Protein AF-A0A2N3QU32-F1 (afdb_monomer)

Nearest PDB structures (foldseek):
  6xn2-assembly2_B  TM=4.242E-01  e=1.405E-05  Xanthomonas citri pv. citri str. 306
  4n2z-assembly1_A  TM=4.407E-01  e=5.365E-04  Podospora anserina
  7o6z-assembly1_A  TM=3.658E-01  e=1.471E-02  Methylacidimicrobium sp. AP8
  8y45-assembly1_A  TM=2.357E-01  e=8.395E+00  Homo sapiens

Secondary structure (DSSP, 8-state):
-----PPB-TT--B-GGGTT---TT--EEEEEEEETTEEEEEEETTTT-HHHHHHHHHHHHS---HHHHHHHHHHHTTT-S----TTS------EEEEETTT--EEEEEBSS-BGGG-BTEEEEEEEEEEETTEEEEEEEEEETT-TTS-HHHHHHHHHHT--EEEEEEEEGGGTTEEEEEEES--HHHHHHHHHTTB------EEEETTEEEEEEEEE-TTS-EEEEEEEESSTTSTT--EEEE-GGGGTT----BTTSHHHH--EEEEEEETTEEEEEE----GGG--TTT-PPPPPEEEEEEESS-TT-GGGEEEEEEES-GGGT-SB-GGGSTT----SEEEEEEETTEEEEEEE--HHHHHHHHHHH---HHHHHHHHT---EEEE-TT--EEEEES---SS-TT--TTS--GGGG-TTEEEEEEEEEETTEEEEEEEETHHHHHHHHHHHSSGGGT--HHHHHHHHHHHHHHHHHHHHHT-SS------PPPPPTT-HHHHHHHHHHHHHHHHHHSSPP-----------------

Mean predicted aligned error: 10.41 Å

pLDDT: mean 83.18, std 17.92, range [26.95, 98.88]

Sequence (542 aa):
MLNAYNALNGNGMITEADKGQGDRGQSYSYAAASHGDWVYIGTMYGGLGVQAILNHGMASNMGMSAEAAKNLMQTMYAGHMYLGEPDGKSAGGMLFKFNVKTGETKILMSKSAGIEGGKGIIPTFRSAFEMNGKLYFEGMVMDTANPDLDQREIQTAIAMQNGFPCIYEIDPANGDKLTIVHNSVDTEGFRTLVNQKVFTSTRAIGSFNDTLIAGDLKIDANGNGAAYLVASNTPSVPGSYKVIADMASFDNLPAIHRSDVNGGGGIYQVLEFNGKLYVVVCTGSADTRNEQTGTLRSFAIYVGENNGDATNKADWSWRPLVGDPTKGAKYFYGLDSSRVSAGACTLQVFGDHLYIGDYNDVSSALQGFAMNMDFVTQATNLEQSINLYRMDANENVEMLVGDANETFPDGGSTSLGSGYGNNMNQYTWQTAVHEGKMYLSTMNTTTLLEPIAQFTNGDILHMSAQEWKTTVQHLRAFLEIVLKGDDAATFSRTRSVRPSADDPDALVDWACRQAAARAAADAPAQADGDNEADEEFALTDA

Solvent-accessible surface area (backbone atoms only — not comparable to full-atom values): 28310 Å² total; per-residue (Å²): 131,85,72,77,31,51,17,53,46,29,57,31,42,79,35,78,86,47,77,45,72,36,32,71,49,64,64,31,79,48,12,55,46,73,60,91,64,33,40,38,39,21,21,27,43,46,59,81,43,57,53,59,46,37,40,47,15,30,22,71,63,68,70,34,52,66,67,37,27,50,23,45,49,31,27,53,42,43,60,72,58,65,82,75,36,96,80,73,32,78,30,56,13,30,31,33,34,37,27,80,84,78,66,52,71,48,61,48,30,10,34,55,40,30,53,98,73,36,44,31,29,26,36,36,27,39,20,39,36,79,55,97,82,27,38,39,38,26,6,16,40,33,58,73,74,46,87,91,53,55,72,67,56,47,53,49,26,59,75,70,71,44,34,50,31,33,34,35,38,33,30,64,90,60,80,53,44,75,42,78,24,41,70,43,53,57,73,67,45,44,52,49,27,54,75,68,40,38,38,40,52,38,27,15,43,36,44,55,87,86,27,42,34,31,44,38,49,37,67,45,100,86,73,40,73,39,50,32,32,29,15,18,82,48,63,87,42,66,78,52,64,27,64,43,42,42,38,73,66,52,79,61,34,56,16,36,31,49,83,14,32,68,45,10,34,16,48,43,37,43,43,57,56,90,84,29,38,38,35,31,27,11,42,5,34,76,93,46,47,38,85,88,41,58,31,36,35,17,16,28,32,35,40,37,44,63,90,64,55,84,47,41,36,87,40,50,45,69,46,41,44,21,23,59,53,94,74,61,15,80,26,29,31,48,60,25,86,86,41,49,41,19,21,34,59,39,79,46,77,57,91,81,30,40,32,42,22,22,20,43,45,61,62,61,22,48,43,31,39,34,40,67,74,34,55,48,28,44,50,42,38,39,75,51,16,26,38,34,32,36,24,44,85,85,73,51,75,45,50,37,26,18,62,57,43,92,78,42,71,84,24,14,78,70,78,29,34,28,17,75,67,36,37,50,25,34,30,38,43,83,65,48,75,55,96,95,38,80,47,78,37,69,43,58,47,53,81,77,41,38,65,62,44,31,74,77,74,47,50,66,79,68,56,48,75,64,41,51,51,47,20,53,51,26,43,48,52,21,51,55,46,58,65,46,68,80,40,92,67,85,82,83,84,80,83,75,87,78,67,60,87,91,40,61,65,62,38,49,54,48,49,53,51,52,50,52,54,46,58,63,68,70,53,77,80,81,75,88,72,93,77,92,75,93,78,90,79,81,89,75,93,130

Radius of gyration: 26.88 Å; Cα contacts (8 Å, |Δi|>4): 1213; chains: 1; bounding box: 83×69×64 Å

Foldseek 3Di:
DDLPAQAAALLQDRDCVCVSPHHVQQPDFQEWDDFDQKIKTKTFGNPLVLLVLQLVQCCPAVVDDSLLSVLVVCLLCLNPDDNHGPVNHHFAIFIKMAGNPPRDIGTQATCQDHPPRRHQKHDDFRYWDDAPSKIKTWWFIQRCPPPVDDNVRSRVCRSVVHGFTFIWIFHVVVVRDIDTQDTQDDPVFSVLCVVQQFRRTFHEWDDQVLKTKGKHWGQDPVRHIWIFIWIANCSNHRPRIATQGTCVLVVVQAQGHCQFFLRRCGFHYWDDALNKIKIKGQGFDPVQQDPQQRFTFAIWIKIWHAPDDPRDNVRIHIATCEDDVVRPHVAYHVRHPVQRFFSTWDWDDADQKIKIKGAGRVSSCSSCCSNPVHNRNVVSLLVQAMWMWIAGSVRDIATQEADADDSRNVHHPVPHHHLSVGSQFHTQGDWDDDPNDIDTDTDGCCVVVVSVVCVVVVVVVVDDPSSVVSSVVSVVSSCVSVVCVVPPDDDDDDDDDADDPVDVVSNVVVVVVVVVVVVVVPDDPPDDDDDDDDDDDDDDDD

Structure (mmCIF, N/CA/C/O backbone):
data_AF-A0A2N3QU32-F1
#
_entry.id   AF-A0A2N3QU32-F1
#
loop_
_atom_site.group_PDB
_atom_site.id
_atom_site.type_symbol
_atom_site.label_atom_id
_atom_site.label_alt_id
_atom_site.label_comp_id
_atom_site.label_asym_id
_atom_site.label_entity_id
_atom_site.label_seq_id
_atom_site.pdbx_PDB_ins_code
_atom_site.Cartn_x
_atom_site.Cartn_y
_atom_site.Cartn_z
_atom_site.occupancy
_atom_site.B_iso_or_equiv
_atom_site.auth_seq_id
_atom_site.auth_comp_id
_atom_site.auth_asym_id
_atom_site.auth_atom_id
_atom_site.pdbx_PDB_model_num
ATOM 1 N N . MET A 1 1 ? -15.075 11.087 -15.555 1.00 28.86 1 MET A N 1
ATOM 2 C CA . MET A 1 1 ? -13.855 11.523 -14.844 1.00 28.86 1 MET A CA 1
ATOM 3 C C . MET A 1 1 ? -14.150 12.843 -14.155 1.00 28.86 1 MET A C 1
ATOM 5 O O . MET A 1 1 ? -14.843 13.667 -14.738 1.00 28.86 1 MET A O 1
ATOM 9 N N . LEU A 1 2 ? -13.742 12.966 -12.892 1.00 31.78 2 LEU A N 1
ATOM 10 C CA . LEU A 1 2 ? -14.126 14.023 -11.957 1.00 31.78 2 LEU A CA 1
ATOM 11 C C . LEU A 1 2 ? -13.617 15.415 -12.385 1.00 31.78 2 LEU A C 1
ATOM 13 O O . LEU A 1 2 ? -12.448 15.720 -12.195 1.00 31.78 2 LEU A O 1
ATOM 17 N N . ASN A 1 3 ? -14.513 16.295 -12.839 1.00 26.95 3 ASN A N 1
ATOM 18 C CA . ASN A 1 3 ? -14.274 17.748 -12.939 1.00 26.95 3 ASN A CA 1
ATOM 19 C C . ASN A 1 3 ? -14.559 18.475 -11.602 1.00 26.95 3 ASN A C 1
ATOM 21 O O . ASN A 1 3 ? -15.056 19.597 -11.592 1.00 26.95 3 ASN A O 1
ATOM 25 N N . ALA A 1 4 ? -14.313 17.823 -10.462 1.00 34.31 4 ALA A N 1
ATOM 26 C CA . ALA A 1 4 ? -14.692 18.331 -9.138 1.00 34.31 4 ALA A CA 1
ATOM 27 C C . ALA A 1 4 ? -13.523 18.365 -8.145 1.00 34.31 4 ALA A C 1
ATOM 29 O O . ALA A 1 4 ? -13.715 18.171 -6.947 1.00 34.31 4 ALA A O 1
ATOM 30 N N . TYR A 1 5 ? -12.311 18.627 -8.632 1.00 44.09 5 TYR A N 1
ATOM 31 C CA . TYR A 1 5 ? -11.197 18.979 -7.765 1.00 44.09 5 TYR A CA 1
ATOM 32 C C . TYR A 1 5 ? -10.980 20.491 -7.874 1.00 44.09 5 TYR A C 1
ATOM 34 O O . TYR A 1 5 ? -10.521 21.017 -8.887 1.00 44.09 5 TYR A O 1
ATOM 42 N N . ASN A 1 6 ? -11.375 21.212 -6.833 1.00 43.84 6 ASN A N 1
ATOM 43 C CA . ASN A 1 6 ? -10.892 22.567 -6.622 1.00 43.84 6 ASN A CA 1
ATOM 44 C C . ASN A 1 6 ? -9.493 22.456 -6.008 1.00 43.84 6 ASN A C 1
ATOM 46 O O . ASN A 1 6 ? -9.300 21.649 -5.098 1.00 43.84 6 ASN A O 1
ATOM 50 N N . ALA A 1 7 ? -8.527 23.230 -6.497 1.00 48.59 7 ALA A N 1
ATOM 51 C CA . ALA A 1 7 ? -7.167 23.162 -5.984 1.00 48.59 7 ALA A CA 1
ATOM 52 C C . ALA A 1 7 ? -7.075 23.651 -4.543 1.00 48.59 7 ALA A C 1
ATOM 54 O O . ALA A 1 7 ? -7.725 24.645 -4.186 1.00 48.59 7 ALA A O 1
ATOM 55 N N . LEU A 1 8 ? -6.271 22.977 -3.720 1.00 53.25 8 LEU A N 1
ATOM 56 C CA . LEU A 1 8 ? -5.935 23.496 -2.407 1.00 53.25 8 LEU A CA 1
ATOM 57 C C . LEU A 1 8 ? -4.758 24.452 -2.522 1.00 53.25 8 LEU A C 1
ATOM 59 O O . LEU A 1 8 ? -3.914 24.310 -3.389 1.00 53.25 8 LEU A O 1
ATOM 63 N N . ASN A 1 9 ? -4.693 25.421 -1.617 1.00 56.06 9 ASN A N 1
ATOM 64 C CA . ASN A 1 9 ? -3.436 26.114 -1.336 1.00 56.06 9 ASN A CA 1
ATOM 65 C C . ASN A 1 9 ? -2.627 25.342 -0.276 1.00 56.06 9 ASN A C 1
ATOM 67 O O . ASN A 1 9 ? -3.142 24.414 0.346 1.00 56.06 9 ASN A O 1
ATOM 71 N N . GLY A 1 10 ? -1.402 25.771 0.046 1.00 50.94 10 GLY A N 1
ATOM 72 C CA . GLY A 1 10 ? -0.555 25.137 1.075 1.00 50.94 10 GLY A CA 1
ATOM 73 C C . GLY A 1 10 ? -1.060 25.225 2.519 1.00 50.94 10 GLY A C 1
ATOM 74 O O . GLY A 1 10 ? -0.447 24.680 3.450 1.00 50.94 10 GLY A O 1
ATOM 75 N N . ASN A 1 11 ? -2.217 25.856 2.733 1.00 56.97 11 ASN A N 1
ATOM 76 C CA . ASN A 1 11 ? -2.961 25.755 3.984 1.00 56.97 11 ASN A CA 1
ATOM 77 C C . ASN A 1 11 ? -3.990 24.607 3.958 1.00 56.97 11 ASN A C 1
ATOM 79 O O . ASN A 1 11 ? -4.510 24.259 5.009 1.00 56.97 11 ASN A O 1
ATOM 83 N N . GLY A 1 12 ? -4.269 23.983 2.811 1.00 53.25 12 GLY A N 1
ATOM 84 C CA . GLY A 1 12 ? -5.229 22.887 2.639 1.00 53.25 12 GLY A CA 1
ATOM 85 C C . GLY A 1 12 ? -6.668 23.342 2.372 1.00 53.25 12 GLY A C 1
ATOM 86 O O . GLY A 1 12 ? -7.592 22.580 2.645 1.00 53.25 12 GLY A O 1
ATOM 87 N N . MET A 1 13 ? -6.882 24.591 1.931 1.00 59.75 13 MET A N 1
ATOM 88 C CA . MET A 1 13 ? -8.228 25.121 1.659 1.00 59.75 13 MET A CA 1
ATOM 89 C C . MET A 1 13 ? -8.586 24.975 0.191 1.00 59.75 13 MET A C 1
ATOM 91 O O . MET A 1 13 ? -7.795 25.399 -0.641 1.00 59.75 13 MET A O 1
ATOM 95 N N . ILE A 1 14 ? -9.808 24.525 -0.106 1.00 59.56 14 ILE A N 1
ATOM 96 C CA . ILE A 1 14 ? -10.400 24.602 -1.449 1.00 59.56 14 ILE A CA 1
ATOM 97 C C . ILE A 1 14 ? -10.372 26.054 -1.938 1.00 59.56 14 ILE A C 1
ATOM 99 O O . ILE A 1 14 ? -10.928 26.946 -1.293 1.00 59.56 14 ILE A O 1
ATOM 103 N N . THR A 1 15 ? -9.745 26.286 -3.087 1.00 54.59 15 THR A N 1
ATOM 104 C CA . THR A 1 15 ? -9.733 27.583 -3.765 1.00 54.59 15 THR A CA 1
ATOM 105 C C . THR A 1 15 ? -10.399 27.478 -5.135 1.00 54.59 15 THR A C 1
ATOM 107 O O . THR A 1 15 ? -10.241 26.489 -5.846 1.00 54.59 15 THR A O 1
ATOM 110 N N . GLU A 1 16 ? -11.133 28.519 -5.540 1.00 53.94 16 GLU A N 1
ATOM 111 C CA . GLU A 1 16 ? -11.671 28.626 -6.909 1.00 53.94 16 GLU A CA 1
ATOM 112 C C . GLU A 1 16 ? -10.599 29.014 -7.947 1.00 53.94 16 GLU A C 1
ATOM 114 O O . GLU A 1 16 ? -10.889 29.111 -9.140 1.00 53.94 16 GLU A O 1
ATOM 119 N N . ALA A 1 17 ? -9.357 29.246 -7.501 1.00 47.94 17 ALA A N 1
ATOM 120 C CA . ALA A 1 17 ? -8.274 29.799 -8.312 1.00 47.94 17 ALA A CA 1
ATOM 121 C C . ALA A 1 17 ? -7.939 28.933 -9.537 1.00 47.94 17 ALA A C 1
ATOM 123 O O . ALA A 1 17 ? -7.604 29.472 -10.593 1.00 47.94 17 ALA A O 1
ATOM 124 N N . ASP A 1 18 ? -8.141 27.620 -9.431 1.00 48.47 18 ASP A N 1
ATOM 125 C CA . ASP A 1 18 ? -7.741 26.671 -10.468 1.00 48.47 18 ASP A CA 1
ATOM 126 C C . ASP A 1 18 ? -8.864 26.330 -11.454 1.00 48.47 18 ASP A C 1
ATOM 128 O O . ASP A 1 18 ? -8.679 25.475 -12.313 1.00 48.47 18 ASP A O 1
ATOM 132 N N . LYS A 1 19 ? -10.030 26.996 -11.384 1.00 51.12 19 LYS A N 1
ATOM 133 C CA . LYS A 1 19 ? -11.138 26.837 -12.356 1.00 51.12 19 LYS A CA 1
ATOM 134 C C . LYS A 1 19 ? -11.502 25.367 -12.663 1.00 51.12 19 LYS A C 1
ATOM 136 O O . LYS A 1 19 ? -11.832 25.038 -13.801 1.00 51.12 19 LYS A O 1
ATOM 141 N N . GLY A 1 20 ? -11.419 24.482 -11.668 1.00 45.97 20 GLY A N 1
ATOM 142 C CA . GLY A 1 20 ? -11.714 23.052 -11.829 1.00 45.97 20 GLY A CA 1
ATOM 143 C C . GLY A 1 20 ? -10.604 22.208 -12.476 1.00 45.97 20 GLY A C 1
ATOM 144 O O . GLY A 1 20 ? -10.894 21.104 -12.926 1.00 45.97 20 GLY A O 1
ATOM 145 N N . GLN A 1 21 ? -9.355 22.690 -12.529 1.00 48.34 21 GLN A N 1
ATOM 146 C CA . GLN A 1 21 ? -8.188 21.932 -13.024 1.00 48.34 21 GLN A CA 1
ATOM 147 C C . GLN A 1 21 ? -7.648 20.886 -12.028 1.00 48.34 21 GLN A C 1
ATOM 149 O O . GLN A 1 21 ? -6.800 20.078 -12.395 1.00 48.34 21 GLN A O 1
ATOM 154 N N . GLY A 1 22 ? -8.152 20.866 -10.792 1.00 54.78 22 GLY A N 1
ATOM 155 C CA . GLY A 1 22 ? -7.725 19.934 -9.753 1.00 54.78 22 GLY A CA 1
ATOM 156 C C . GLY A 1 22 ? -6.487 20.341 -8.970 1.00 54.78 22 GLY A C 1
ATOM 157 O O . GLY A 1 22 ? -5.599 21.015 -9.478 1.00 54.78 22 GLY A O 1
ATOM 158 N N . ASP A 1 23 ? -6.434 19.915 -7.704 1.00 63.59 23 ASP A N 1
ATOM 159 C CA . ASP A 1 23 ? -5.224 20.027 -6.891 1.00 63.59 23 ASP A CA 1
ATOM 160 C C . ASP A 1 23 ? -4.185 19.014 -7.387 1.00 63.59 23 ASP A C 1
ATOM 162 O O . ASP A 1 23 ? -4.311 17.808 -7.162 1.00 63.59 23 ASP A O 1
ATOM 166 N N . ARG A 1 24 ? -3.139 19.512 -8.049 1.00 65.88 24 ARG A N 1
ATOM 167 C CA . ARG A 1 24 ? -2.040 18.693 -8.587 1.00 65.88 24 ARG A CA 1
ATOM 168 C C . ARG A 1 24 ? -1.196 18.020 -7.496 1.00 65.88 24 ARG A C 1
ATOM 170 O O . ARG A 1 24 ? -0.479 17.065 -7.792 1.00 65.88 24 ARG A O 1
ATOM 177 N N . GLY A 1 25 ? -1.271 18.504 -6.259 1.00 66.75 25 GLY A N 1
ATOM 178 C CA . GLY A 1 25 ? -0.640 17.920 -5.084 1.00 66.75 25 GLY A CA 1
ATOM 179 C C . GLY A 1 25 ? -1.448 16.792 -4.447 1.00 66.75 25 GLY A C 1
ATOM 180 O O . GLY A 1 25 ? -0.846 15.880 -3.885 1.00 66.75 25 GLY A O 1
ATOM 181 N N . GLN A 1 26 ? -2.780 16.774 -4.561 1.00 70.69 26 GLN A N 1
ATOM 182 C CA . GLN A 1 26 ? -3.628 15.658 -4.095 1.00 70.69 26 GLN A CA 1
ATOM 183 C C . GLN A 1 26 ? -3.650 14.524 -5.126 1.00 70.69 26 GLN A C 1
ATOM 185 O O . GLN A 1 26 ? -4.674 14.199 -5.723 1.00 70.69 26 GLN A O 1
ATOM 190 N N . SER A 1 27 ? -2.480 13.938 -5.363 1.00 61.38 27 SER A N 1
ATOM 191 C CA . SER A 1 27 ? -2.203 13.128 -6.548 1.00 61.38 27 SER A CA 1
ATOM 192 C C . SER A 1 27 ? -2.689 11.676 -6.484 1.00 61.38 27 SER A C 1
ATOM 194 O O . SER A 1 27 ? -2.655 10.995 -7.507 1.00 61.38 27 SER A O 1
ATOM 196 N N . TYR A 1 28 ? -3.112 11.169 -5.318 1.00 69.31 28 TYR A N 1
ATOM 197 C CA . TYR A 1 28 ? -3.385 9.736 -5.155 1.00 69.31 28 TYR A CA 1
ATOM 198 C C . TYR A 1 28 ? -4.482 9.438 -4.119 1.00 69.31 28 TYR A C 1
ATOM 200 O O . TYR A 1 28 ? -4.331 9.775 -2.945 1.00 69.31 28 TYR A O 1
ATOM 208 N N . SER A 1 29 ? -5.566 8.759 -4.514 1.00 75.38 29 SER A N 1
ATOM 209 C CA . SER A 1 29 ? -6.532 8.159 -3.578 1.00 75.38 29 SER A CA 1
ATOM 210 C C . SER A 1 29 ? -6.010 6.798 -3.114 1.00 75.38 29 SER A C 1
ATOM 212 O O . SER A 1 29 ? -6.034 5.830 -3.878 1.00 75.38 29 SER A O 1
ATOM 214 N N . TYR A 1 30 ? -5.497 6.729 -1.885 1.00 79.25 30 TYR A N 1
ATOM 215 C CA . TYR A 1 30 ? -4.872 5.508 -1.357 1.00 79.25 30 TYR A CA 1
ATOM 216 C C . TYR A 1 30 ? -5.854 4.675 -0.519 1.00 79.25 30 TYR A C 1
ATOM 218 O O . TYR A 1 30 ? -5.707 3.463 -0.458 1.00 79.25 30 TYR A O 1
ATOM 226 N N . ALA A 1 31 ? -6.878 5.304 0.068 1.00 90.00 31 ALA A N 1
ATOM 227 C CA . ALA A 1 31 ? -7.941 4.640 0.820 1.00 90.00 31 ALA A CA 1
ATOM 228 C C . ALA A 1 31 ? -9.310 5.140 0.354 1.00 90.00 31 ALA A C 1
ATOM 230 O O . ALA A 1 31 ? -9.513 6.353 0.245 1.00 90.00 31 ALA A O 1
ATOM 231 N N . ALA A 1 32 ? -10.256 4.234 0.118 1.00 91.69 32 ALA A N 1
ATOM 232 C CA . ALA A 1 32 ? -11.628 4.604 -0.192 1.00 91.69 32 ALA A CA 1
ATOM 233 C C . ALA A 1 32 ? -12.626 3.576 0.342 1.00 91.69 32 ALA A C 1
ATOM 235 O O . ALA A 1 32 ? -12.356 2.379 0.333 1.00 91.69 32 ALA A O 1
ATOM 236 N N . ALA A 1 33 ? -13.788 4.055 0.774 1.00 92.62 33 ALA A N 1
ATOM 237 C CA . ALA A 1 33 ? -14.929 3.220 1.126 1.00 92.62 33 ALA A CA 1
ATOM 238 C C . ALA A 1 33 ? -16.230 3.939 0.753 1.00 92.62 33 ALA A C 1
ATOM 240 O O . ALA A 1 33 ? -16.291 5.171 0.732 1.00 92.62 33 ALA A O 1
ATOM 241 N N . SER A 1 34 ? -17.275 3.182 0.441 1.00 92.19 34 SER A N 1
ATOM 242 C CA . SER A 1 34 ? -18.594 3.722 0.106 1.00 92.19 34 SER A CA 1
ATOM 243 C C . SER A 1 34 ? -19.595 3.443 1.216 1.00 92.19 34 SER A C 1
ATOM 245 O O . SER A 1 34 ? -19.554 2.374 1.806 1.00 92.19 34 SER A O 1
ATOM 247 N N . HIS A 1 35 ? -20.530 4.362 1.444 1.00 93.75 35 HIS A N 1
ATOM 248 C CA . HIS A 1 35 ? -21.701 4.116 2.280 1.00 93.75 35 HIS A CA 1
ATOM 249 C C . HIS A 1 35 ? -22.915 4.850 1.703 1.00 93.75 35 HIS A C 1
ATOM 251 O O . HIS A 1 35 ? -22.932 6.081 1.590 1.00 93.75 35 HIS A O 1
ATOM 257 N N . GLY A 1 36 ? -23.941 4.092 1.311 1.00 92.94 36 GLY A N 1
ATOM 258 C CA . GLY A 1 36 ? -25.078 4.627 0.561 1.00 92.94 36 GLY A CA 1
ATOM 259 C C . GLY A 1 36 ? -24.631 5.297 -0.745 1.00 92.94 36 GLY A C 1
ATOM 260 O O . GLY A 1 36 ? -23.887 4.715 -1.526 1.00 92.94 36 GLY A O 1
ATOM 261 N N . ASP A 1 37 ? -25.067 6.538 -0.969 1.00 94.62 37 ASP A N 1
ATOM 262 C CA . ASP A 1 37 ? -24.709 7.322 -2.163 1.00 94.62 37 ASP A CA 1
ATOM 263 C C . ASP A 1 37 ? -23.385 8.102 -2.016 1.00 94.62 37 ASP A C 1
ATOM 265 O O . ASP A 1 37 ? -23.040 8.906 -2.885 1.00 94.62 37 ASP A O 1
ATOM 269 N N . TRP A 1 38 ? -22.658 7.919 -0.911 1.00 95.12 38 TRP A N 1
ATOM 270 C CA . TRP A 1 38 ? -21.418 8.636 -0.619 1.00 95.12 38 TRP A CA 1
ATOM 271 C C . TRP A 1 38 ? -20.197 7.742 -0.794 1.00 95.12 38 TRP A C 1
ATOM 273 O O . TRP A 1 38 ? -20.185 6.592 -0.360 1.00 95.12 38 TRP A O 1
ATOM 283 N N . VAL A 1 39 ? -19.138 8.312 -1.364 1.00 94.06 39 VAL A N 1
ATOM 284 C CA . VAL A 1 39 ? -17.804 7.709 -1.404 1.00 94.06 39 VAL A CA 1
ATOM 285 C C . VAL A 1 39 ? -16.870 8.576 -0.575 1.00 94.06 39 VAL A C 1
ATOM 287 O O . VAL A 1 39 ? -16.786 9.785 -0.793 1.00 94.06 39 VAL A O 1
ATOM 290 N N . TYR A 1 40 ? -16.189 7.951 0.376 1.00 94.75 40 TYR A N 1
ATOM 291 C CA . TYR A 1 40 ? -15.235 8.541 1.305 1.00 94.75 40 TYR A CA 1
ATOM 292 C C . TYR A 1 40 ? -13.834 8.216 0.802 1.00 94.75 40 TYR A C 1
ATOM 294 O O . TYR A 1 40 ? -13.540 7.054 0.535 1.00 94.75 40 TYR A O 1
ATOM 302 N N . ILE A 1 41 ? -12.985 9.228 0.646 1.00 91.94 41 ILE A N 1
ATOM 303 C CA . ILE A 1 41 ? -11.673 9.106 0.010 1.00 91.94 41 ILE A CA 1
ATOM 304 C C . ILE A 1 41 ? -10.617 9.777 0.881 1.00 91.94 41 ILE A C 1
ATOM 306 O O . ILE A 1 41 ? -10.685 10.979 1.148 1.00 91.94 41 ILE A O 1
ATOM 310 N N . GLY A 1 42 ? -9.622 8.987 1.279 1.00 90.69 42 GLY A N 1
ATOM 311 C CA . GLY A 1 42 ? -8.362 9.452 1.839 1.00 90.69 42 GLY A CA 1
ATOM 312 C C . GLY A 1 42 ? -7.330 9.660 0.731 1.00 90.69 42 GLY A C 1
ATOM 313 O O . GLY A 1 42 ? -7.033 8.742 -0.043 1.00 90.69 42 GLY A O 1
ATOM 314 N N . THR A 1 43 ? -6.773 10.863 0.656 1.00 86.06 43 THR A N 1
ATOM 315 C CA . THR A 1 43 ? -5.726 11.213 -0.303 1.00 86.06 43 THR A CA 1
ATOM 316 C C . THR A 1 43 ? -4.339 11.125 0.321 1.00 86.06 43 THR A C 1
ATOM 318 O O . THR A 1 43 ? -4.135 11.355 1.515 1.00 86.06 43 THR A O 1
ATOM 321 N N . MET A 1 44 ? -3.358 10.826 -0.522 1.00 78.19 44 MET A N 1
ATOM 322 C CA . MET A 1 44 ? -1.944 10.999 -0.232 1.00 78.19 44 MET A CA 1
ATOM 323 C C . MET A 1 44 ? -1.442 12.206 -1.024 1.00 78.19 44 MET A C 1
ATOM 325 O O . MET A 1 44 ? -1.507 12.231 -2.253 1.00 78.19 44 MET A O 1
ATOM 329 N N . TYR A 1 45 ? -0.936 13.205 -0.308 1.00 76.81 45 TYR A N 1
ATOM 330 C CA . TYR A 1 45 ? -0.401 14.416 -0.914 1.00 76.81 45 TYR A CA 1
ATOM 331 C C . TYR A 1 45 ? 1.031 14.205 -1.410 1.00 76.81 45 TYR A C 1
ATOM 333 O O . TYR A 1 45 ? 1.881 13.684 -0.685 1.00 76.81 45 TYR A O 1
ATOM 341 N N . GLY A 1 46 ? 1.296 14.600 -2.656 1.00 67.00 46 GLY A N 1
ATOM 342 C CA . GLY A 1 46 ? 2.570 14.377 -3.329 1.00 67.00 46 GLY A CA 1
ATOM 343 C C . GLY A 1 46 ? 2.926 12.893 -3.390 1.00 67.00 46 GLY A C 1
ATOM 344 O O . GLY A 1 46 ? 4.083 12.544 -3.164 1.00 67.00 46 GLY A O 1
ATOM 345 N N . GLY A 1 47 ? 1.933 12.021 -3.611 1.00 56.94 47 GLY A N 1
ATOM 346 C CA . GLY A 1 47 ? 2.084 10.568 -3.627 1.00 56.94 47 GLY A CA 1
ATOM 347 C C . GLY A 1 47 ? 3.278 10.142 -4.479 1.00 56.94 47 GLY A C 1
ATOM 348 O O . GLY A 1 47 ? 3.366 10.538 -5.636 1.00 56.94 47 GLY A O 1
ATOM 349 N N . LEU A 1 48 ? 4.193 9.373 -3.875 1.00 56.75 48 LEU A N 1
ATOM 350 C CA . LEU A 1 48 ? 5.538 8.974 -4.340 1.00 56.75 48 LEU A CA 1
ATOM 351 C C . LEU A 1 48 ? 6.696 9.935 -4.024 1.00 56.75 48 LEU A C 1
ATOM 353 O O . LEU A 1 48 ? 7.843 9.548 -4.205 1.00 56.75 48 LEU A O 1
ATOM 357 N N . GLY A 1 49 ? 6.454 11.157 -3.541 1.00 63.88 49 GLY A N 1
ATOM 358 C CA . GLY A 1 49 ? 7.528 12.099 -3.197 1.00 63.88 49 GLY A CA 1
ATOM 359 C C . GLY A 1 49 ? 8.439 12.439 -4.382 1.00 63.88 49 GLY A C 1
ATOM 360 O O . GLY A 1 49 ? 9.573 12.860 -4.178 1.00 63.88 49 GLY A O 1
ATOM 361 N N . VAL A 1 50 ? 7.942 12.250 -5.611 1.00 64.00 50 VAL A N 1
ATOM 362 C CA . VAL A 1 50 ? 8.679 12.338 -6.884 1.00 64.00 50 VAL A CA 1
ATOM 363 C C . VAL A 1 50 ? 9.508 13.614 -6.969 1.00 64.00 50 VAL A C 1
ATOM 365 O O . VAL A 1 50 ? 10.686 13.573 -7.299 1.00 64.00 50 VAL A O 1
ATOM 368 N N . GLN A 1 51 ? 8.914 14.745 -6.586 1.00 65.81 51 GLN A N 1
ATOM 369 C CA . GLN A 1 51 ? 9.584 16.041 -6.550 1.00 65.81 51 GLN A CA 1
ATOM 370 C C . GLN A 1 51 ? 10.759 16.071 -5.568 1.00 65.81 51 GLN A C 1
ATOM 372 O O . GLN A 1 51 ? 11.816 16.590 -5.914 1.00 65.81 51 GLN A O 1
ATOM 377 N N . ALA A 1 52 ? 10.593 15.526 -4.363 1.00 66.88 52 ALA A N 1
ATOM 378 C CA . ALA A 1 52 ? 11.641 15.521 -3.350 1.00 66.88 52 ALA A CA 1
ATOM 379 C C . ALA A 1 52 ? 12.775 14.576 -3.759 1.00 66.88 52 ALA A C 1
ATOM 381 O O . ALA A 1 52 ? 13.940 14.942 -3.647 1.00 66.88 52 ALA A O 1
ATOM 382 N N . ILE A 1 53 ? 12.429 13.404 -4.299 1.00 67.69 53 ILE A N 1
ATOM 383 C CA . ILE A 1 53 ? 13.374 12.413 -4.826 1.00 67.69 53 ILE A CA 1
ATOM 384 C C . ILE A 1 53 ? 14.198 13.010 -5.969 1.00 67.69 53 ILE A C 1
ATOM 386 O O . ILE A 1 53 ? 15.423 12.955 -5.925 1.00 67.69 53 ILE A O 1
ATOM 390 N N . LEU A 1 54 ? 13.539 13.624 -6.954 1.00 67.25 54 LEU A N 1
ATOM 391 C CA . LEU A 1 54 ? 14.203 14.196 -8.125 1.00 67.25 54 LEU A CA 1
ATOM 392 C C . LEU A 1 54 ? 15.011 15.437 -7.763 1.00 67.25 54 LEU A C 1
ATOM 394 O O . LEU A 1 54 ? 16.181 15.516 -8.110 1.00 67.25 54 LEU A O 1
ATOM 398 N N . ASN A 1 55 ? 14.454 16.379 -6.999 1.00 66.25 55 ASN A N 1
ATOM 399 C CA . ASN A 1 55 ? 15.214 17.564 -6.601 1.00 66.25 55 ASN A CA 1
ATOM 400 C C . ASN A 1 55 ? 16.416 17.209 -5.721 1.00 66.25 55 ASN A C 1
ATOM 402 O O . ASN A 1 55 ? 17.477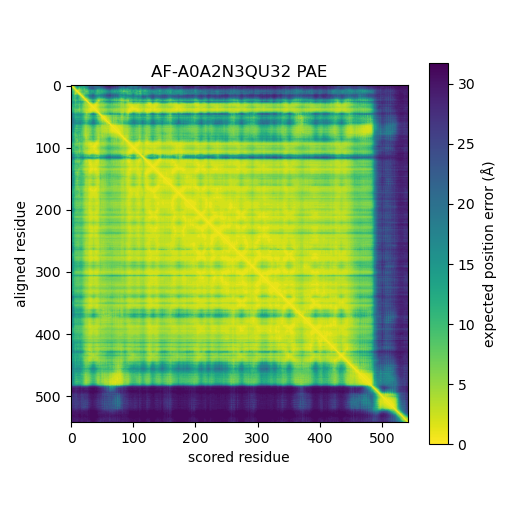 17.805 -5.894 1.00 66.25 55 ASN A O 1
ATOM 406 N N . HIS A 1 56 ? 16.269 16.260 -4.790 1.00 67.62 56 HIS A N 1
ATOM 407 C CA . HIS A 1 56 ? 17.381 15.837 -3.945 1.00 67.62 56 HIS A CA 1
ATOM 408 C C . HIS A 1 56 ? 18.434 15.079 -4.749 1.00 67.62 56 HIS A C 1
ATOM 410 O O . HIS A 1 56 ? 19.596 15.456 -4.681 1.00 67.62 56 HIS A O 1
ATOM 416 N N . GLY A 1 57 ? 18.029 14.086 -5.547 1.00 65.38 57 GLY A N 1
ATOM 417 C CA . GLY A 1 57 ? 18.943 13.282 -6.358 1.00 65.38 57 GLY A CA 1
ATOM 418 C C . GLY A 1 57 ? 19.746 14.119 -7.349 1.00 65.38 57 GLY A C 1
ATOM 419 O O . GLY A 1 57 ? 20.972 14.032 -7.388 1.00 65.38 57 GLY A O 1
ATOM 420 N N . MET A 1 58 ? 19.081 15.027 -8.066 1.00 68.31 58 MET A N 1
ATOM 421 C CA . MET A 1 58 ? 19.745 15.920 -9.018 1.00 68.31 58 MET A CA 1
ATOM 422 C C . MET A 1 58 ? 20.706 16.888 -8.310 1.00 68.31 58 MET A C 1
ATOM 424 O O . MET A 1 58 ? 21.809 17.132 -8.796 1.00 68.31 58 MET A O 1
ATOM 428 N N . ALA A 1 59 ? 20.335 17.418 -7.138 1.00 65.94 59 ALA A N 1
ATOM 429 C CA . ALA A 1 59 ? 21.208 18.318 -6.387 1.00 65.94 59 ALA A CA 1
ATOM 430 C C . ALA A 1 59 ? 22.416 17.599 -5.762 1.00 65.94 59 ALA A C 1
ATOM 432 O O . ALA A 1 59 ? 23.533 18.112 -5.817 1.00 65.94 59 ALA A O 1
ATOM 433 N N . SER A 1 60 ? 22.213 16.419 -5.170 1.00 66.00 60 SER A N 1
ATOM 434 C CA . SER A 1 60 ? 23.268 15.692 -4.460 1.00 66.00 60 SER A CA 1
ATOM 435 C C . SER A 1 60 ? 24.234 14.981 -5.404 1.00 66.00 60 SER A C 1
ATOM 437 O O . SER A 1 60 ? 25.434 14.980 -5.141 1.00 66.00 60 SER A O 1
ATOM 439 N N . ASN A 1 61 ? 23.733 14.399 -6.499 1.00 64.00 61 ASN A N 1
ATOM 440 C CA . ASN A 1 61 ? 24.510 13.451 -7.301 1.00 64.00 61 ASN A CA 1
ATOM 441 C C . ASN A 1 61 ? 24.985 14.041 -8.634 1.00 64.00 61 ASN A C 1
ATOM 443 O O . ASN A 1 61 ? 26.038 13.642 -9.122 1.00 64.00 61 ASN A O 1
ATOM 447 N N . MET A 1 62 ? 24.289 15.046 -9.181 1.00 66.12 62 MET A N 1
ATOM 448 C CA . MET A 1 62 ? 24.784 15.821 -10.331 1.00 66.12 62 MET A CA 1
ATOM 449 C C . MET A 1 62 ? 25.475 17.131 -9.924 1.00 66.12 62 MET A C 1
ATOM 451 O O . MET A 1 62 ? 25.819 17.936 -10.787 1.00 66.12 62 MET A O 1
ATOM 455 N N . GLY A 1 63 ? 25.643 17.386 -8.618 1.00 69.62 63 GLY A N 1
ATOM 456 C CA . GLY A 1 63 ? 26.247 18.620 -8.101 1.00 69.62 63 GLY A CA 1
ATOM 457 C C . GLY A 1 63 ? 25.474 19.892 -8.468 1.00 69.62 63 GLY A C 1
ATOM 458 O O . GLY A 1 63 ? 26.024 20.992 -8.414 1.00 69.62 63 GLY A O 1
ATOM 459 N N . MET A 1 64 ? 24.208 19.760 -8.876 1.00 73.88 64 MET A N 1
ATOM 460 C CA . MET A 1 64 ? 23.389 20.884 -9.309 1.00 73.88 64 MET A CA 1
ATOM 461 C C . MET A 1 64 ? 22.941 21.733 -8.121 1.00 73.88 64 MET A C 1
ATOM 463 O O . MET A 1 64 ? 22.618 21.233 -7.044 1.00 73.88 64 MET A O 1
ATOM 467 N N . SER A 1 65 ? 22.804 23.043 -8.336 1.00 77.62 65 SER A N 1
ATOM 468 C CA . SER A 1 65 ? 22.027 23.857 -7.403 1.00 77.62 65 SER A CA 1
ATOM 469 C C . SER A 1 65 ? 20.560 23.404 -7.413 1.00 77.62 65 SER A C 1
ATOM 471 O O . SER A 1 65 ? 20.042 22.948 -8.436 1.00 77.62 65 SER A O 1
ATOM 473 N N . ALA A 1 66 ? 19.847 23.580 -6.296 1.00 75.25 66 ALA A N 1
ATOM 474 C CA . ALA A 1 66 ? 18.414 23.271 -6.228 1.00 75.25 66 ALA A CA 1
ATOM 475 C C . ALA A 1 66 ? 17.597 24.025 -7.301 1.00 75.25 66 ALA A C 1
ATOM 477 O O . ALA A 1 66 ? 16.581 23.530 -7.786 1.00 75.25 66 ALA A O 1
ATOM 478 N N . GLU A 1 67 ? 18.055 25.215 -7.703 1.00 77.75 67 GLU A N 1
ATOM 479 C CA . GLU A 1 67 ? 17.439 26.003 -8.771 1.00 77.75 67 GLU A CA 1
ATOM 480 C C . GLU A 1 67 ? 17.693 25.406 -10.164 1.00 77.75 67 GLU A C 1
ATOM 482 O O . GLU A 1 67 ? 16.773 25.367 -10.987 1.00 77.75 67 GLU A O 1
ATOM 487 N N . ALA A 1 68 ? 18.904 24.900 -10.427 1.00 78.25 68 ALA A N 1
ATOM 488 C CA . ALA A 1 68 ? 19.219 24.189 -11.665 1.00 78.25 68 ALA A CA 1
ATOM 489 C C . ALA A 1 68 ? 18.399 22.896 -11.775 1.00 78.25 68 ALA A C 1
ATOM 491 O O . ALA A 1 68 ? 17.715 22.700 -12.779 1.00 78.25 68 ALA A O 1
ATOM 492 N N . ALA A 1 69 ? 18.376 22.081 -10.714 1.00 77.94 69 ALA A N 1
ATOM 493 C CA . ALA A 1 69 ? 17.575 20.860 -10.647 1.00 77.94 69 ALA A CA 1
ATOM 494 C C . ALA A 1 69 ? 16.090 21.146 -10.927 1.00 77.94 69 ALA A C 1
ATOM 496 O O . ALA A 1 69 ? 15.484 20.529 -11.802 1.00 77.94 69 ALA A O 1
ATOM 497 N N . LYS A 1 70 ? 15.520 22.167 -10.272 1.00 78.38 70 LYS A N 1
ATOM 498 C CA . LYS A 1 70 ? 14.131 22.591 -10.495 1.00 78.38 70 LYS A CA 1
ATOM 499 C C . LYS A 1 70 ? 13.853 22.957 -11.958 1.00 78.38 70 LYS A C 1
ATOM 501 O O . LYS A 1 70 ? 12.830 22.544 -12.499 1.00 78.38 70 LYS A O 1
ATOM 506 N N . ASN A 1 71 ? 14.718 23.749 -12.596 1.00 79.19 71 ASN A N 1
ATOM 507 C CA . ASN A 1 71 ? 14.506 24.170 -13.987 1.00 79.19 71 ASN A CA 1
ATOM 508 C C . ASN A 1 71 ? 14.680 23.017 -14.982 1.00 79.19 71 ASN A C 1
ATOM 510 O O . ASN A 1 71 ? 13.942 22.955 -15.966 1.00 79.19 71 ASN A O 1
ATOM 514 N N . LEU A 1 72 ? 15.585 22.077 -14.709 1.00 80.44 72 LEU A N 1
ATOM 515 C CA . LEU A 1 72 ? 15.703 20.857 -15.502 1.00 80.44 72 LEU A CA 1
ATOM 516 C C . LEU A 1 72 ? 14.427 20.013 -15.409 1.00 80.44 72 LEU A C 1
ATOM 518 O O . LEU A 1 72 ? 13.855 19.664 -16.438 1.00 80.44 72 LEU A O 1
ATOM 522 N N . MET A 1 73 ? 13.896 19.803 -14.201 1.00 77.75 73 MET A N 1
ATOM 523 C CA . MET A 1 73 ? 12.624 19.098 -14.004 1.00 77.75 73 MET A CA 1
ATOM 524 C C . MET A 1 73 ? 11.457 19.774 -14.732 1.00 77.75 73 MET A C 1
ATOM 526 O O . MET A 1 73 ? 10.655 19.111 -15.385 1.00 77.75 73 MET A O 1
ATOM 530 N N . GLN A 1 74 ? 11.365 21.102 -14.673 1.00 80.19 74 GLN A N 1
ATOM 531 C CA . GLN A 1 74 ? 10.332 21.839 -15.407 1.00 80.19 74 GLN A CA 1
ATOM 532 C C . GLN A 1 74 ? 10.498 21.733 -16.925 1.00 80.19 74 GLN A C 1
ATOM 534 O O . GLN A 1 74 ? 9.500 21.714 -17.637 1.00 80.19 74 GLN A O 1
ATOM 539 N N . THR A 1 75 ? 11.730 21.622 -17.418 1.00 81.50 75 THR A N 1
ATOM 540 C CA . THR A 1 75 ? 12.002 21.382 -18.840 1.00 81.50 75 THR A CA 1
ATOM 541 C C . THR A 1 75 ? 11.541 19.988 -19.252 1.00 81.50 75 THR A C 1
ATOM 543 O O . THR A 1 75 ? 10.790 19.854 -20.210 1.00 81.50 75 THR A O 1
ATOM 546 N N . MET A 1 76 ? 11.944 18.964 -18.496 1.00 78.38 76 MET A N 1
ATOM 547 C CA . MET A 1 76 ? 11.650 17.555 -18.778 1.00 78.38 76 MET A CA 1
ATOM 548 C C . MET A 1 76 ? 10.152 17.253 -18.853 1.00 78.38 76 MET A C 1
ATOM 550 O O . MET A 1 76 ? 9.746 16.405 -19.638 1.00 78.38 76 MET A O 1
ATOM 554 N N . TYR A 1 77 ? 9.350 17.954 -18.050 1.00 79.19 77 TYR A N 1
ATOM 555 C CA . TYR A 1 77 ? 7.900 17.771 -17.968 1.00 79.19 77 TYR A CA 1
ATOM 556 C C . TYR A 1 77 ? 7.113 18.936 -18.586 1.00 79.19 77 TYR A C 1
ATOM 558 O O . TYR A 1 77 ? 5.942 19.101 -18.259 1.00 79.19 77 TYR A O 1
ATOM 566 N N . ALA A 1 78 ? 7.740 19.806 -19.386 1.00 78.50 78 ALA A N 1
ATOM 567 C CA . ALA A 1 78 ? 7.098 20.978 -20.002 1.00 78.50 78 ALA A CA 1
ATOM 568 C C . ALA A 1 78 ? 6.284 21.872 -19.025 1.00 78.50 78 ALA A C 1
ATOM 570 O O . ALA A 1 78 ? 5.294 22.503 -19.390 1.00 78.50 78 ALA A O 1
ATOM 571 N N . GLY A 1 79 ? 6.694 21.940 -17.754 1.00 77.62 79 GLY A N 1
ATOM 572 C CA . GLY A 1 79 ? 5.997 22.661 -16.677 1.00 77.62 79 GLY A CA 1
ATOM 573 C C . GLY A 1 79 ? 4.837 21.895 -16.010 1.00 77.62 79 GLY A C 1
ATOM 574 O O . GLY A 1 79 ? 4.221 22.373 -15.049 1.00 77.62 79 GLY A O 1
ATOM 575 N N . HIS A 1 80 ? 4.545 20.677 -16.466 1.00 75.56 80 HIS A N 1
ATOM 576 C CA . HIS A 1 80 ? 3.476 19.819 -15.947 1.00 75.56 80 HIS A CA 1
ATOM 577 C C . HIS A 1 80 ? 3.872 18.999 -14.715 1.00 75.56 80 HIS A C 1
ATOM 579 O O . HIS A 1 80 ? 2.997 18.439 -14.049 1.00 75.56 80 HIS A O 1
ATOM 585 N N . MET A 1 81 ? 5.139 19.015 -14.295 1.00 75.50 81 MET A N 1
ATOM 586 C CA . MET A 1 81 ? 5.497 18.467 -12.987 1.00 75.50 81 MET A CA 1
ATOM 587 C C . MET A 1 81 ? 5.016 19.387 -11.860 1.00 75.50 81 MET A C 1
ATOM 589 O O . MET A 1 81 ? 5.332 20.578 -11.825 1.00 75.50 81 MET A O 1
ATOM 593 N N . TYR A 1 82 ? 4.269 18.815 -10.917 1.00 74.69 82 TYR A N 1
ATOM 594 C CA . TYR A 1 82 ? 3.906 19.479 -9.671 1.00 74.69 82 TYR A CA 1
ATOM 595 C C . TYR A 1 82 ? 5.145 19.696 -8.790 1.00 74.69 82 TYR A C 1
ATOM 597 O O . TYR A 1 82 ? 5.899 18.757 -8.535 1.00 74.69 82 TYR A O 1
ATOM 605 N N . LEU A 1 83 ? 5.355 20.930 -8.317 1.00 70.50 83 LEU A N 1
ATOM 606 C CA . LEU A 1 83 ? 6.537 21.302 -7.528 1.00 70.50 83 LEU A CA 1
ATOM 607 C C . LEU A 1 83 ? 6.254 21.664 -6.065 1.00 70.50 83 LEU A C 1
ATOM 609 O O . LEU A 1 83 ? 7.169 22.104 -5.366 1.00 70.50 83 LEU A O 1
ATOM 613 N N . GLY A 1 84 ? 5.020 21.467 -5.609 1.00 70.62 84 GLY A N 1
ATOM 614 C CA . GLY A 1 84 ? 4.526 22.009 -4.347 1.00 70.62 84 GLY A CA 1
ATOM 615 C C . GLY A 1 84 ? 3.691 23.270 -4.557 1.00 70.62 84 GLY A C 1
ATOM 616 O O . GLY A 1 84 ? 3.608 23.814 -5.660 1.00 70.62 84 GLY A O 1
ATOM 617 N N . GLU A 1 85 ? 3.071 23.724 -3.475 1.00 71.62 85 GLU A N 1
ATOM 618 C CA . GLU A 1 85 ? 2.172 24.874 -3.499 1.00 71.62 85 GLU A CA 1
ATOM 619 C C . GLU A 1 85 ? 2.912 26.198 -3.736 1.00 71.62 85 GLU A C 1
ATOM 621 O O . GLU A 1 85 ? 4.057 26.353 -3.294 1.00 71.62 85 GLU A O 1
ATOM 626 N N . PRO A 1 86 ? 2.271 27.199 -4.375 1.00 65.44 86 PRO A N 1
ATOM 627 C CA . PRO A 1 86 ? 2.889 28.501 -4.639 1.00 65.44 86 PRO A CA 1
ATOM 628 C C . PRO A 1 86 ? 3.375 29.245 -3.387 1.00 65.44 86 PRO A C 1
ATOM 630 O O . PRO A 1 86 ? 4.288 30.064 -3.476 1.00 65.44 86 PRO A O 1
ATOM 633 N N . ASP A 1 87 ? 2.777 28.975 -2.223 1.00 65.50 87 ASP A N 1
ATOM 634 C CA . ASP A 1 87 ? 3.169 29.555 -0.932 1.00 65.50 87 ASP A CA 1
ATOM 635 C C . ASP A 1 87 ? 4.305 28.783 -0.231 1.00 65.50 87 ASP A C 1
ATOM 637 O O . ASP A 1 87 ? 4.714 29.152 0.874 1.00 65.50 87 ASP A O 1
ATOM 641 N N . GLY A 1 88 ? 4.819 27.723 -0.864 1.00 67.81 88 GLY A N 1
ATOM 642 C CA . GLY A 1 88 ? 5.902 26.882 -0.362 1.00 67.81 88 GLY A CA 1
ATOM 643 C C . GLY A 1 88 ? 5.507 25.957 0.789 1.00 67.81 88 GLY A C 1
ATOM 644 O O . GLY A 1 88 ? 6.385 25.331 1.384 1.00 67.81 88 GLY A O 1
ATOM 645 N N . LYS A 1 89 ? 4.217 25.862 1.137 1.00 71.19 89 LYS A N 1
ATOM 646 C CA . LYS A 1 89 ? 3.743 25.020 2.239 1.00 71.19 89 LYS A CA 1
ATOM 647 C C . LYS A 1 89 ? 3.144 23.720 1.713 1.00 71.19 89 LYS A C 1
ATOM 649 O O . LYS A 1 89 ? 2.395 23.707 0.749 1.00 71.19 89 LYS A O 1
ATOM 654 N N . SER A 1 90 ? 3.405 22.620 2.414 1.00 75.06 90 SER A N 1
ATOM 655 C CA . SER A 1 90 ? 2.720 21.352 2.147 1.00 75.06 90 SER A CA 1
ATOM 656 C C . SER A 1 90 ? 1.265 21.427 2.618 1.00 75.06 90 SER A C 1
ATOM 658 O O . SER A 1 90 ? 1.016 21.714 3.799 1.00 75.06 90 SER A O 1
ATOM 660 N N . ALA A 1 91 ? 0.316 21.166 1.713 1.00 74.31 91 ALA A N 1
ATOM 661 C CA . ALA A 1 91 ? -1.106 21.072 2.048 1.00 74.31 91 ALA A CA 1
ATOM 662 C C . ALA A 1 91 ? -1.414 19.824 2.898 1.00 74.31 91 ALA A C 1
ATOM 664 O O . ALA A 1 91 ? -2.310 19.868 3.743 1.00 74.31 91 ALA A O 1
ATOM 665 N N . GLY A 1 92 ? -0.621 18.756 2.735 1.00 82.06 92 GLY A N 1
ATOM 666 C CA . GLY A 1 92 ? -0.846 17.465 3.385 1.00 82.06 92 GLY A CA 1
ATOM 667 C C . GLY A 1 92 ? -2.024 16.697 2.776 1.00 82.06 92 GLY A C 1
ATOM 668 O O . GLY A 1 92 ? -2.776 17.242 1.972 1.00 82.06 92 GLY A O 1
ATOM 669 N N . GLY A 1 93 ? -2.167 15.413 3.116 1.00 85.69 93 GLY A N 1
ATOM 670 C CA . GLY A 1 93 ? -3.318 14.618 2.679 1.00 85.69 93 GLY A CA 1
ATOM 671 C C . GLY A 1 93 ? -4.626 15.101 3.308 1.00 85.69 93 GLY A C 1
ATOM 672 O O . GLY A 1 93 ? -4.634 15.920 4.232 1.00 85.69 93 GLY A O 1
ATOM 673 N N . MET A 1 94 ? -5.745 14.602 2.795 1.00 88.06 94 MET A N 1
ATOM 674 C CA . MET A 1 94 ? -7.078 14.911 3.300 1.00 88.06 94 MET A CA 1
ATOM 675 C C . MET A 1 94 ? -8.005 13.707 3.237 1.00 88.06 94 MET A C 1
ATOM 677 O O . MET A 1 94 ? -7.806 12.777 2.463 1.00 88.06 94 MET A O 1
ATOM 681 N N . LEU A 1 95 ? -9.052 13.763 4.047 1.00 91.69 95 LEU A N 1
ATOM 682 C CA . LEU A 1 95 ? -10.199 12.879 3.954 1.00 91.69 95 LEU A CA 1
ATOM 683 C C . LEU A 1 95 ? -11.400 13.724 3.548 1.00 91.69 95 LEU A C 1
ATOM 685 O O . LEU A 1 95 ? -11.766 14.682 4.237 1.00 91.69 95 LEU A O 1
ATOM 689 N N . PHE A 1 96 ? -12.028 13.360 2.443 1.00 90.00 96 PHE A N 1
ATOM 690 C CA . PHE A 1 96 ? -13.250 13.994 1.971 1.00 90.00 96 PHE A CA 1
ATOM 691 C C . PHE A 1 96 ? -14.255 12.930 1.551 1.00 90.00 96 PHE A C 1
ATOM 693 O O . PHE A 1 96 ? -13.919 11.757 1.400 1.00 90.00 96 PHE A O 1
ATOM 700 N N . LYS A 1 97 ? -15.500 13.342 1.348 1.00 92.06 97 LYS A N 1
ATOM 701 C CA . LYS A 1 97 ? -16.508 12.509 0.708 1.00 92.06 97 LYS A CA 1
ATOM 702 C C . LYS A 1 97 ? -17.195 13.252 -0.417 1.00 92.06 97 LYS A C 1
ATOM 704 O O . LYS A 1 97 ? -17.331 14.475 -0.348 1.00 92.06 97 LYS A O 1
ATOM 709 N N . PHE A 1 98 ? -17.665 12.517 -1.414 1.00 91.12 98 PHE A N 1
ATOM 710 C CA . PHE A 1 98 ? -18.528 13.062 -2.453 1.00 91.12 98 PHE A CA 1
ATOM 711 C C . PHE A 1 98 ? -19.735 12.158 -2.700 1.00 91.12 98 PHE A C 1
ATOM 713 O O . PHE A 1 98 ? -19.664 10.940 -2.529 1.00 91.12 98 PHE A O 1
ATOM 720 N N . ASN A 1 99 ? -20.860 12.760 -3.066 1.00 92.56 99 ASN A N 1
ATOM 721 C CA . ASN A 1 99 ? -22.078 12.038 -3.384 1.00 92.56 99 ASN A CA 1
ATOM 722 C C . ASN A 1 99 ? -22.098 11.695 -4.875 1.00 92.56 99 ASN A C 1
ATOM 724 O O . ASN A 1 99 ? -22.027 12.588 -5.722 1.00 92.56 99 ASN A O 1
ATOM 728 N N . VAL A 1 100 ? -22.238 10.415 -5.209 1.00 90.94 100 VAL A N 1
ATOM 729 C CA . VAL A 1 100 ? -22.150 9.944 -6.602 1.00 90.94 100 VAL A CA 1
ATOM 730 C C . VAL A 1 100 ? -23.343 10.369 -7.462 1.00 90.94 100 VAL A C 1
ATOM 732 O O . VAL A 1 100 ? -23.232 10.381 -8.686 1.00 90.94 100 VAL A O 1
ATOM 735 N N . LYS A 1 101 ? -24.478 10.734 -6.849 1.00 91.38 101 LYS A N 1
ATOM 736 C CA . LYS A 1 101 ? -25.691 11.171 -7.557 1.00 91.38 101 LYS A CA 1
ATOM 737 C C . LYS A 1 101 ? -25.779 12.687 -7.701 1.00 91.38 101 LYS A C 1
ATOM 739 O O . LYS A 1 101 ? -26.209 13.168 -8.744 1.00 91.38 101 LYS A O 1
ATOM 744 N N . THR A 1 102 ? -25.416 13.437 -6.661 1.00 92.69 102 THR A N 1
ATOM 745 C CA . THR A 1 102 ? -25.564 14.905 -6.638 1.00 92.69 102 THR A CA 1
ATOM 746 C C . THR A 1 102 ? -24.275 15.651 -6.966 1.00 92.69 102 THR A C 1
ATOM 748 O O . THR A 1 102 ? -24.337 16.826 -7.318 1.00 92.69 102 THR A O 1
ATOM 751 N N . GLY A 1 103 ? -23.114 15.001 -6.841 1.00 85.00 103 GLY A N 1
ATOM 752 C CA . GLY A 1 103 ? -21.804 15.647 -6.946 1.00 85.00 103 GLY A CA 1
ATOM 753 C C . GLY A 1 103 ? -21.442 16.524 -5.742 1.00 85.00 103 GLY A C 1
ATOM 754 O O . GLY A 1 103 ? -20.437 17.227 -5.789 1.00 85.00 103 GLY A O 1
ATOM 755 N N . GLU A 1 104 ? -22.243 16.515 -4.670 1.00 86.94 104 GLU A N 1
ATOM 756 C CA . GLU A 1 104 ? -21.941 17.253 -3.439 1.00 86.94 104 GLU A CA 1
ATOM 757 C C . GLU A 1 104 ? -20.650 16.720 -2.804 1.00 86.94 104 GLU A C 1
ATOM 759 O O . GLU A 1 104 ? -20.531 15.515 -2.606 1.00 86.94 104 GLU A O 1
ATOM 764 N N . THR A 1 105 ? -19.721 17.606 -2.430 1.00 85.19 105 THR A N 1
ATOM 765 C CA . THR A 1 105 ? -18.422 17.252 -1.830 1.00 85.19 105 THR A CA 1
ATOM 766 C C . THR A 1 105 ? -18.248 17.910 -0.463 1.00 85.19 105 THR A C 1
ATOM 768 O O . THR A 1 105 ? -18.558 19.090 -0.291 1.00 85.19 105 THR A O 1
ATOM 771 N N . LYS A 1 106 ? -17.719 17.164 0.515 1.00 87.38 106 LYS A N 1
ATOM 772 C CA . LYS A 1 106 ? -17.440 17.635 1.883 1.00 87.38 106 LYS A CA 1
ATOM 773 C C . LYS A 1 106 ? -16.060 17.187 2.348 1.00 87.38 106 LYS A C 1
ATOM 775 O O . LYS A 1 106 ? -15.760 15.999 2.304 1.00 87.38 106 LYS A O 1
ATOM 780 N N . ILE A 1 107 ? -15.251 18.121 2.848 1.00 87.12 107 ILE A N 1
ATOM 781 C CA . ILE A 1 107 ? -13.996 17.798 3.542 1.00 87.12 107 ILE A CA 1
ATOM 782 C C . ILE A 1 107 ? -14.329 17.373 4.972 1.00 87.12 107 ILE A C 1
ATOM 784 O O . ILE A 1 107 ? -14.963 18.127 5.710 1.00 87.12 107 ILE A O 1
ATOM 788 N N . LEU A 1 108 ? -13.877 16.181 5.354 1.00 90.69 108 LEU A N 1
ATOM 789 C CA . LEU A 1 108 ? -14.044 15.631 6.697 1.00 90.69 108 LEU A CA 1
ATOM 790 C C . LEU A 1 108 ? -12.837 15.975 7.576 1.00 90.69 108 LEU A C 1
ATOM 792 O O . LEU A 1 108 ? -13.020 16.417 8.707 1.00 90.69 108 LEU A O 1
ATOM 796 N N . MET A 1 109 ? -11.624 15.846 7.031 1.00 90.62 109 MET A N 1
ATOM 797 C CA . MET A 1 109 ? -10.360 16.096 7.730 1.00 90.62 109 MET A CA 1
ATOM 798 C C . MET A 1 109 ? -9.323 16.688 6.772 1.00 90.62 109 MET A C 1
ATOM 800 O O . MET A 1 109 ? -9.085 16.139 5.695 1.00 90.62 109 MET A O 1
ATOM 804 N N . SER A 1 110 ? -8.696 17.796 7.161 1.00 87.12 110 SER A N 1
ATOM 805 C CA . SER A 1 110 ? -7.551 18.383 6.458 1.00 87.12 110 SER A CA 1
ATOM 806 C C . SER A 1 110 ? -6.823 19.402 7.341 1.00 87.12 110 SER A C 1
ATOM 808 O O . SER A 1 110 ? -7.290 19.803 8.413 1.00 87.12 110 SER A O 1
ATOM 810 N N . LYS A 1 111 ? -5.698 19.916 6.837 1.00 84.75 111 LYS A N 1
ATOM 811 C CA . LYS A 1 111 ? -4.905 20.945 7.514 1.00 84.75 111 LYS A CA 1
ATOM 812 C C . LYS A 1 111 ? -5.684 22.228 7.847 1.00 84.75 111 LYS A C 1
ATOM 814 O O . LYS A 1 111 ? -5.395 22.839 8.871 1.00 84.75 111 LYS A O 1
ATOM 819 N N . SER A 1 112 ? -6.677 22.650 7.059 1.00 75.44 112 SER A N 1
ATOM 820 C CA . SER A 1 112 ? -7.398 23.927 7.299 1.00 75.44 112 SER A CA 1
ATOM 821 C C . SER A 1 112 ? -8.917 23.841 7.362 1.00 75.44 112 SER A C 1
ATOM 823 O O . SER A 1 112 ? -9.557 24.816 7.774 1.00 75.44 112 SER A O 1
ATOM 825 N N . ALA A 1 113 ? -9.507 22.706 7.004 1.00 76.25 113 ALA A N 1
ATOM 826 C CA . ALA A 1 113 ? -10.949 22.492 7.019 1.00 76.25 113 ALA A CA 1
ATOM 827 C C . ALA A 1 113 ? -11.300 21.080 7.505 1.00 76.25 113 ALA A C 1
ATOM 829 O O . ALA A 1 113 ? -10.540 20.138 7.304 1.00 76.25 113 ALA A O 1
ATOM 830 N N . GLY A 1 114 ? -12.471 20.927 8.114 1.00 77.56 114 GLY A N 1
ATOM 831 C CA . GLY A 1 114 ? -12.968 19.634 8.573 1.00 77.56 114 GLY A CA 1
ATOM 832 C C . GLY A 1 114 ? -14.319 19.766 9.265 1.00 77.56 114 GLY A C 1
ATOM 833 O O . GLY A 1 114 ? -14.728 20.874 9.638 1.00 77.56 114 GLY A O 1
ATOM 834 N N . ILE A 1 115 ? -15.008 18.638 9.430 1.00 72.94 115 ILE A N 1
ATOM 835 C CA . ILE A 1 115 ? -16.245 18.556 10.217 1.00 72.94 115 ILE A CA 1
ATOM 836 C C . ILE A 1 115 ? -15.900 18.697 11.711 1.00 72.94 115 ILE A C 1
ATOM 838 O O . ILE A 1 115 ? -14.783 18.400 12.128 1.00 72.94 115 ILE A O 1
ATOM 842 N N . GLU A 1 116 ? -16.824 19.257 12.501 1.00 71.38 116 GLU A N 1
ATOM 843 C CA . GLU A 1 116 ? -16.663 19.492 13.953 1.00 71.38 116 GLU A CA 1
ATOM 844 C C . GLU A 1 116 ? -15.425 20.326 14.353 1.00 71.38 116 GLU A C 1
ATOM 846 O O . GLU A 1 116 ? -14.975 20.299 15.493 1.00 71.38 116 GLU A O 1
ATOM 851 N N . GLY A 1 117 ? -14.885 21.131 13.432 1.00 62.81 117 GLY A N 1
ATOM 852 C CA . GLY A 1 117 ? -13.712 21.963 13.705 1.00 62.81 117 GLY A CA 1
ATOM 853 C C . GLY A 1 117 ? -12.374 21.227 13.590 1.00 62.81 117 GLY A C 1
ATOM 854 O O . GLY A 1 117 ? -11.373 21.802 14.012 1.00 62.81 117 GLY A O 1
ATOM 855 N N . GLY A 1 118 ? -12.349 20.031 12.977 1.00 61.94 118 GLY A N 1
ATOM 856 C CA . GLY A 1 118 ? -11.175 19.178 12.710 1.00 61.94 118 GLY A CA 1
ATOM 857 C C . GLY A 1 118 ? -10.130 19.767 11.750 1.00 61.94 118 GLY A C 1
ATOM 858 O O . GLY A 1 118 ? -9.737 19.137 10.770 1.00 61.94 118 GLY A O 1
ATOM 859 N N . LYS A 1 119 ? -9.712 21.005 12.012 1.00 78.12 119 LYS A N 1
ATOM 860 C CA . LYS A 1 119 ? -8.618 21.709 11.342 1.00 78.12 119 LYS A CA 1
ATOM 861 C C . LYS A 1 119 ? -7.292 21.297 11.969 1.00 78.12 119 LYS A C 1
ATOM 863 O O . LYS A 1 119 ? -7.237 20.962 13.145 1.00 78.12 119 LYS A O 1
ATOM 868 N N . GLY A 1 120 ? -6.219 21.396 11.196 1.00 83.31 120 GLY A N 1
ATOM 869 C CA . GLY A 1 120 ? -4.874 21.069 11.657 1.00 83.31 120 GLY A CA 1
ATOM 870 C C . GLY A 1 120 ? -4.562 19.576 11.663 1.00 83.31 120 GLY A C 1
ATOM 871 O O . GLY A 1 120 ? -3.499 19.206 12.147 1.00 83.31 120 GLY A O 1
ATOM 872 N N . ILE A 1 121 ? -5.432 18.736 11.100 1.00 89.31 121 ILE A N 1
ATOM 873 C CA . ILE A 1 121 ? -5.254 17.286 11.064 1.00 89.31 121 ILE A CA 1
ATOM 874 C C . ILE A 1 121 ? -4.926 16.855 9.635 1.00 89.31 121 ILE A C 1
ATOM 876 O O . ILE A 1 121 ? -5.702 17.092 8.710 1.00 89.31 121 ILE A O 1
ATOM 880 N N . ILE A 1 122 ? -3.765 16.235 9.443 1.00 90.31 122 ILE A N 1
ATOM 881 C CA . ILE A 1 122 ? -3.268 15.802 8.135 1.00 90.31 122 ILE A CA 1
ATOM 882 C C . ILE A 1 122 ? -3.297 14.272 8.078 1.00 90.31 122 ILE A C 1
ATOM 884 O O . ILE A 1 122 ? -2.397 13.633 8.634 1.00 90.31 122 ILE A O 1
ATOM 888 N N . PRO A 1 123 ? -4.305 13.665 7.430 1.00 90.75 123 PRO A N 1
ATOM 889 C CA . PRO A 1 123 ? -4.352 12.224 7.245 1.00 90.75 123 PRO A CA 1
ATOM 890 C C . PRO A 1 123 ? -3.464 11.740 6.106 1.00 90.75 123 PRO A C 1
ATOM 892 O O . PRO A 1 123 ? -3.217 12.425 5.115 1.00 90.75 123 PRO A O 1
ATOM 895 N N . THR A 1 124 ? -3.016 10.500 6.233 1.00 91.06 124 THR A N 1
ATOM 896 C CA . THR A 1 124 ? -2.477 9.675 5.152 1.00 91.06 124 THR A CA 1
ATOM 897 C C . THR A 1 124 ? -2.960 8.248 5.389 1.00 91.06 124 THR A C 1
ATOM 899 O O . THR A 1 124 ? -2.241 7.397 5.919 1.00 91.06 124 THR A O 1
ATOM 902 N N . PHE A 1 125 ? -4.226 8.021 5.046 1.00 92.94 125 PHE A N 1
ATOM 903 C CA . PHE A 1 125 ? -4.848 6.702 5.098 1.00 92.94 125 PHE A CA 1
ATOM 904 C C . PHE A 1 125 ? -4.446 5.876 3.879 1.00 92.94 125 PHE A C 1
ATOM 906 O O . PHE A 1 125 ? -4.284 6.415 2.784 1.00 92.94 125 PHE A O 1
ATOM 913 N N . ARG A 1 126 ? -4.273 4.572 4.078 1.00 90.62 126 ARG A N 1
ATOM 914 C CA . ARG A 1 126 ? -3.762 3.622 3.083 1.00 90.62 126 ARG A CA 1
ATOM 915 C C . ARG A 1 126 ? -4.741 2.517 2.728 1.00 90.62 126 ARG A C 1
ATOM 917 O O . ARG A 1 126 ? -4.562 1.866 1.707 1.00 90.62 126 ARG A O 1
ATOM 924 N N . SER A 1 127 ? -5.741 2.301 3.567 1.00 93.31 127 SER A N 1
ATOM 925 C CA . SER A 1 127 ? -6.839 1.397 3.276 1.00 93.31 127 SER A CA 1
ATOM 926 C C . SER A 1 127 ? -8.057 1.782 4.106 1.00 93.31 127 SER A C 1
ATOM 928 O O . SER A 1 127 ? -7.959 2.565 5.056 1.00 93.31 127 SER A O 1
ATOM 930 N N . ALA A 1 128 ? -9.214 1.274 3.706 1.00 95.25 128 ALA A N 1
ATOM 931 C CA . ALA A 1 128 ? -10.456 1.461 4.425 1.00 95.25 128 ALA A CA 1
ATOM 932 C C . ALA A 1 128 ? -11.305 0.190 4.361 1.00 95.25 128 ALA A C 1
ATOM 934 O O . ALA A 1 128 ? -11.236 -0.563 3.391 1.00 95.25 128 ALA A O 1
ATOM 935 N N . PHE A 1 129 ? -12.118 -0.029 5.389 1.00 95.69 129 PHE A N 1
ATOM 936 C CA . PHE A 1 129 ? -13.016 -1.173 5.482 1.00 95.69 129 PHE A CA 1
ATOM 937 C C . PHE A 1 129 ? -14.369 -0.746 6.049 1.00 95.69 129 PHE A C 1
ATOM 939 O O . PHE A 1 129 ? -14.428 0.021 7.011 1.00 95.69 129 PHE A O 1
ATOM 946 N N . GLU A 1 130 ? -15.460 -1.228 5.454 1.00 95.44 130 GLU A N 1
ATOM 947 C CA . GLU A 1 130 ? -16.803 -1.048 6.007 1.00 95.44 130 GLU A CA 1
ATOM 948 C C . GLU A 1 130 ? -17.158 -2.245 6.889 1.00 95.44 130 GLU A C 1
ATOM 950 O O . GLU A 1 130 ? -17.091 -3.392 6.455 1.00 95.44 130 GLU A O 1
ATOM 955 N N . MET A 1 131 ? -17.585 -1.973 8.120 1.00 95.50 131 MET A N 1
ATOM 956 C CA . MET A 1 131 ? -18.092 -2.992 9.032 1.00 95.50 131 MET A CA 1
ATOM 957 C C . MET A 1 131 ? -19.231 -2.416 9.865 1.00 95.50 131 MET A C 1
ATOM 959 O O . MET A 1 131 ? -19.117 -1.324 10.418 1.00 95.50 131 MET A O 1
ATOM 963 N N . ASN A 1 132 ? -20.339 -3.153 9.973 1.00 94.44 132 ASN A N 1
ATOM 964 C CA . ASN A 1 132 ? -21.492 -2.775 10.801 1.00 94.44 132 ASN A CA 1
ATOM 965 C C . ASN A 1 132 ? -22.038 -1.357 10.513 1.00 94.44 132 ASN A C 1
ATOM 967 O O . ASN A 1 132 ? -22.455 -0.646 11.427 1.00 94.44 132 ASN A O 1
ATOM 971 N N . GLY A 1 133 ? -22.028 -0.941 9.240 1.00 95.19 133 GLY A N 1
ATOM 972 C CA . GLY A 1 133 ? -22.515 0.373 8.796 1.00 95.19 133 GLY A CA 1
ATOM 973 C C . GLY A 1 133 ? -21.592 1.548 9.132 1.00 95.19 133 GLY A C 1
ATOM 974 O O . GLY A 1 133 ? -22.000 2.700 8.988 1.00 95.19 133 GLY A O 1
ATOM 975 N N . LYS A 1 134 ? -20.365 1.271 9.579 1.00 97.69 134 LYS A N 1
ATOM 976 C CA . LYS A 1 134 ? -19.323 2.260 9.855 1.00 97.69 134 LYS A CA 1
ATOM 977 C C . LYS A 1 134 ? -18.106 2.014 8.982 1.00 97.69 134 LYS A C 1
ATOM 979 O O . LYS A 1 134 ? -17.881 0.898 8.515 1.00 97.69 134 LYS A O 1
ATOM 984 N N . LEU A 1 135 ? -17.317 3.062 8.780 1.00 98.19 135 LEU A N 1
ATOM 985 C CA . LEU A 1 135 ? -16.117 3.009 7.952 1.00 98.19 135 LEU A CA 1
ATOM 986 C C . LEU A 1 135 ? -14.882 3.146 8.834 1.00 98.19 135 LEU A C 1
ATOM 988 O O . LEU A 1 135 ? -14.806 4.064 9.646 1.00 98.19 135 LEU A O 1
ATOM 992 N N . TYR A 1 136 ? -13.908 2.269 8.642 1.00 98.12 136 TYR A N 1
ATOM 993 C CA . TYR A 1 136 ? -12.642 2.269 9.364 1.00 98.12 136 TYR A CA 1
ATOM 994 C C . TYR A 1 136 ? -11.520 2.581 8.386 1.00 98.12 136 TYR A C 1
ATOM 996 O O . TYR A 1 136 ? -11.328 1.844 7.425 1.00 98.12 136 TYR A O 1
ATOM 1004 N N . PHE A 1 137 ? -10.807 3.679 8.610 1.00 97.50 137 PHE A N 1
ATOM 1005 C CA . PHE A 1 137 ? -9.687 4.130 7.792 1.00 97.50 137 PHE A CA 1
ATOM 1006 C C . PHE A 1 137 ? -8.379 3.872 8.530 1.00 97.50 137 PHE A C 1
ATOM 1008 O O . PHE A 1 137 ? -8.173 4.377 9.634 1.00 97.50 137 PHE A O 1
ATOM 1015 N N . GLU A 1 138 ? -7.504 3.102 7.893 1.00 96.94 138 GLU A N 1
ATOM 1016 C CA . GLU A 1 138 ? -6.210 2.680 8.422 1.00 96.94 138 GLU A CA 1
ATOM 1017 C C . GLU A 1 138 ? -5.084 3.511 7.810 1.00 96.94 138 GLU A C 1
ATOM 1019 O O . GLU A 1 138 ? -5.078 3.777 6.602 1.00 96.94 138 GLU A O 1
ATOM 1024 N N . GLY A 1 139 ? -4.117 3.923 8.626 1.00 95.50 139 GLY A N 1
ATOM 1025 C CA . GLY A 1 139 ? -2.913 4.599 8.156 1.00 95.50 139 GLY A CA 1
ATOM 1026 C C . GLY A 1 139 ? -2.284 5.457 9.234 1.00 95.50 139 GLY A C 1
ATOM 1027 O O . GLY A 1 139 ? -1.988 4.977 10.319 1.00 95.50 139 GLY A O 1
ATOM 1028 N N . MET A 1 140 ? -2.029 6.730 8.930 1.00 94.56 140 MET A N 1
ATOM 1029 C CA . MET A 1 140 ? -1.432 7.651 9.896 1.00 94.56 140 MET A CA 1
ATOM 1030 C C . MET A 1 140 ? -2.034 9.049 9.840 1.00 94.56 140 MET A C 1
ATOM 1032 O O . MET A 1 140 ? -2.521 9.488 8.795 1.00 94.56 140 MET A O 1
ATOM 1036 N N . VAL A 1 141 ? -1.934 9.771 10.954 1.00 94.38 141 VAL A N 1
ATOM 1037 C CA . VAL A 1 141 ? -2.393 11.156 11.079 1.00 94.38 141 VAL A CA 1
ATOM 1038 C C . VAL A 1 141 ? -1.342 12.014 11.778 1.00 94.38 141 VAL A C 1
ATOM 1040 O O . VAL A 1 141 ? -0.750 11.610 12.776 1.00 94.38 141 VAL A O 1
ATOM 1043 N N . MET A 1 142 ? -1.117 13.221 11.265 1.00 93.44 142 MET A N 1
ATOM 1044 C CA . MET A 1 142 ? -0.343 14.259 11.945 1.00 93.44 142 MET A CA 1
ATOM 1045 C C . MET A 1 142 ? -1.276 15.375 12.419 1.00 93.44 142 MET A C 1
ATOM 1047 O O . MET A 1 142 ? -1.937 16.015 11.600 1.00 93.44 142 MET A O 1
ATOM 1051 N N . ASP A 1 143 ? -1.306 15.618 13.728 1.00 92.25 143 ASP A N 1
ATOM 1052 C CA . ASP A 1 143 ? -1.969 16.779 14.323 1.00 92.25 143 ASP A CA 1
ATOM 1053 C C . ASP A 1 143 ? -0.962 17.928 14.472 1.00 92.25 143 ASP A C 1
ATOM 1055 O O . ASP A 1 143 ? -0.000 17.860 15.236 1.00 92.25 143 ASP A O 1
ATOM 1059 N N . THR A 1 144 ? -1.192 19.003 13.726 1.00 90.06 144 THR A N 1
ATOM 1060 C CA . THR A 1 144 ? -0.355 20.212 13.733 1.00 90.06 144 THR A CA 1
ATOM 1061 C C . THR A 1 144 ? -0.473 21.043 15.013 1.00 90.06 144 THR A C 1
ATOM 1063 O O . THR A 1 144 ? 0.317 21.971 15.206 1.00 90.06 144 THR A O 1
ATOM 1066 N N . ALA A 1 145 ? -1.435 20.720 15.878 1.00 89.88 145 ALA A N 1
ATOM 1067 C CA . ALA A 1 145 ? -1.623 21.306 17.198 1.00 89.88 145 ALA A CA 1
ATOM 1068 C C . ALA A 1 145 ? -1.227 20.349 18.339 1.00 89.88 145 ALA A C 1
ATOM 1070 O O . ALA A 1 145 ? -1.513 20.655 19.498 1.00 89.88 145 ALA A O 1
ATOM 1071 N N . ASN A 1 146 ? -0.566 19.222 18.036 1.00 90.69 146 ASN A N 1
ATOM 1072 C CA . ASN A 1 146 ? -0.119 18.271 19.051 1.00 90.69 146 ASN A CA 1
ATOM 1073 C C . ASN A 1 146 ? 0.778 18.982 20.094 1.00 90.69 146 ASN A C 1
ATOM 1075 O O . ASN A 1 146 ? 1.824 19.517 19.718 1.00 90.69 146 ASN A O 1
ATOM 1079 N N . PRO A 1 147 ? 0.396 19.002 21.387 1.00 91.81 147 PRO A N 1
ATOM 1080 C CA . PRO A 1 147 ? 1.116 19.750 22.417 1.00 91.81 147 PRO A CA 1
ATOM 1081 C C . PRO A 1 147 ? 2.452 19.111 22.818 1.00 91.81 147 PRO A C 1
ATOM 1083 O O . PRO A 1 147 ? 3.288 19.789 23.415 1.00 91.81 147 PRO A O 1
ATOM 1086 N N . ASP A 1 148 ? 2.655 17.832 22.497 1.00 95.25 148 ASP A N 1
ATOM 1087 C CA . ASP A 1 148 ? 3.841 17.069 22.884 1.00 95.25 148 ASP A CA 1
ATOM 1088 C C . ASP A 1 148 ? 4.954 17.122 21.828 1.00 95.25 148 ASP A C 1
ATOM 1090 O O . ASP A 1 148 ? 6.070 16.663 22.093 1.00 95.25 148 ASP A O 1
ATOM 1094 N N . LEU A 1 149 ? 4.663 17.665 20.640 1.00 94.69 149 LEU A N 1
ATOM 1095 C CA . LEU A 1 149 ? 5.620 17.872 19.556 1.00 94.69 149 LEU A CA 1
ATOM 1096 C C . LEU A 1 149 ? 5.942 19.356 19.394 1.00 94.69 149 LEU A C 1
ATOM 1098 O O . LEU A 1 149 ? 5.056 20.213 19.409 1.00 94.69 149 LEU A O 1
ATOM 1102 N N . ASP A 1 150 ? 7.215 19.672 19.170 1.00 93.69 150 ASP A N 1
ATOM 1103 C CA . ASP A 1 150 ? 7.585 21.032 18.800 1.00 93.69 150 ASP A CA 1
ATOM 1104 C C . ASP A 1 150 ? 7.269 21.332 17.319 1.00 93.69 150 ASP A C 1
ATOM 1106 O O . ASP A 1 150 ? 7.030 20.453 16.486 1.00 93.69 150 ASP A O 1
ATOM 1110 N N . GLN A 1 151 ? 7.267 22.618 16.957 1.00 90.12 151 GLN A N 1
ATOM 1111 C CA . GLN A 1 151 ? 6.942 23.033 15.589 1.00 90.12 151 GLN A CA 1
ATOM 1112 C C . GLN A 1 151 ? 7.924 22.487 14.546 1.00 90.12 151 GLN A C 1
ATOM 1114 O O . GLN A 1 151 ? 7.526 22.235 13.410 1.00 90.12 151 GLN A O 1
ATOM 1119 N N . ARG A 1 152 ? 9.198 22.283 14.896 1.00 90.31 152 ARG A N 1
ATOM 1120 C CA . ARG A 1 152 ? 10.194 21.728 13.975 1.00 90.31 152 ARG A CA 1
ATOM 1121 C C . ARG A 1 152 ? 9.946 20.240 13.746 1.00 90.31 152 ARG A C 1
ATOM 1123 O O . ARG A 1 152 ? 10.058 19.799 12.599 1.00 90.31 152 ARG A O 1
ATOM 1130 N N . GLU A 1 153 ? 9.595 19.491 14.787 1.00 92.38 153 GLU A N 1
ATOM 1131 C CA . GLU A 1 153 ? 9.182 18.089 14.689 1.00 92.38 153 GLU A CA 1
ATOM 1132 C C . GLU A 1 153 ? 7.972 17.957 13.763 1.00 92.38 153 GLU A C 1
ATOM 1134 O O . GLU A 1 153 ? 8.021 17.182 12.808 1.00 92.38 153 GLU A O 1
ATOM 1139 N N . ILE A 1 154 ? 6.942 18.786 13.959 1.00 90.94 154 ILE A N 1
ATOM 1140 C CA . ILE A 1 154 ? 5.736 18.797 13.117 1.00 90.94 154 ILE A CA 1
ATOM 1141 C C . ILE A 1 154 ? 6.081 19.114 11.657 1.00 90.94 154 ILE A C 1
ATOM 1143 O O . ILE A 1 154 ? 5.682 18.374 10.758 1.00 90.94 154 ILE A O 1
ATOM 1147 N N . GLN A 1 155 ? 6.851 20.177 11.388 1.00 84.88 155 GLN A N 1
ATOM 1148 C CA . GLN A 1 155 ? 7.230 20.522 10.009 1.00 84.88 155 GLN A CA 1
ATOM 1149 C C . GLN A 1 155 ? 8.059 19.415 9.345 1.00 84.88 155 GLN A C 1
ATOM 1151 O O . GLN A 1 155 ? 7.839 19.097 8.176 1.00 84.88 155 GLN A O 1
ATOM 1156 N N . THR A 1 156 ? 8.981 18.800 10.089 1.00 84.56 156 THR A N 1
ATOM 1157 C CA . THR A 1 156 ? 9.800 17.688 9.586 1.00 84.56 156 THR A CA 1
ATOM 1158 C C . THR A 1 156 ? 8.933 16.470 9.294 1.00 84.56 156 THR A C 1
ATOM 1160 O O . THR A 1 156 ? 9.084 15.846 8.245 1.00 84.56 156 THR A O 1
ATOM 1163 N N . ALA A 1 157 ? 7.991 16.148 10.181 1.00 87.75 157 ALA A N 1
ATOM 1164 C CA . ALA A 1 157 ? 7.074 15.040 9.988 1.00 87.75 157 ALA A CA 1
ATOM 1165 C C . ALA A 1 157 ? 6.192 15.254 8.752 1.00 87.75 157 ALA A C 1
ATOM 1167 O O . ALA A 1 157 ? 6.105 14.361 7.918 1.00 87.75 157 ALA A O 1
ATOM 1168 N N . ILE A 1 158 ? 5.634 16.451 8.555 1.00 83.25 158 ILE A N 1
ATOM 1169 C CA . ILE A 1 158 ? 4.852 16.778 7.352 1.00 83.25 158 ILE A CA 1
ATOM 1170 C C . ILE A 1 158 ? 5.707 16.652 6.085 1.00 83.25 158 ILE A C 1
ATOM 1172 O O . ILE A 1 158 ? 5.266 16.045 5.110 1.00 83.25 158 ILE A O 1
ATOM 1176 N N . ALA A 1 159 ? 6.930 17.193 6.090 1.00 77.56 159 ALA A N 1
ATOM 1177 C CA . ALA A 1 159 ? 7.829 17.143 4.936 1.00 77.56 159 ALA A CA 1
ATOM 1178 C C . ALA A 1 159 ? 8.231 15.706 4.568 1.00 77.56 159 ALA A C 1
ATOM 1180 O O . ALA A 1 159 ? 8.296 15.357 3.391 1.00 77.56 159 ALA A O 1
ATOM 1181 N N . MET A 1 160 ? 8.452 14.862 5.576 1.00 78.88 160 MET A N 1
ATOM 1182 C CA . MET A 1 160 ? 8.812 13.453 5.404 1.00 78.88 160 MET A CA 1
ATOM 1183 C C . MET A 1 160 ? 7.595 12.539 5.218 1.00 78.88 160 MET A C 1
ATOM 1185 O O . MET A 1 160 ? 7.769 11.342 4.989 1.00 78.88 160 MET A O 1
ATOM 1189 N N . GLN A 1 161 ? 6.372 13.070 5.312 1.00 82.25 161 GLN A N 1
ATOM 1190 C CA . GLN A 1 161 ? 5.133 12.290 5.371 1.00 82.25 161 GLN A CA 1
ATOM 1191 C C . GLN A 1 161 ? 5.187 11.246 6.499 1.00 82.25 161 GLN A C 1
ATOM 1193 O O . GLN A 1 161 ? 5.120 10.045 6.257 1.00 82.25 161 GLN A O 1
ATOM 1198 N N . ASN A 1 162 ? 5.406 11.705 7.726 1.00 88.25 162 ASN A N 1
ATOM 1199 C CA . ASN A 1 162 ? 5.245 10.944 8.959 1.00 88.25 162 ASN A CA 1
ATOM 1200 C C . ASN A 1 162 ? 3.976 11.419 9.674 1.00 88.25 162 ASN A C 1
ATOM 1202 O O . ASN A 1 162 ? 3.691 12.615 9.734 1.00 88.25 162 ASN A O 1
ATOM 1206 N N . GLY A 1 163 ? 3.275 10.475 10.285 1.00 93.44 163 GLY A N 1
ATOM 1207 C CA . GLY A 1 163 ? 2.190 10.704 11.234 1.00 93.44 163 GLY A CA 1
ATOM 1208 C C . GLY A 1 163 ? 2.156 9.606 12.292 1.00 93.44 163 GLY A C 1
ATOM 1209 O O . GLY A 1 163 ? 2.890 8.621 12.192 1.00 93.44 163 GLY A O 1
ATOM 1210 N N . PHE A 1 164 ? 1.289 9.756 13.284 1.00 96.94 164 PHE A N 1
ATOM 1211 C CA . PHE A 1 164 ? 0.987 8.700 14.244 1.00 96.94 164 PHE A CA 1
ATOM 1212 C C . PHE A 1 164 ? 0.169 7.608 13.544 1.00 96.94 164 PHE A C 1
ATOM 1214 O O . PHE A 1 164 ? -0.892 7.939 13.003 1.00 96.94 164 PHE A O 1
ATOM 1221 N N . PRO A 1 165 ? 0.634 6.345 13.521 1.00 97.12 165 PRO A N 1
ATOM 1222 C CA . PRO A 1 165 ? -0.158 5.254 12.977 1.00 97.12 165 PRO A CA 1
ATOM 1223 C C . PRO A 1 165 ? -1.423 5.040 13.822 1.00 97.12 165 PRO A C 1
ATOM 1225 O O . PRO A 1 165 ? -1.366 5.072 15.058 1.00 97.12 165 PRO A O 1
ATOM 1228 N N . CYS A 1 166 ? -2.573 4.922 13.159 1.00 97.06 166 CYS A N 1
ATOM 1229 C CA . CYS A 1 166 ? -3.881 4.886 13.810 1.00 97.06 166 CYS A CA 1
ATOM 1230 C C . CYS A 1 166 ? -4.999 4.353 12.900 1.00 97.06 166 CYS A C 1
ATOM 1232 O O . CYS A 1 166 ? -4.904 4.410 11.672 1.00 97.06 166 CYS A O 1
ATOM 1234 N N . ILE A 1 167 ? -6.102 3.950 13.545 1.00 98.06 167 ILE A N 1
ATOM 1235 C CA . ILE A 1 167 ? -7.385 3.637 12.901 1.00 98.06 167 ILE A CA 1
ATOM 1236 C C . ILE A 1 167 ? -8.401 4.719 13.273 1.00 98.06 167 ILE A C 1
ATOM 1238 O O . ILE A 1 167 ? -8.673 4.959 14.458 1.00 98.06 167 ILE A O 1
ATOM 1242 N N . TYR A 1 168 ? -9.008 5.327 12.256 1.00 96.06 168 TYR A N 1
ATOM 1243 C CA . TYR A 1 168 ? -10.140 6.241 12.399 1.00 96.06 168 TYR A CA 1
ATOM 1244 C C . TYR A 1 168 ? -11.450 5.555 12.026 1.00 96.06 168 TYR A C 1
ATOM 1246 O O . TYR A 1 168 ? -11.591 5.028 10.929 1.00 96.06 168 TYR A O 1
ATOM 1254 N N . GLU A 1 169 ? -12.435 5.633 12.911 1.00 97.38 169 GLU A N 1
ATOM 1255 C CA . GLU A 1 169 ? -13.827 5.330 12.605 1.00 97.38 169 GLU A CA 1
ATOM 1256 C C . GLU A 1 169 ? -14.536 6.583 12.075 1.00 97.38 169 GLU A C 1
ATOM 1258 O O . GLU A 1 169 ? -14.368 7.685 12.610 1.00 97.38 169 GLU A O 1
ATOM 1263 N N . ILE A 1 170 ? -15.367 6.391 11.056 1.00 96.88 170 ILE A N 1
ATOM 1264 C CA . ILE A 1 170 ? -16.356 7.347 10.567 1.00 96.88 170 ILE A CA 1
ATOM 1265 C C . ILE A 1 170 ? -17.733 6.716 10.752 1.00 96.88 170 ILE A C 1
ATOM 1267 O O . ILE A 1 170 ? -17.955 5.579 10.326 1.00 96.88 170 ILE A O 1
ATOM 1271 N N . ASP A 1 171 ? -18.658 7.466 11.347 1.00 96.88 171 ASP A N 1
ATOM 1272 C CA . ASP A 1 171 ? -20.051 7.057 11.537 1.00 96.88 171 ASP A CA 1
ATOM 1273 C C . ASP A 1 171 ? -20.990 7.873 10.624 1.00 96.88 171 ASP A C 1
ATOM 1275 O O . ASP A 1 171 ? -21.419 8.973 10.998 1.00 96.88 171 ASP A O 1
ATOM 1279 N N . PRO A 1 172 ? -21.326 7.368 9.418 1.00 96.31 172 PRO A N 1
ATOM 1280 C CA . PRO A 1 172 ? -22.247 8.044 8.505 1.00 96.31 172 PRO A CA 1
ATOM 1281 C C . PRO A 1 172 ? -23.637 8.294 9.105 1.00 96.31 172 PRO A C 1
ATOM 1283 O O . PRO A 1 172 ? -24.273 9.300 8.782 1.00 96.31 172 PRO A O 1
ATOM 1286 N N . ALA A 1 173 ? -24.113 7.410 9.990 1.00 95.88 173 ALA A N 1
ATOM 1287 C CA . ALA A 1 173 ? -25.425 7.535 10.624 1.00 95.88 173 ALA A CA 1
ATOM 1288 C C . ALA A 1 173 ? -25.453 8.645 11.687 1.00 95.88 173 ALA A C 1
ATOM 1290 O O . ALA A 1 173 ? -26.512 9.212 11.964 1.00 95.88 173 ALA A O 1
ATOM 1291 N N . ASN A 1 174 ? -24.292 8.995 12.242 1.00 94.69 174 ASN A N 1
ATOM 1292 C CA . ASN A 1 174 ? -24.116 10.072 13.209 1.00 94.69 174 ASN A CA 1
ATOM 1293 C C . ASN A 1 174 ? -23.391 11.283 12.601 1.00 94.69 174 ASN A C 1
ATOM 1295 O O . ASN A 1 174 ? -22.425 11.796 13.163 1.00 94.69 174 ASN A O 1
ATOM 1299 N N . GLY A 1 175 ? -23.838 11.726 11.424 1.00 92.44 175 GLY A N 1
ATOM 1300 C CA . GLY A 1 175 ? -23.349 12.965 10.810 1.00 92.44 175 GLY A CA 1
ATOM 1301 C C . GLY A 1 175 ? -21.867 12.940 10.429 1.00 92.44 175 GLY A C 1
ATOM 1302 O O . GLY A 1 175 ? -21.217 13.979 10.494 1.00 92.44 175 GLY A O 1
ATOM 1303 N N . ASP A 1 176 ? -21.347 11.771 10.041 1.00 94.44 176 ASP A N 1
ATOM 1304 C CA . ASP A 1 176 ? -19.933 11.538 9.718 1.00 94.44 176 ASP A CA 1
ATOM 1305 C C . ASP A 1 176 ? -18.978 11.772 10.899 1.00 94.44 176 ASP A C 1
ATOM 1307 O O . ASP A 1 176 ? -17.827 12.166 10.693 1.00 94.44 176 ASP A O 1
ATOM 1311 N N . LYS A 1 177 ? -19.437 11.540 12.139 1.00 93.88 177 LYS A N 1
ATOM 1312 C CA . LYS A 1 177 ? -18.598 11.682 13.334 1.00 93.88 177 LYS A CA 1
ATOM 1313 C C . LYS A 1 177 ? -17.300 10.886 13.173 1.00 93.88 177 LYS A C 1
ATOM 1315 O O . LYS A 1 177 ? -17.332 9.684 12.914 1.00 93.88 177 LYS A O 1
ATOM 1320 N N . LEU A 1 178 ? -16.176 11.568 13.382 1.00 93.25 178 LEU A N 1
ATOM 1321 C CA . LEU A 1 178 ? -14.831 11.005 13.312 1.00 93.25 178 LEU A CA 1
ATOM 1322 C C . LEU A 1 178 ? -14.367 10.605 14.715 1.00 93.25 178 LEU A C 1
ATOM 1324 O O . LEU A 1 178 ? -14.516 11.372 15.667 1.00 93.25 178 LEU A O 1
ATOM 1328 N N . THR A 1 179 ? -13.816 9.406 14.882 1.00 93.69 179 THR A N 1
ATOM 1329 C CA . THR A 1 179 ? -13.289 8.939 16.175 1.00 93.69 179 THR A CA 1
ATOM 1330 C C . THR A 1 179 ? -12.015 8.131 15.973 1.00 93.69 179 THR A C 1
ATOM 1332 O O . THR A 1 179 ? -12.007 7.168 15.215 1.00 93.69 179 THR A O 1
ATOM 1335 N N . ILE A 1 180 ? -10.941 8.486 16.681 1.00 94.25 180 ILE A N 1
ATOM 1336 C CA . ILE A 1 180 ? -9.755 7.626 16.766 1.00 94.25 180 ILE A CA 1
ATOM 1337 C C . ILE A 1 180 ? -10.111 6.436 17.649 1.00 94.25 180 ILE A C 1
ATOM 1339 O O . ILE A 1 180 ? -10.371 6.606 18.842 1.00 94.25 180 ILE A O 1
ATOM 1343 N N . VAL A 1 181 ? -10.128 5.237 17.075 1.00 97.44 181 VAL A N 1
ATOM 1344 C CA . VAL A 1 181 ? -10.469 4.005 17.806 1.00 97.44 181 VAL A CA 1
ATOM 1345 C C . VAL A 1 181 ? -9.236 3.184 18.177 1.00 97.44 181 VAL A C 1
ATOM 1347 O O . VAL A 1 181 ? -9.287 2.384 19.113 1.00 97.44 181 VAL A O 1
ATOM 1350 N N . HIS A 1 182 ? -8.109 3.427 17.506 1.00 97.69 182 HIS A N 1
ATOM 1351 C CA . HIS A 1 182 ? -6.825 2.805 17.816 1.00 97.69 182 HIS A CA 1
ATOM 1352 C C . HIS A 1 182 ? -5.670 3.764 17.540 1.00 97.69 182 HIS A C 1
ATOM 1354 O O . HIS A 1 182 ? -5.635 4.395 16.487 1.00 97.69 182 HIS A O 1
ATOM 1360 N N . ASN A 1 183 ? -4.720 3.832 18.474 1.00 95.81 183 ASN A N 1
ATOM 1361 C CA . ASN A 1 183 ? -3.419 4.467 18.286 1.00 95.81 183 ASN A CA 1
ATOM 1362 C C . ASN A 1 183 ? -2.341 3.405 18.475 1.00 95.81 183 ASN A C 1
ATOM 1364 O O . ASN A 1 183 ? -2.343 2.670 19.467 1.00 95.81 183 ASN A O 1
ATOM 1368 N N . SER A 1 184 ? -1.408 3.355 17.538 1.00 96.69 184 SER A N 1
ATOM 1369 C CA . SER A 1 184 ? -0.364 2.338 17.500 1.00 96.69 184 SER A CA 1
ATOM 1370 C C . SER A 1 184 ? 0.713 2.552 18.564 1.00 96.69 184 SER A C 1
ATOM 1372 O O . SER A 1 184 ? 1.108 1.607 19.257 1.00 96.69 184 SER A O 1
ATOM 1374 N N . VAL A 1 185 ? 1.128 3.812 18.731 1.00 97.06 185 VAL A N 1
ATOM 1375 C CA . VAL A 1 185 ? 2.165 4.276 19.662 1.00 97.06 185 VAL A CA 1
ATOM 1376 C C . VAL A 1 185 ? 1.798 5.632 20.265 1.00 97.06 185 VAL A C 1
ATOM 1378 O O . VAL A 1 185 ? 0.998 6.380 19.702 1.00 97.06 185 VAL A O 1
ATOM 1381 N N . ASP A 1 186 ? 2.411 5.954 21.401 1.00 96.12 186 ASP A N 1
ATOM 1382 C CA . ASP A 1 186 ? 2.420 7.301 21.971 1.00 96.12 186 ASP A CA 1
ATOM 1383 C C . ASP A 1 186 ? 3.509 8.187 21.325 1.00 96.12 186 ASP A C 1
ATOM 1385 O O . ASP A 1 186 ? 4.147 7.812 20.337 1.00 96.12 186 ASP A O 1
ATOM 1389 N N . THR A 1 187 ? 3.724 9.388 21.867 1.00 96.69 187 THR A N 1
ATOM 1390 C CA . THR A 1 187 ? 4.700 10.361 21.348 1.00 96.69 187 THR A CA 1
ATOM 1391 C C . THR A 1 187 ? 6.145 9.856 21.409 1.00 96.69 187 THR A C 1
ATOM 1393 O O . THR A 1 187 ? 6.929 10.125 20.495 1.00 96.69 187 THR A O 1
ATOM 1396 N N . GLU A 1 188 ? 6.526 9.113 22.450 1.00 96.81 188 GLU A N 1
ATOM 1397 C CA . GLU A 1 188 ? 7.878 8.551 22.568 1.00 96.81 188 GLU A CA 1
ATOM 1398 C C . GLU A 1 188 ? 8.091 7.411 21.568 1.00 96.81 188 GLU A C 1
ATOM 1400 O O . GLU A 1 188 ? 9.107 7.375 20.862 1.00 96.81 188 GLU A O 1
ATOM 1405 N N . GLY A 1 189 ? 7.098 6.531 21.426 1.00 97.56 189 GLY A N 1
ATOM 1406 C CA . GLY A 1 189 ? 7.104 5.501 20.398 1.00 97.56 189 GLY A CA 1
ATOM 1407 C C . GLY A 1 189 ? 7.158 6.104 18.994 1.00 97.56 189 GLY A C 1
ATOM 1408 O O . GLY A 1 189 ? 7.978 5.677 18.186 1.00 97.56 189 GLY A O 1
ATOM 1409 N N . PHE A 1 190 ? 6.388 7.159 18.709 1.00 97.44 190 PHE A N 1
ATOM 1410 C CA . PHE A 1 190 ? 6.447 7.869 17.426 1.00 97.44 190 PHE A CA 1
ATOM 1411 C C . PHE A 1 190 ? 7.849 8.419 17.131 1.00 97.44 190 PHE A C 1
ATOM 1413 O O . PHE A 1 190 ? 8.391 8.168 16.052 1.00 97.44 190 PHE A O 1
ATOM 1420 N N . ARG A 1 191 ? 8.477 9.109 18.094 1.00 97.12 191 ARG A N 1
ATOM 1421 C CA . ARG A 1 191 ? 9.863 9.594 17.957 1.00 97.12 191 ARG A CA 1
ATOM 1422 C C . ARG A 1 191 ? 10.836 8.449 17.684 1.00 97.12 191 ARG A C 1
ATOM 1424 O O . ARG A 1 191 ? 11.717 8.586 16.839 1.00 97.12 191 ARG A O 1
ATOM 1431 N N . THR A 1 192 ? 10.656 7.317 18.358 1.00 97.81 192 THR A N 1
ATOM 1432 C CA . THR A 1 192 ? 11.487 6.121 18.168 1.00 97.81 192 THR A CA 1
ATOM 1433 C C . THR A 1 192 ? 11.351 5.565 16.753 1.00 97.81 192 THR A C 1
ATOM 1435 O O . THR A 1 192 ? 12.365 5.398 16.073 1.00 97.81 192 THR A O 1
ATOM 1438 N N . LEU A 1 193 ? 10.119 5.375 16.264 1.00 97.50 193 LEU A N 1
ATOM 1439 C CA . LEU A 1 193 ? 9.852 4.921 14.894 1.00 97.50 193 LEU A CA 1
ATOM 1440 C C . LEU A 1 193 ? 10.491 5.857 13.857 1.00 97.50 193 LEU A C 1
ATOM 1442 O O . LEU A 1 193 ? 11.194 5.402 12.953 1.00 97.50 193 LEU A O 1
ATOM 1446 N N . VAL A 1 194 ? 10.300 7.172 14.008 1.00 95.06 194 VAL A N 1
ATOM 1447 C CA . VAL A 1 194 ? 10.863 8.177 13.092 1.00 95.06 194 VAL A CA 1
ATOM 1448 C C . VAL A 1 194 ? 12.393 8.156 13.105 1.00 95.06 194 VAL A C 1
ATOM 1450 O O . VAL A 1 194 ? 13.007 8.160 12.037 1.00 95.06 194 VAL A O 1
ATOM 1453 N N . ASN A 1 195 ? 13.018 8.085 14.283 1.00 96.00 195 ASN A N 1
ATOM 1454 C CA . ASN A 1 195 ? 14.478 8.026 14.417 1.00 96.00 195 ASN A CA 1
ATOM 1455 C C . ASN A 1 195 ? 15.070 6.759 13.790 1.00 96.00 195 ASN A C 1
ATOM 1457 O O . ASN A 1 195 ? 16.151 6.804 13.202 1.00 96.00 195 ASN A O 1
ATOM 1461 N N . GLN A 1 196 ? 14.342 5.646 13.863 1.00 96.31 196 GLN A N 1
ATOM 1462 C CA . GLN A 1 196 ? 14.708 4.388 13.215 1.00 96.31 196 GLN A CA 1
ATOM 1463 C C . GLN A 1 196 ? 14.371 4.364 11.721 1.00 96.31 196 GLN A C 1
ATOM 1465 O O . GLN A 1 196 ? 14.647 3.377 11.053 1.00 96.31 196 GLN A O 1
ATOM 1470 N N . LYS A 1 197 ? 13.830 5.455 11.161 1.00 95.00 197 LYS A N 1
ATOM 1471 C CA . LYS A 1 197 ? 13.406 5.556 9.756 1.00 95.00 197 LYS A CA 1
ATOM 1472 C C . LYS A 1 197 ? 12.324 4.533 9.388 1.00 95.00 197 LYS A C 1
ATOM 1474 O O . LYS A 1 197 ? 12.214 4.157 8.219 1.00 95.00 197 LYS A O 1
ATOM 1479 N N . VAL A 1 198 ? 11.514 4.113 10.359 1.00 95.81 198 VAL A N 1
ATOM 1480 C CA . VAL A 1 198 ? 10.322 3.296 10.120 1.00 95.81 198 VAL A CA 1
ATOM 1481 C C . VAL A 1 198 ? 9.285 4.139 9.386 1.00 95.81 198 VAL A C 1
ATOM 1483 O O . VAL A 1 198 ? 9.081 5.321 9.681 1.00 95.81 198 VAL A O 1
ATOM 1486 N N . PHE A 1 199 ? 8.632 3.540 8.400 1.00 92.19 199 PHE A N 1
ATOM 1487 C CA . PHE A 1 199 ? 7.521 4.163 7.711 1.00 92.19 199 PHE A CA 1
ATOM 1488 C C . PHE A 1 199 ? 6.241 3.999 8.530 1.00 92.19 199 PHE A C 1
ATOM 1490 O O . PHE A 1 199 ? 5.714 2.900 8.659 1.00 92.19 199 PHE A O 1
ATOM 1497 N N . THR A 1 200 ? 5.732 5.093 9.099 1.00 94.38 200 THR A N 1
ATOM 1498 C CA . THR A 1 200 ? 4.640 5.025 10.087 1.00 94.38 200 THR A CA 1
ATOM 1499 C C . THR A 1 200 ? 3.239 4.867 9.490 1.00 94.38 200 THR A C 1
ATOM 1501 O O . THR A 1 200 ? 2.267 4.842 10.232 1.00 94.38 200 THR A O 1
ATOM 1504 N N . SER A 1 201 ? 3.096 4.754 8.168 1.00 91.12 201 SER A N 1
ATOM 1505 C CA . SER A 1 201 ? 1.795 4.585 7.509 1.00 91.12 201 SER A CA 1
ATOM 1506 C C . SER A 1 201 ? 1.478 3.097 7.342 1.00 91.12 201 SER A C 1
ATOM 1508 O O . SER A 1 201 ? 1.961 2.456 6.405 1.00 91.12 201 SER A O 1
ATOM 1510 N N . THR A 1 202 ? 0.672 2.546 8.245 1.00 94.94 202 THR A N 1
ATOM 1511 C CA . THR A 1 202 ? 0.152 1.174 8.147 1.00 94.94 202 THR A CA 1
ATOM 1512 C C . THR A 1 202 ? -0.848 1.039 6.991 1.00 94.94 202 THR A C 1
ATOM 1514 O O . THR A 1 202 ? -1.383 2.038 6.511 1.00 94.94 202 THR A O 1
ATOM 1517 N N . ARG A 1 203 ? -1.041 -0.181 6.461 1.00 93.62 203 ARG A N 1
ATOM 1518 C CA . ARG A 1 203 ? -1.782 -0.410 5.198 1.00 93.62 203 ARG A CA 1
ATOM 1519 C C . ARG A 1 203 ? -2.913 -1.430 5.285 1.00 93.62 203 ARG A C 1
ATOM 1521 O O . ARG A 1 203 ? -3.882 -1.314 4.544 1.00 93.62 203 ARG A O 1
ATOM 1528 N N . ALA A 1 204 ? -2.798 -2.424 6.156 1.00 96.69 204 ALA A N 1
ATOM 1529 C CA . ALA A 1 204 ? -3.717 -3.548 6.165 1.00 96.69 204 ALA A CA 1
ATOM 1530 C C . ALA A 1 204 ? -4.943 -3.288 7.048 1.00 96.69 204 ALA A C 1
ATOM 1532 O O . ALA A 1 204 ? -4.801 -3.005 8.231 1.00 96.69 204 ALA A O 1
ATOM 1533 N N . ILE A 1 205 ? -6.142 -3.457 6.495 1.00 97.94 205 ILE A N 1
ATOM 1534 C CA . ILE A 1 205 ? -7.388 -3.536 7.261 1.00 97.94 205 ILE A CA 1
ATOM 1535 C C . ILE A 1 205 ? -8.388 -4.422 6.516 1.00 97.94 205 ILE A C 1
ATOM 1537 O O . ILE A 1 205 ? -8.442 -4.399 5.286 1.00 97.94 205 ILE A O 1
ATOM 1541 N N . GLY A 1 206 ? -9.142 -5.222 7.259 1.00 97.44 206 GLY A N 1
ATOM 1542 C CA . GLY A 1 206 ? -10.142 -6.153 6.748 1.00 97.44 206 GLY A CA 1
ATOM 1543 C C . GLY A 1 206 ? -10.862 -6.848 7.899 1.00 97.44 206 GLY A C 1
ATOM 1544 O O . GLY A 1 206 ? -10.882 -6.344 9.023 1.00 97.44 206 GLY A O 1
ATOM 1545 N N . SER A 1 207 ? -11.419 -8.026 7.642 1.00 97.62 207 SER A N 1
ATOM 1546 C CA . SER A 1 207 ? -12.066 -8.841 8.670 1.00 97.62 207 SER A CA 1
ATOM 1547 C C . SER A 1 207 ? -11.643 -10.302 8.603 1.00 97.62 207 SER A C 1
ATOM 1549 O O . SER A 1 207 ? -11.123 -10.770 7.590 1.00 97.62 207 SER A O 1
ATOM 1551 N N . PHE A 1 208 ? -11.885 -11.001 9.705 1.00 98.19 208 PHE A N 1
ATOM 1552 C CA . PHE A 1 208 ? -11.954 -12.451 9.778 1.00 98.19 208 PHE A CA 1
ATOM 1553 C C . PHE A 1 208 ? -13.230 -12.809 10.542 1.00 98.19 208 PHE A C 1
ATOM 1555 O O . PHE A 1 208 ? -13.355 -12.465 11.721 1.00 98.19 208 PHE A O 1
ATOM 1562 N N . ASN A 1 209 ? -14.193 -13.441 9.874 1.00 95.56 209 ASN A N 1
ATOM 1563 C CA . ASN A 1 209 ? -15.584 -13.500 10.316 1.00 95.56 209 ASN A CA 1
ATOM 1564 C C . ASN A 1 209 ? -16.095 -12.086 10.683 1.00 95.56 209 ASN A C 1
ATOM 1566 O O . ASN A 1 209 ? -15.913 -11.131 9.927 1.00 95.56 209 ASN A O 1
ATOM 1570 N N . ASP A 1 210 ? -16.682 -11.935 11.871 1.00 95.81 210 ASP A N 1
ATOM 1571 C CA . ASP A 1 210 ? -17.205 -10.668 12.392 1.00 95.81 210 ASP A CA 1
ATOM 1572 C C . ASP A 1 210 ? -16.166 -9.861 13.202 1.00 95.81 210 ASP A C 1
ATOM 1574 O O . ASP A 1 210 ? -16.514 -8.904 13.899 1.00 95.81 210 ASP A O 1
ATOM 1578 N N . THR A 1 211 ? -14.882 -10.223 13.125 1.00 98.31 211 THR A N 1
ATOM 1579 C CA . THR A 1 211 ? -13.783 -9.545 13.826 1.00 98.31 211 THR A CA 1
ATOM 1580 C C . THR A 1 211 ? -13.014 -8.644 12.867 1.00 98.31 211 THR A C 1
ATOM 1582 O O . THR A 1 211 ? -12.533 -9.103 11.832 1.00 98.31 211 THR A O 1
ATOM 1585 N N . LEU A 1 212 ? -12.849 -7.366 13.215 1.00 98.69 212 LEU A N 1
ATOM 1586 C CA . LEU A 1 212 ? -12.017 -6.447 12.439 1.00 98.69 212 LEU A CA 1
ATOM 1587 C C . LEU A 1 212 ? -10.542 -6.760 12.683 1.00 98.69 212 LEU A C 1
ATOM 1589 O O . LEU A 1 212 ? -10.126 -6.862 13.838 1.00 98.69 212 LEU A O 1
ATOM 1593 N N . ILE A 1 213 ? -9.760 -6.865 11.611 1.00 98.81 213 ILE A N 1
ATOM 1594 C CA . ILE A 1 213 ? -8.314 -7.101 11.635 1.00 98.81 213 ILE A CA 1
ATOM 1595 C C . ILE A 1 213 ? -7.610 -5.909 10.992 1.00 98.81 213 ILE A C 1
ATOM 1597 O O . ILE A 1 213 ? -8.008 -5.466 9.916 1.00 98.81 213 ILE A O 1
ATOM 1601 N N . ALA A 1 214 ? -6.547 -5.414 11.619 1.00 98.56 214 ALA A N 1
ATOM 1602 C CA . ALA A 1 214 ? -5.749 -4.308 11.101 1.00 98.56 214 ALA A CA 1
ATOM 1603 C C . ALA A 1 214 ? -4.247 -4.526 11.320 1.00 98.56 214 ALA A C 1
ATOM 1605 O O . ALA A 1 214 ? -3.830 -5.242 12.234 1.00 98.56 214 ALA A O 1
ATOM 1606 N N . GLY A 1 215 ? -3.438 -3.904 10.467 1.00 98.25 215 GLY A N 1
ATOM 1607 C CA . GLY A 1 215 ? -2.009 -3.738 10.685 1.00 98.25 215 GLY A CA 1
ATOM 1608 C C . GLY A 1 215 ? -1.741 -2.816 11.870 1.00 98.25 215 GLY A C 1
ATOM 1609 O O . GLY A 1 215 ? -2.583 -2.028 12.281 1.00 98.25 215 GLY A O 1
ATOM 1610 N N . ASP A 1 216 ? -0.562 -2.943 12.466 1.00 98.00 216 ASP A N 1
ATOM 1611 C CA . ASP A 1 216 ? -0.151 -2.087 13.570 1.00 98.00 216 ASP A CA 1
ATOM 1612 C C . ASP A 1 216 ? 1.377 -1.948 13.605 1.00 98.00 216 ASP A C 1
ATOM 1614 O O . ASP A 1 216 ? 2.111 -2.796 13.087 1.00 98.00 216 ASP A O 1
ATOM 1618 N N . LEU A 1 21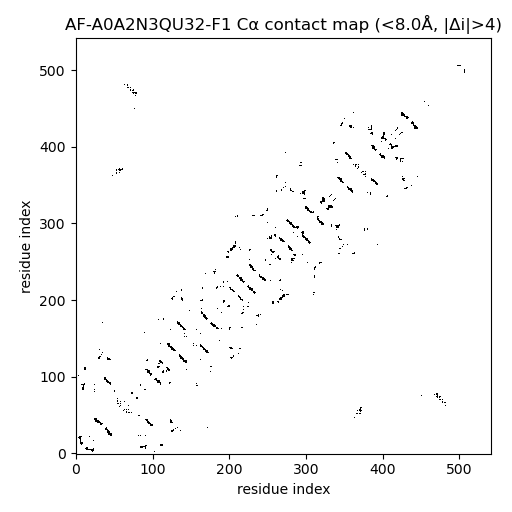7 ? 1.859 -0.879 14.237 1.00 97.88 217 LEU A N 1
ATOM 1619 C CA . LEU A 1 217 ? 3.276 -0.625 14.491 1.00 97.88 217 LEU A CA 1
ATOM 1620 C C . LEU A 1 217 ? 3.484 -0.361 15.978 1.00 97.88 217 LEU A C 1
ATOM 1622 O O . LEU A 1 217 ? 2.830 0.498 16.557 1.00 97.88 217 LEU A O 1
ATOM 1626 N N . LYS A 1 218 ? 4.418 -1.065 16.614 1.00 96.81 218 LYS A N 1
ATOM 1627 C CA . LYS A 1 218 ? 4.756 -0.830 18.028 1.00 96.81 218 LYS A CA 1
ATOM 1628 C C . LYS A 1 218 ? 6.257 -0.823 18.236 1.00 96.81 218 LYS A C 1
ATOM 1630 O O . LYS A 1 218 ? 7.010 -1.213 17.348 1.00 96.81 218 LYS A O 1
ATOM 1635 N N . ILE A 1 219 ? 6.667 -0.395 19.426 1.00 97.69 219 ILE A N 1
ATOM 1636 C CA . ILE A 1 219 ? 8.022 -0.612 19.923 1.00 97.69 219 ILE A CA 1
ATOM 1637 C C . ILE A 1 219 ? 8.057 -1.978 20.608 1.00 97.69 219 ILE A C 1
ATOM 1639 O O . ILE A 1 219 ? 7.261 -2.248 21.510 1.00 97.69 219 ILE A O 1
ATOM 1643 N N . ASP A 1 220 ? 8.938 -2.852 20.137 1.00 96.12 220 ASP A N 1
ATOM 1644 C CA . ASP A 1 220 ? 9.150 -4.173 20.709 1.00 96.12 220 ASP A CA 1
ATOM 1645 C C . ASP A 1 220 ? 9.903 -4.094 22.052 1.00 96.12 220 ASP A C 1
ATOM 1647 O O . ASP A 1 220 ? 10.345 -3.036 22.504 1.00 96.12 220 ASP A O 1
ATOM 1651 N N . ALA A 1 221 ? 10.080 -5.242 22.708 1.00 94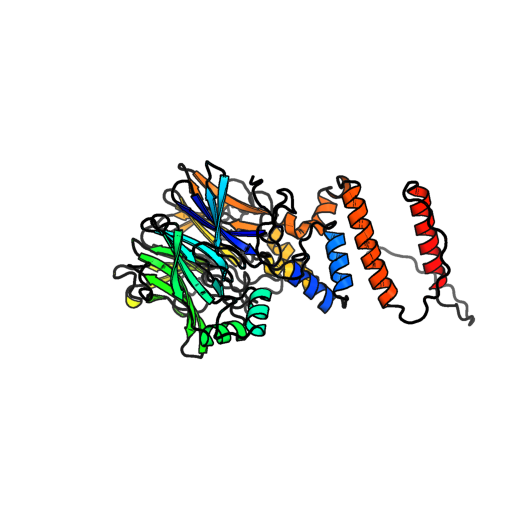.31 221 ALA A N 1
ATOM 1652 C CA . ALA A 1 221 ? 10.782 -5.312 23.991 1.00 94.31 221 ALA A CA 1
ATOM 1653 C C . ALA A 1 221 ? 12.267 -4.891 23.919 1.00 94.31 221 ALA A C 1
ATOM 1655 O O . ALA A 1 221 ? 12.876 -4.646 24.960 1.00 94.31 221 ALA A O 1
ATOM 1656 N N . ASN A 1 222 ? 12.846 -4.811 22.718 1.00 94.81 222 ASN A N 1
ATOM 1657 C CA . ASN A 1 222 ? 14.229 -4.407 22.476 1.00 94.81 222 ASN A CA 1
ATOM 1658 C C . ASN A 1 222 ? 14.351 -2.917 22.115 1.00 94.81 222 ASN A C 1
ATOM 1660 O O . ASN A 1 222 ? 15.462 -2.445 21.872 1.00 94.81 222 ASN A O 1
ATOM 1664 N N . GLY A 1 223 ? 13.240 -2.175 22.075 1.00 95.94 223 GLY A N 1
ATOM 1665 C CA . GLY A 1 223 ? 13.231 -0.767 21.688 1.00 95.94 223 GLY A CA 1
ATOM 1666 C C . GLY A 1 223 ? 13.204 -0.533 20.175 1.00 95.94 223 GLY A C 1
ATOM 1667 O O . GLY A 1 223 ? 13.476 0.585 19.736 1.00 95.94 223 GLY A O 1
ATOM 1668 N N . ASN A 1 224 ? 12.890 -1.547 19.366 1.00 96.62 224 ASN A N 1
ATOM 1669 C CA . ASN A 1 224 ? 12.817 -1.443 17.908 1.00 96.62 224 ASN A CA 1
ATOM 1670 C C . ASN A 1 224 ? 11.372 -1.319 17.428 1.00 96.62 224 ASN A C 1
ATOM 1672 O O . ASN A 1 224 ? 10.467 -1.939 17.981 1.00 96.62 224 ASN A O 1
ATOM 1676 N N . GLY A 1 225 ? 11.154 -0.564 16.357 1.00 97.31 225 GLY A N 1
ATOM 1677 C CA . GLY A 1 225 ? 9.901 -0.608 15.619 1.00 97.31 225 GLY A CA 1
ATOM 1678 C C . GLY A 1 225 ? 9.641 -2.011 15.072 1.00 97.31 225 GLY A C 1
ATOM 1679 O O . GLY A 1 225 ? 10.542 -2.659 14.543 1.00 97.31 225 GLY A O 1
ATOM 1680 N N . ALA A 1 226 ? 8.405 -2.478 15.195 1.00 97.88 226 ALA A N 1
ATOM 1681 C CA . ALA A 1 226 ? 7.982 -3.793 14.736 1.00 97.88 226 ALA A CA 1
ATOM 1682 C C . ALA A 1 226 ? 6.547 -3.747 14.198 1.00 97.88 226 ALA A C 1
ATOM 1684 O O . ALA A 1 226 ? 5.703 -3.009 14.715 1.00 97.88 226 ALA A O 1
ATOM 1685 N N . ALA A 1 227 ? 6.281 -4.546 13.160 1.00 98.12 227 ALA A N 1
ATOM 1686 C CA . ALA A 1 227 ? 4.944 -4.731 12.607 1.00 98.12 227 ALA A CA 1
ATOM 1687 C C . ALA A 1 227 ? 4.163 -5.803 13.376 1.00 98.12 227 ALA A C 1
ATOM 1689 O O . ALA A 1 227 ? 4.713 -6.825 13.798 1.00 98.12 227 ALA A O 1
ATOM 1690 N N . TYR A 1 228 ? 2.861 -5.572 13.514 1.00 98.56 228 TYR A N 1
ATOM 1691 C CA . TYR A 1 228 ? 1.918 -6.465 14.179 1.00 98.56 228 TYR A CA 1
ATOM 1692 C C . TYR A 1 228 ? 0.609 -6.540 13.390 1.00 98.56 228 TYR A C 1
ATOM 1694 O O . TYR A 1 228 ? 0.306 -5.660 12.585 1.00 98.56 228 TYR A O 1
ATOM 1702 N N . LEU A 1 229 ? -0.190 -7.570 13.669 1.00 98.69 229 LEU A N 1
ATOM 1703 C CA . LEU A 1 229 ? -1.629 -7.541 13.409 1.00 98.69 229 LEU A CA 1
ATOM 1704 C C . LEU A 1 229 ? -2.374 -7.387 14.729 1.00 98.69 229 LEU A C 1
ATOM 1706 O O . LEU A 1 229 ? -2.031 -8.041 15.721 1.00 98.69 229 LEU A O 1
ATOM 1710 N N . VAL A 1 230 ? -3.418 -6.568 14.717 1.00 98.75 230 VAL A N 1
ATOM 1711 C CA . VAL A 1 230 ? -4.368 -6.413 15.817 1.00 98.75 230 VAL A CA 1
ATOM 1712 C C . VAL A 1 230 ? -5.782 -6.769 15.376 1.00 98.75 230 VAL A C 1
ATOM 1714 O O . VAL A 1 230 ? -6.132 -6.630 14.207 1.00 98.75 230 VAL A O 1
ATOM 1717 N N . ALA A 1 231 ? -6.600 -7.216 16.324 1.00 98.75 231 ALA A N 1
ATOM 1718 C CA . ALA A 1 231 ? -7.975 -7.632 16.098 1.00 98.75 231 ALA A CA 1
ATOM 1719 C C . ALA A 1 231 ? -8.929 -7.026 17.133 1.00 98.75 231 ALA A C 1
ATOM 1721 O O . ALA A 1 231 ? -8.556 -6.864 18.300 1.00 98.75 231 ALA A O 1
ATOM 1722 N N . SER A 1 232 ? -10.167 -6.729 16.733 1.00 98.62 232 SER A N 1
ATOM 1723 C CA . SER A 1 232 ? -11.230 -6.291 17.643 1.00 98.62 232 SER A CA 1
ATOM 1724 C C . SER A 1 232 ? -12.612 -6.794 17.223 1.00 98.62 232 SER A C 1
ATOM 1726 O O . SER A 1 232 ? -13.030 -6.627 16.080 1.00 98.62 232 SER A O 1
ATOM 1728 N N . ASN A 1 233 ? -13.352 -7.347 18.189 1.00 97.94 233 ASN A N 1
ATOM 1729 C CA . ASN A 1 233 ? -14.780 -7.674 18.056 1.00 97.94 233 ASN A CA 1
ATOM 1730 C C . ASN A 1 233 ? -15.687 -6.457 18.305 1.00 97.94 233 ASN A C 1
ATOM 1732 O O . ASN A 1 233 ? -16.884 -6.490 18.036 1.00 97.94 233 ASN A O 1
ATOM 1736 N N . THR A 1 234 ? -15.136 -5.382 18.869 1.00 97.62 234 THR A N 1
ATOM 1737 C CA . THR A 1 234 ? -15.852 -4.141 19.181 1.00 97.62 234 THR A CA 1
ATOM 1738 C C . THR A 1 234 ? -15.045 -2.940 18.685 1.00 97.62 234 THR A C 1
ATOM 1740 O O . THR A 1 234 ? -14.653 -2.088 19.484 1.00 97.62 234 THR A O 1
ATOM 1743 N N . PRO A 1 235 ? -14.781 -2.840 17.367 1.00 97.69 235 PRO A N 1
ATOM 1744 C CA . PRO A 1 235 ? -13.818 -1.886 16.809 1.00 97.69 235 PRO A CA 1
ATOM 1745 C C . PRO A 1 235 ? -14.159 -0.412 17.075 1.00 97.69 235 PRO A C 1
ATOM 1747 O O . PRO A 1 235 ? -13.256 0.420 17.050 1.00 97.69 235 PRO A O 1
ATOM 1750 N N . SER A 1 236 ? -15.417 -0.084 17.405 1.00 97.25 236 SER A N 1
ATOM 1751 C CA . SER A 1 236 ? -15.836 1.252 17.866 1.00 97.25 236 SER A CA 1
ATOM 1752 C C . SER A 1 236 ? -15.383 1.623 19.283 1.00 97.25 236 SER A C 1
ATOM 1754 O O . SER A 1 236 ? -15.513 2.781 19.674 1.00 97.25 236 SER A O 1
ATOM 1756 N N . VAL A 1 237 ? -14.937 0.665 20.099 1.00 96.75 237 VAL A N 1
ATOM 1757 C CA . VAL A 1 237 ? -14.537 0.895 21.495 1.00 96.75 237 VAL A CA 1
ATOM 1758 C C . VAL A 1 237 ? -13.025 1.134 21.541 1.00 96.75 237 VAL A C 1
ATOM 1760 O O . VAL A 1 237 ? -12.269 0.192 21.281 1.00 96.75 237 VAL A O 1
ATOM 1763 N N . PRO A 1 238 ? -12.550 2.345 21.899 1.00 93.00 238 PRO A N 1
ATOM 1764 C CA . PRO A 1 238 ? -11.121 2.607 22.026 1.00 93.00 238 PRO A CA 1
ATOM 1765 C C . PRO A 1 238 ? -10.434 1.632 22.993 1.00 93.00 238 PRO A C 1
ATOM 1767 O O . PRO A 1 238 ? -10.940 1.363 24.082 1.00 93.00 238 PRO A O 1
ATOM 1770 N N . GLY A 1 239 ? -9.282 1.086 22.592 1.00 91.25 239 GLY A N 1
ATOM 1771 C CA . GLY A 1 239 ? -8.512 0.115 23.390 1.00 91.25 239 GLY A CA 1
ATOM 1772 C C . GLY A 1 239 ? -9.006 -1.341 23.327 1.00 91.25 239 GLY A C 1
ATOM 1773 O O . GLY A 1 239 ? -8.458 -2.214 24.013 1.00 91.25 239 GLY A O 1
ATOM 1774 N N . SER A 1 240 ? -10.020 -1.628 22.503 1.00 97.25 240 SER A N 1
ATOM 1775 C CA . SER A 1 240 ? -10.520 -2.993 22.269 1.00 97.25 240 SER A CA 1
ATOM 1776 C C . SER A 1 240 ? -9.538 -3.879 21.494 1.00 97.25 240 SER A C 1
ATOM 1778 O O . SER A 1 240 ? -9.514 -5.086 21.717 1.00 97.25 240 SER A O 1
ATOM 1780 N N . TYR A 1 241 ? -8.695 -3.282 20.651 1.00 98.38 241 TYR A N 1
ATOM 1781 C CA . TYR A 1 241 ? -7.746 -3.959 19.769 1.00 98.38 241 TYR A CA 1
ATOM 1782 C C . TYR A 1 241 ? -6.699 -4.777 20.538 1.00 98.38 241 TYR A C 1
ATOM 1784 O O . TYR A 1 241 ? -6.048 -4.274 21.461 1.00 98.38 241 TYR A O 1
ATOM 1792 N N . LYS A 1 242 ? -6.528 -6.046 20.154 1.00 98.50 242 LYS A N 1
ATOM 1793 C CA . LYS A 1 242 ? -5.568 -6.997 20.741 1.00 98.50 242 LYS A CA 1
ATOM 1794 C C . LYS A 1 242 ? -4.612 -7.518 19.683 1.00 98.50 242 LYS A C 1
ATOM 1796 O O . LYS A 1 242 ? -5.032 -7.807 18.573 1.00 98.50 242 LYS A O 1
ATOM 1801 N N . VAL A 1 243 ? -3.333 -7.646 20.030 1.00 98.56 243 VAL A N 1
ATOM 1802 C CA . VAL A 1 243 ? -2.310 -8.208 19.135 1.00 98.56 243 VAL A CA 1
ATOM 1803 C C . VAL A 1 243 ? -2.607 -9.683 18.874 1.00 98.56 243 VAL A C 1
ATOM 1805 O O . VAL A 1 243 ? -2.759 -10.441 19.829 1.00 98.56 243 VAL A O 1
ATOM 1808 N N . ILE A 1 244 ? -2.618 -10.082 17.602 1.00 98.75 244 ILE A N 1
ATOM 1809 C CA . ILE A 1 244 ? -2.832 -11.469 17.151 1.00 98.75 244 ILE A CA 1
ATOM 1810 C C . ILE A 1 244 ? -1.653 -12.045 16.358 1.00 98.75 244 ILE A C 1
ATOM 1812 O O . ILE A 1 244 ? -1.529 -13.259 16.235 1.00 98.75 244 ILE A O 1
ATOM 1816 N N . ALA A 1 245 ? -0.759 -11.189 15.859 1.00 98.62 245 ALA A N 1
ATOM 1817 C CA . ALA A 1 245 ? 0.483 -11.586 15.204 1.00 98.62 245 ALA A CA 1
ATOM 1818 C C . ALA A 1 245 ? 1.557 -10.514 15.408 1.00 98.62 245 ALA A C 1
ATOM 1820 O O . ALA A 1 245 ? 1.247 -9.344 15.635 1.00 98.62 245 ALA A O 1
ATOM 1821 N N . ASP A 1 246 ? 2.815 -10.922 15.324 1.00 97.81 246 ASP A N 1
ATOM 1822 C CA . ASP A 1 246 ? 4.008 -10.077 15.421 1.00 97.81 246 ASP A CA 1
ATOM 1823 C C . ASP A 1 246 ? 5.013 -10.423 14.313 1.00 97.81 246 ASP A C 1
ATOM 1825 O O . ASP A 1 246 ? 4.772 -11.314 13.501 1.00 97.81 246 ASP A O 1
ATOM 1829 N N . MET A 1 247 ? 6.164 -9.749 14.299 1.00 97.12 247 MET A N 1
ATOM 1830 C CA . MET A 1 247 ? 7.250 -10.013 13.346 1.00 97.12 247 MET A CA 1
ATOM 1831 C C . MET A 1 247 ? 7.614 -11.502 13.248 1.00 97.12 247 MET A C 1
ATOM 1833 O O . MET A 1 247 ? 7.752 -12.025 12.144 1.00 97.12 247 MET A O 1
ATOM 1837 N N . ALA A 1 248 ? 7.722 -12.203 14.381 1.00 96.94 248 ALA A N 1
ATOM 1838 C CA . ALA A 1 248 ? 8.110 -13.613 14.414 1.00 96.94 248 ALA A CA 1
ATOM 1839 C C . ALA A 1 248 ? 7.049 -14.533 13.791 1.00 96.94 248 ALA A C 1
ATOM 1841 O O . ALA A 1 248 ? 7.397 -15.557 13.206 1.00 96.94 248 ALA A O 1
ATOM 1842 N N . SER A 1 249 ? 5.775 -14.137 13.856 1.00 98.06 249 SER A N 1
ATOM 1843 C CA . SER A 1 249 ? 4.663 -14.828 13.184 1.00 98.06 249 SER A CA 1
ATOM 1844 C C . SER A 1 249 ? 4.826 -14.846 11.655 1.00 98.06 249 SER A C 1
ATOM 1846 O O . SER A 1 249 ? 4.263 -15.707 10.985 1.00 98.06 249 SER A O 1
ATOM 1848 N N . PHE A 1 250 ? 5.630 -13.923 11.117 1.00 98.00 250 PHE A N 1
ATOM 1849 C CA . PHE A 1 250 ? 5.926 -13.758 9.693 1.00 98.00 250 PHE A CA 1
ATOM 1850 C C . PHE A 1 250 ? 7.428 -13.873 9.404 1.00 98.00 250 PHE A C 1
ATOM 1852 O O . PHE A 1 250 ? 7.964 -13.135 8.579 1.00 98.00 250 PHE A O 1
ATOM 1859 N N . ASP A 1 251 ? 8.137 -14.745 10.129 1.00 97.56 251 ASP A N 1
ATOM 1860 C CA . ASP A 1 251 ? 9.566 -15.027 9.920 1.00 97.56 251 ASP A CA 1
ATOM 1861 C C . ASP A 1 251 ? 10.504 -13.807 10.024 1.00 97.56 251 ASP A C 1
ATOM 1863 O O . ASP A 1 251 ? 11.627 -13.833 9.518 1.00 97.56 251 ASP A O 1
ATOM 1867 N N . ASN A 1 252 ? 10.063 -12.748 10.708 1.00 97.06 252 ASN A N 1
ATOM 1868 C CA . ASN A 1 252 ? 10.717 -11.437 10.781 1.00 97.06 252 ASN A CA 1
ATOM 1869 C C . ASN A 1 252 ? 10.923 -10.773 9.408 1.00 97.06 252 ASN A C 1
ATOM 1871 O O . ASN A 1 252 ? 11.844 -9.980 9.230 1.00 97.06 252 ASN A O 1
ATOM 1875 N N . LEU A 1 253 ? 10.066 -11.100 8.439 1.00 97.31 253 LEU A N 1
ATOM 1876 C CA . LEU A 1 253 ? 10.108 -10.560 7.084 1.00 97.31 253 LEU A CA 1
ATOM 1877 C C . LEU A 1 253 ? 9.471 -9.180 6.881 1.00 97.31 253 LEU A C 1
ATOM 1879 O O . LEU A 1 253 ? 9.901 -8.539 5.923 1.00 97.31 253 LEU A O 1
ATOM 1883 N N . PRO A 1 254 ? 8.467 -8.710 7.659 1.00 98.00 254 PRO A N 1
ATOM 1884 C CA . PRO A 1 254 ? 7.815 -7.441 7.348 1.00 98.00 254 PRO A CA 1
ATOM 1885 C C . PRO A 1 254 ? 8.815 -6.286 7.244 1.00 98.00 254 PRO A C 1
ATOM 1887 O O . PRO A 1 254 ? 9.453 -5.901 8.221 1.00 98.00 254 PRO A O 1
ATOM 1890 N N . ALA A 1 255 ? 8.941 -5.728 6.044 1.00 97.00 255 ALA A N 1
ATOM 1891 C CA . ALA A 1 255 ? 9.927 -4.706 5.733 1.00 97.00 255 ALA A CA 1
ATOM 1892 C C . ALA A 1 255 ? 9.333 -3.320 6.021 1.00 97.00 255 ALA A C 1
ATOM 1894 O O . ALA A 1 255 ? 8.434 -2.863 5.313 1.00 97.00 255 ALA A O 1
ATOM 1895 N N . ILE A 1 256 ? 9.764 -2.685 7.110 1.00 96.38 256 ILE A N 1
ATOM 1896 C CA . ILE A 1 256 ? 9.098 -1.512 7.705 1.00 96.38 256 ILE A CA 1
ATOM 1897 C C . ILE A 1 256 ? 9.874 -0.202 7.543 1.00 96.38 256 ILE A C 1
ATOM 1899 O O . ILE A 1 256 ? 9.337 0.863 7.850 1.00 96.38 256 ILE A O 1
ATOM 1903 N N . HIS A 1 257 ? 11.125 -0.236 7.090 1.00 95.00 257 HIS A N 1
ATOM 1904 C CA . HIS A 1 257 ? 11.948 0.965 6.977 1.00 95.00 257 HIS A CA 1
ATOM 1905 C C . HIS A 1 257 ? 11.708 1.678 5.651 1.00 95.00 257 HIS A C 1
ATOM 1907 O O . HIS A 1 257 ? 11.403 1.065 4.639 1.00 95.00 257 HIS A O 1
ATOM 1913 N N . ARG A 1 258 ? 11.913 2.994 5.612 1.00 89.38 258 ARG A N 1
ATOM 1914 C CA . ARG A 1 258 ? 11.708 3.804 4.397 1.00 89.38 258 ARG A CA 1
ATOM 1915 C C . ARG A 1 258 ? 12.572 3.395 3.201 1.00 89.38 258 ARG A C 1
ATOM 1917 O O . ARG A 1 258 ? 12.217 3.730 2.078 1.00 89.38 258 ARG A O 1
ATOM 1924 N N . SER A 1 259 ? 13.701 2.734 3.447 1.00 87.56 259 SER A N 1
ATOM 1925 C CA . SER A 1 259 ? 14.590 2.179 2.418 1.00 87.56 259 SER A CA 1
ATOM 1926 C C . SER A 1 259 ? 14.192 0.780 1.954 1.00 87.56 259 SER A C 1
ATOM 1928 O O . SER A 1 259 ? 14.774 0.271 1.001 1.00 87.56 259 SER A O 1
ATOM 1930 N N . ASP A 1 260 ? 13.264 0.139 2.659 1.00 93.00 260 ASP A N 1
ATOM 1931 C CA . ASP A 1 260 ? 12.769 -1.181 2.307 1.00 93.00 260 ASP A CA 1
ATOM 1932 C C . ASP A 1 260 ? 11.776 -1.085 1.147 1.00 93.00 260 ASP A C 1
ATOM 1934 O O . ASP A 1 260 ? 11.275 -0.007 0.802 1.00 93.00 260 ASP A O 1
ATOM 1938 N N . VAL A 1 261 ? 11.452 -2.237 0.566 1.00 91.75 261 VAL A N 1
ATOM 1939 C CA . VAL A 1 261 ? 10.577 -2.329 -0.600 1.00 91.75 261 VAL A CA 1
ATOM 1940 C C . VAL A 1 261 ? 9.234 -1.639 -0.348 1.00 91.75 261 VAL A C 1
ATOM 1942 O O . VAL A 1 261 ? 8.626 -1.754 0.725 1.00 91.75 261 VAL A O 1
ATOM 1945 N N . ASN A 1 262 ? 8.770 -0.892 -1.349 1.00 87.81 262 ASN A N 1
ATOM 1946 C CA . ASN A 1 262 ? 7.575 -0.049 -1.290 1.00 87.81 262 ASN A CA 1
ATOM 1947 C C . ASN A 1 262 ? 7.613 1.003 -0.162 1.00 87.81 262 ASN A C 1
ATOM 1949 O O . ASN A 1 262 ? 6.568 1.377 0.389 1.00 87.81 262 ASN A O 1
ATOM 1953 N N . GLY A 1 263 ? 8.815 1.475 0.182 1.00 87.06 263 GLY A N 1
ATOM 1954 C CA . GLY A 1 263 ? 9.060 2.509 1.185 1.00 87.06 263 GLY A CA 1
ATOM 1955 C C . GLY A 1 263 ? 8.729 2.064 2.605 1.00 87.06 263 GLY A C 1
ATOM 1956 O O . GLY A 1 263 ? 8.207 2.869 3.373 1.00 87.06 263 GLY A O 1
ATOM 1957 N N . GLY A 1 264 ? 8.949 0.791 2.934 1.00 89.75 264 GLY A N 1
ATOM 1958 C CA . GLY A 1 264 ? 8.526 0.203 4.207 1.00 89.75 264 GLY A CA 1
ATOM 1959 C C . GLY A 1 264 ? 7.089 -0.298 4.135 1.00 89.75 264 GLY A C 1
ATOM 1960 O O . GLY A 1 264 ? 6.207 0.162 4.865 1.00 89.75 264 GLY A O 1
ATOM 1961 N N . GLY A 1 265 ? 6.823 -1.189 3.178 1.00 84.75 265 GLY A N 1
ATOM 1962 C CA . GLY A 1 265 ? 5.511 -1.785 2.930 1.00 84.75 265 GLY A CA 1
ATOM 1963 C C . GLY A 1 265 ? 4.865 -2.460 4.147 1.00 84.75 265 GLY A C 1
ATOM 1964 O O . GLY A 1 265 ? 3.646 -2.383 4.314 1.00 84.75 265 GLY A O 1
ATOM 1965 N N . GLY A 1 266 ? 5.687 -3.065 5.006 1.00 95.69 266 GLY A N 1
ATOM 1966 C CA . GLY A 1 266 ? 5.280 -3.801 6.196 1.00 95.69 266 GLY A CA 1
ATOM 1967 C C . GLY A 1 266 ? 4.275 -4.901 5.868 1.00 95.69 266 GLY A C 1
ATOM 1968 O O . GLY A 1 266 ? 4.434 -5.651 4.902 1.00 95.69 266 GLY A O 1
ATOM 1969 N N . ILE A 1 267 ? 3.217 -4.970 6.673 1.00 98.06 267 ILE A N 1
ATOM 1970 C CA . ILE A 1 267 ? 2.033 -5.771 6.361 1.00 98.06 267 ILE A CA 1
ATOM 1971 C C . ILE A 1 267 ? 1.136 -4.943 5.442 1.00 98.06 267 ILE A C 1
ATOM 1973 O O . ILE A 1 267 ? 0.633 -3.884 5.827 1.00 98.06 267 ILE A O 1
ATOM 1977 N N . TYR A 1 268 ? 0.977 -5.420 4.212 1.00 96.75 268 TYR A N 1
ATOM 1978 C CA . TYR A 1 268 ? 0.427 -4.634 3.115 1.00 96.75 268 TYR A CA 1
ATOM 1979 C C . TYR A 1 268 ? -1.094 -4.742 3.018 1.00 96.75 268 TYR A C 1
ATOM 1981 O O . TYR A 1 268 ? -1.777 -3.731 2.881 1.00 96.75 268 TYR A O 1
ATOM 1989 N N . GLN A 1 269 ? -1.630 -5.959 3.122 1.00 96.88 269 GLN A N 1
ATOM 1990 C CA . GLN A 1 269 ? -3.064 -6.227 3.044 1.00 96.88 269 GLN A CA 1
ATOM 1991 C C . GLN A 1 269 ? -3.419 -7.478 3.850 1.00 96.88 269 GLN A C 1
ATOM 1993 O O . GLN A 1 269 ? -2.613 -8.403 3.958 1.00 96.88 269 GLN A O 1
ATOM 1998 N N . VAL A 1 270 ? -4.643 -7.509 4.375 1.00 98.00 270 VAL A N 1
ATOM 1999 C CA . VAL A 1 270 ? -5.280 -8.713 4.915 1.00 98.00 270 VAL A CA 1
ATOM 2000 C C . VAL A 1 270 ? -6.595 -8.971 4.187 1.00 98.00 270 VAL A C 1
ATOM 2002 O O . VAL A 1 270 ? -7.294 -8.024 3.825 1.00 98.00 270 VAL A O 1
ATOM 2005 N N . LEU A 1 271 ? -6.926 -10.238 3.954 1.00 97.69 271 LEU A N 1
ATOM 2006 C CA . LEU A 1 271 ? -8.197 -10.630 3.350 1.00 97.69 271 LEU A CA 1
ATOM 2007 C C . LEU A 1 271 ? -8.592 -12.034 3.806 1.00 97.69 271 LEU A C 1
ATOM 2009 O O . LEU A 1 271 ? -7.773 -12.952 3.770 1.00 97.69 271 LEU A O 1
ATOM 2013 N N . GLU A 1 272 ? -9.844 -12.217 4.204 1.00 97.94 272 GLU A N 1
ATOM 2014 C CA . GLU A 1 272 ? -10.383 -13.547 4.466 1.00 97.94 272 GLU A CA 1
ATOM 2015 C C . GLU A 1 272 ? -10.817 -14.235 3.168 1.00 97.94 272 GLU A C 1
ATOM 2017 O O . GLU A 1 272 ? -11.484 -13.645 2.315 1.00 97.94 272 GLU A O 1
ATOM 2022 N N . PHE A 1 273 ? -10.464 -15.512 3.033 1.00 98.38 273 PHE A N 1
ATOM 2023 C CA . PHE A 1 273 ? -10.943 -16.377 1.963 1.00 98.38 273 PHE A CA 1
ATOM 2024 C C . PHE A 1 273 ? -11.017 -17.825 2.455 1.00 98.38 273 PHE A C 1
ATOM 2026 O O . PHE A 1 273 ? -10.087 -18.334 3.075 1.00 98.38 273 PHE A O 1
ATOM 2033 N N . ASN A 1 274 ? -12.134 -18.504 2.183 1.00 97.38 274 ASN A N 1
ATOM 2034 C CA . ASN A 1 274 ? -12.339 -19.909 2.551 1.00 97.38 274 ASN A CA 1
ATOM 2035 C C . ASN A 1 274 ? -12.040 -20.222 4.041 1.00 97.38 274 ASN A C 1
ATOM 2037 O O . ASN A 1 274 ? -11.386 -21.215 4.358 1.00 97.38 274 ASN A O 1
ATOM 2041 N N . GLY A 1 275 ? -12.478 -19.343 4.954 1.00 97.19 275 GLY A N 1
ATOM 2042 C CA . GLY A 1 275 ? -12.302 -19.506 6.404 1.00 97.19 275 GLY A CA 1
ATOM 2043 C C . GLY A 1 275 ? -10.863 -19.344 6.905 1.00 97.19 275 GLY A C 1
ATOM 2044 O O . GLY A 1 275 ? -10.547 -19.785 8.009 1.00 97.19 275 GLY A O 1
ATOM 2045 N N . LYS A 1 276 ? -9.976 -18.741 6.104 1.00 98.62 276 LYS A N 1
ATOM 2046 C CA . LYS A 1 276 ? -8.585 -18.442 6.469 1.00 98.62 276 LYS A CA 1
ATOM 2047 C C . LYS A 1 276 ? -8.265 -16.982 6.194 1.00 98.62 276 LYS A C 1
ATOM 2049 O O . LYS A 1 276 ? -8.800 -16.391 5.255 1.00 98.62 276 LYS A O 1
ATOM 2054 N N . LEU A 1 277 ? -7.355 -16.417 6.979 1.00 98.81 277 LEU A N 1
ATOM 2055 C CA . LEU A 1 277 ? -6.863 -15.058 6.782 1.00 98.81 277 LEU A CA 1
ATOM 2056 C C . LEU A 1 277 ? -5.583 -15.078 5.943 1.00 98.81 277 LEU A C 1
ATOM 2058 O O . LEU A 1 277 ? -4.597 -15.694 6.336 1.00 98.81 277 LEU A O 1
ATOM 2062 N N . TYR A 1 278 ? -5.572 -14.376 4.816 1.00 98.81 278 TYR A N 1
ATOM 2063 C CA . TYR A 1 278 ? -4.388 -14.211 3.976 1.00 98.81 278 TYR A CA 1
ATOM 2064 C C . TYR A 1 278 ? -3.754 -12.855 4.250 1.00 98.81 278 TYR A C 1
ATOM 2066 O O . TYR A 1 278 ? -4.437 -11.831 4.240 1.00 98.81 278 TYR A O 1
ATOM 2074 N N . VAL A 1 279 ? -2.447 -12.856 4.499 1.00 98.81 279 VAL A N 1
ATOM 2075 C CA . VAL A 1 279 ? -1.677 -11.677 4.902 1.00 98.81 279 VAL A CA 1
ATOM 2076 C C . VAL A 1 279 ? -0.568 -11.441 3.891 1.00 98.81 279 VAL A C 1
ATOM 2078 O O . VAL A 1 279 ? 0.359 -12.244 3.791 1.00 98.81 279 VAL A O 1
ATOM 2081 N N . VAL A 1 280 ? -0.646 -10.335 3.154 1.00 98.62 280 VAL A N 1
ATOM 2082 C CA . VAL A 1 280 ? 0.419 -9.905 2.240 1.00 98.62 280 VAL A CA 1
ATOM 2083 C C . VAL A 1 280 ? 1.500 -9.186 3.034 1.00 98.62 280 VAL A C 1
ATOM 2085 O O . VAL A 1 280 ? 1.222 -8.218 3.747 1.00 98.62 280 VAL A O 1
ATOM 2088 N N . VAL A 1 281 ? 2.743 -9.628 2.872 1.00 98.62 281 VAL A N 1
ATOM 2089 C CA . VAL A 1 281 ? 3.911 -9.074 3.557 1.00 98.62 281 VAL A CA 1
ATOM 2090 C C . VAL A 1 281 ? 4.922 -8.595 2.520 1.00 98.62 281 VAL A C 1
ATOM 2092 O O . VAL A 1 281 ? 5.376 -9.367 1.675 1.00 98.62 281 VAL A O 1
ATOM 2095 N N . CYS A 1 282 ? 5.303 -7.322 2.600 1.00 97.88 282 CYS A N 1
ATOM 2096 C CA . CYS A 1 282 ? 6.461 -6.802 1.880 1.00 97.88 282 CYS A CA 1
ATOM 2097 C C . CYS A 1 282 ? 7.731 -7.296 2.576 1.00 97.88 282 CYS A C 1
ATOM 2099 O O . CYS A 1 282 ? 7.853 -7.116 3.787 1.00 97.88 282 CYS A O 1
ATOM 2101 N N . THR A 1 283 ? 8.665 -7.909 1.841 1.00 97.31 283 THR A N 1
ATOM 2102 C CA . THR A 1 283 ? 9.802 -8.625 2.463 1.00 97.31 283 THR A CA 1
ATOM 2103 C C . THR A 1 283 ? 11.186 -8.111 2.076 1.00 97.31 283 THR A C 1
ATOM 2105 O O . THR A 1 283 ? 12.187 -8.566 2.634 1.00 97.31 283 THR A O 1
ATOM 2108 N N . GLY A 1 284 ? 11.259 -7.222 1.089 1.00 95.44 284 GLY A N 1
ATOM 2109 C CA . GLY A 1 284 ? 12.512 -6.738 0.532 1.00 95.44 284 GLY A CA 1
ATOM 2110 C C . GLY A 1 284 ? 13.163 -5.668 1.402 1.00 95.44 284 GLY A C 1
ATOM 2111 O O . GLY A 1 284 ? 12.550 -4.647 1.695 1.00 95.44 284 GLY A O 1
ATOM 2112 N N . SER A 1 285 ? 14.425 -5.882 1.755 1.00 93.75 285 SER A N 1
ATOM 2113 C CA . SER A 1 285 ? 15.317 -4.919 2.410 1.00 93.75 285 SER A CA 1
ATOM 2114 C C . SER A 1 285 ? 16.642 -4.827 1.650 1.00 93.75 285 SER A C 1
ATOM 2116 O O . SER A 1 285 ? 16.889 -5.622 0.737 1.00 93.75 285 SER A O 1
ATOM 2118 N N . ALA A 1 286 ? 17.522 -3.906 2.051 1.00 89.62 286 ALA A N 1
ATOM 2119 C CA . ALA A 1 286 ? 18.861 -3.771 1.470 1.00 89.62 286 ALA A CA 1
ATOM 2120 C C . ALA A 1 286 ? 19.644 -5.101 1.427 1.00 89.62 286 ALA A C 1
ATOM 2122 O O . ALA A 1 286 ? 20.297 -5.384 0.426 1.00 89.62 286 ALA A O 1
ATOM 2123 N N . ASP A 1 287 ? 19.500 -5.951 2.450 1.00 93.31 287 ASP A N 1
ATOM 2124 C CA . ASP A 1 287 ? 20.172 -7.260 2.545 1.00 93.31 287 ASP A CA 1
ATOM 2125 C C . ASP A 1 287 ? 19.698 -8.267 1.488 1.00 93.31 287 ASP A C 1
ATOM 2127 O O . ASP A 1 287 ? 20.341 -9.283 1.238 1.00 93.31 287 ASP A O 1
ATOM 2131 N N . THR A 1 288 ? 18.549 -7.999 0.874 1.00 94.38 288 THR A N 1
ATOM 2132 C CA . THR A 1 288 ? 17.925 -8.856 -0.140 1.00 94.38 288 THR A CA 1
ATOM 2133 C C . THR A 1 288 ? 18.010 -8.266 -1.542 1.00 94.38 288 THR A C 1
ATOM 2135 O O . THR A 1 288 ? 17.362 -8.772 -2.459 1.00 94.38 288 THR A O 1
ATOM 2138 N N . ARG A 1 289 ? 18.756 -7.167 -1.712 1.00 91.56 289 ARG A N 1
ATOM 2139 C CA . ARG A 1 289 ? 18.921 -6.522 -3.010 1.00 91.56 289 ARG A CA 1
ATOM 2140 C C . ARG A 1 289 ? 19.652 -7.459 -3.963 1.00 91.56 289 ARG A C 1
ATOM 2142 O O . ARG A 1 289 ? 20.737 -7.945 -3.659 1.00 91.56 289 ARG A O 1
ATOM 2149 N N . ASN A 1 290 ? 19.079 -7.660 -5.141 1.00 89.94 290 ASN A N 1
ATOM 2150 C CA . ASN A 1 290 ? 19.759 -8.326 -6.236 1.00 89.94 290 ASN A CA 1
ATOM 2151 C C . ASN A 1 290 ? 20.596 -7.289 -6.998 1.00 89.94 290 ASN A C 1
ATOM 2153 O O . ASN A 1 290 ? 20.062 -6.312 -7.518 1.00 89.94 290 ASN A O 1
ATOM 2157 N N . GLU A 1 291 ? 21.914 -7.478 -7.055 1.00 88.81 291 GLU A N 1
ATOM 2158 C CA . GLU A 1 291 ? 22.820 -6.541 -7.732 1.00 88.81 291 GLU A CA 1
ATOM 2159 C C . GLU A 1 291 ? 22.618 -6.504 -9.252 1.00 88.81 291 GLU A C 1
ATOM 2161 O O . GLU A 1 291 ? 22.813 -5.457 -9.862 1.00 88.81 291 GLU A O 1
ATOM 2166 N N . GLN A 1 292 ? 22.204 -7.619 -9.862 1.00 90.19 292 GLN A N 1
ATOM 2167 C CA . GLN A 1 292 ? 22.025 -7.721 -11.313 1.00 90.19 292 GLN A CA 1
ATOM 2168 C C . GLN A 1 292 ? 20.769 -7.002 -11.793 1.00 90.19 292 GLN A C 1
ATOM 2170 O O . GLN A 1 292 ? 20.763 -6.446 -12.885 1.00 90.19 292 GLN A O 1
ATOM 2175 N N . THR A 1 293 ? 19.708 -7.025 -10.988 1.00 90.12 293 THR A N 1
ATOM 2176 C CA . THR A 1 293 ? 18.394 -6.473 -11.357 1.00 90.12 293 THR A CA 1
ATOM 2177 C C . THR A 1 293 ? 18.075 -5.184 -10.607 1.00 90.12 293 THR A C 1
ATOM 2179 O O . THR A 1 293 ? 17.113 -4.486 -10.918 1.00 90.12 293 THR A O 1
ATOM 2182 N N . GLY A 1 294 ? 18.864 -4.854 -9.585 1.00 87.81 294 GLY A N 1
ATOM 2183 C CA . GLY A 1 294 ? 18.662 -3.703 -8.714 1.00 87.81 294 GLY A CA 1
ATOM 2184 C C . GLY A 1 294 ? 17.386 -3.767 -7.868 1.00 87.81 294 GLY A C 1
ATOM 2185 O O . GLY A 1 294 ? 17.111 -2.804 -7.148 1.00 87.81 294 GLY A O 1
ATOM 2186 N N . THR A 1 295 ? 16.598 -4.844 -7.947 1.00 91.50 295 THR A N 1
ATOM 2187 C CA . THR A 1 295 ? 15.342 -5.019 -7.208 1.00 91.50 295 THR A CA 1
ATOM 2188 C C . THR A 1 295 ? 15.585 -5.577 -5.805 1.00 91.50 295 THR A C 1
ATOM 2190 O O . THR A 1 295 ? 16.607 -6.205 -5.524 1.00 91.50 295 THR A O 1
ATOM 2193 N N . LEU A 1 296 ? 14.639 -5.323 -4.901 1.00 93.81 296 LEU A N 1
ATOM 2194 C CA . LEU A 1 296 ? 14.575 -5.967 -3.588 1.00 93.81 296 LEU A CA 1
ATOM 2195 C C . LEU A 1 296 ? 13.670 -7.202 -3.669 1.00 93.81 296 LEU A C 1
ATOM 2197 O O . LEU A 1 296 ? 12.837 -7.290 -4.571 1.00 93.81 296 LEU A O 1
ATOM 2201 N N . ARG A 1 297 ? 13.800 -8.133 -2.716 1.00 95.69 297 ARG A N 1
ATOM 2202 C CA . ARG A 1 297 ? 12.995 -9.365 -2.695 1.00 95.69 297 ARG A CA 1
ATOM 2203 C C . ARG A 1 297 ? 11.487 -9.082 -2.732 1.00 95.69 297 ARG A C 1
ATOM 2205 O O . ARG A 1 297 ? 10.982 -8.206 -2.026 1.00 95.69 297 ARG A O 1
ATOM 2212 N N . SER A 1 298 ? 10.789 -9.885 -3.529 1.00 96.44 298 SER A N 1
ATOM 2213 C CA . SER A 1 298 ? 9.350 -9.813 -3.773 1.00 96.44 298 SER A CA 1
ATOM 2214 C C . SER A 1 298 ? 8.493 -10.153 -2.547 1.00 96.44 298 SER A C 1
ATOM 2216 O O . SER A 1 298 ? 8.983 -10.553 -1.485 1.00 96.44 298 SER A O 1
ATOM 2218 N N . PHE A 1 299 ? 7.181 -9.968 -2.678 1.00 97.75 299 PHE A N 1
ATOM 2219 C CA . PHE A 1 299 ? 6.226 -10.190 -1.592 1.00 97.75 299 PHE A CA 1
ATOM 2220 C C . PHE A 1 299 ? 6.156 -11.649 -1.109 1.00 97.75 299 PHE A C 1
ATOM 2222 O O . PHE A 1 299 ? 6.483 -12.597 -1.828 1.00 97.75 299 PHE A O 1
ATOM 2229 N N . ALA A 1 300 ? 5.653 -11.809 0.115 1.00 98.69 300 ALA A N 1
ATOM 2230 C CA . ALA A 1 300 ? 5.208 -13.073 0.690 1.00 98.69 300 ALA A CA 1
ATOM 2231 C C . ALA A 1 300 ? 3.708 -13.015 1.019 1.00 98.69 300 ALA A C 1
ATOM 2233 O O . ALA A 1 300 ? 3.134 -11.934 1.179 1.00 98.69 300 ALA A O 1
ATOM 2234 N N . ILE A 1 301 ? 3.083 -14.185 1.147 1.00 98.88 301 ILE A N 1
ATOM 2235 C CA . ILE A 1 301 ? 1.703 -14.344 1.616 1.00 98.88 301 ILE A CA 1
ATOM 2236 C C . ILE A 1 301 ? 1.708 -15.387 2.725 1.00 98.88 301 ILE A C 1
ATOM 2238 O O . ILE A 1 301 ? 2.132 -16.522 2.501 1.00 98.88 301 ILE A O 1
ATOM 2242 N N . TYR A 1 302 ? 1.209 -15.010 3.899 1.00 98.88 302 TYR A N 1
ATOM 2243 C CA . TYR A 1 302 ? 1.007 -15.908 5.033 1.00 98.88 302 TYR A CA 1
ATOM 2244 C C . TYR A 1 302 ? -0.466 -16.265 5.184 1.00 98.88 302 TYR A C 1
ATOM 2246 O O . TYR A 1 302 ? -1.343 -15.445 4.917 1.00 98.88 302 TYR A O 1
ATOM 2254 N N . VAL A 1 303 ? -0.720 -17.489 5.637 1.00 98.81 303 VAL A N 1
ATOM 2255 C CA . VAL A 1 303 ? -2.054 -18.006 5.937 1.00 98.81 303 VAL A CA 1
ATOM 2256 C C . VAL A 1 303 ? -2.197 -18.115 7.445 1.00 98.81 303 VAL A C 1
ATOM 2258 O O . VAL A 1 303 ? -1.404 -18.800 8.094 1.00 98.81 303 VAL A O 1
ATOM 2261 N N . GLY A 1 304 ? -3.197 -17.424 7.978 1.00 98.69 304 GLY A N 1
ATOM 2262 C CA . GLY A 1 304 ? -3.659 -17.513 9.352 1.00 98.69 304 GLY A CA 1
ATOM 2263 C C . GLY A 1 304 ? -4.868 -18.430 9.446 1.00 98.69 304 GLY A C 1
ATOM 2264 O O . GLY A 1 304 ? -5.894 -18.176 8.812 1.00 98.69 304 GLY A O 1
ATOM 2265 N N . GLU A 1 305 ? -4.757 -19.478 10.252 1.00 98.50 305 GLU A N 1
ATOM 2266 C CA . GLU A 1 305 ? -5.868 -20.368 10.593 1.00 98.50 305 GLU A CA 1
ATOM 2267 C C . GLU A 1 305 ? -6.222 -20.164 12.072 1.00 98.50 305 GLU A C 1
ATOM 2269 O O . GLU A 1 305 ? -5.338 -20.210 12.934 1.00 98.50 305 GLU A O 1
ATOM 2274 N N . ASN A 1 306 ? -7.506 -19.931 12.357 1.00 98.06 306 ASN A N 1
ATOM 2275 C CA . ASN A 1 306 ? -8.036 -19.725 13.704 1.00 98.06 306 ASN A CA 1
ATOM 2276 C C . ASN A 1 306 ? -9.366 -20.476 13.862 1.00 98.06 306 ASN A C 1
ATOM 2278 O O . ASN A 1 306 ? -10.267 -20.332 13.039 1.00 98.06 306 ASN A O 1
ATOM 2282 N N . ASN A 1 307 ? -9.471 -21.279 14.925 1.00 91.62 307 ASN A N 1
ATOM 2283 C CA . ASN A 1 307 ? -10.669 -22.056 15.276 1.00 91.62 307 ASN A CA 1
ATOM 2284 C C . ASN A 1 307 ? -11.238 -21.675 16.663 1.00 91.62 307 ASN A C 1
ATOM 2286 O O . ASN A 1 307 ? -12.044 -22.419 17.225 1.00 91.62 307 ASN A O 1
ATOM 2290 N N . GLY A 1 308 ? -10.767 -20.570 17.244 1.00 96.00 308 GLY A N 1
ATOM 2291 C CA . GLY A 1 308 ? -11.072 -20.104 18.597 1.00 96.00 308 GLY A CA 1
ATOM 2292 C C . GLY A 1 308 ? -11.517 -18.641 18.610 1.00 96.00 308 GLY A C 1
ATOM 2293 O O . GLY A 1 308 ? -12.344 -18.229 17.798 1.00 96.00 308 GLY A O 1
ATOM 2294 N N . ASP A 1 309 ? -11.002 -17.856 19.557 1.00 97.44 309 ASP A N 1
ATOM 2295 C CA . ASP A 1 309 ? -11.256 -16.416 19.605 1.00 97.44 309 ASP A CA 1
ATOM 2296 C C . ASP A 1 309 ? -10.300 -15.697 18.643 1.00 97.44 309 ASP A C 1
ATOM 2298 O O . ASP A 1 309 ? -9.080 -15.694 18.824 1.00 97.44 309 ASP A O 1
ATOM 2302 N N . ALA A 1 310 ? -10.854 -15.042 17.623 1.00 98.00 310 ALA A N 1
ATOM 2303 C CA . ALA A 1 310 ? -10.081 -14.288 16.640 1.00 98.00 310 ALA A CA 1
ATOM 2304 C C . ALA A 1 310 ? -9.273 -13.129 17.255 1.00 98.00 310 ALA A C 1
ATOM 2306 O O . ALA A 1 310 ? -8.325 -12.660 16.629 1.00 98.00 310 ALA A O 1
ATOM 2307 N N . THR A 1 311 ? -9.585 -12.687 18.479 1.00 98.38 311 THR A N 1
ATOM 2308 C CA . THR A 1 311 ? -8.817 -11.665 19.216 1.00 98.38 311 THR A CA 1
ATOM 2309 C C . THR A 1 311 ? -7.713 -12.236 20.107 1.00 98.38 311 THR A C 1
ATOM 2311 O O . THR A 1 311 ? -6.885 -11.484 20.629 1.00 98.38 311 THR A O 1
ATOM 2314 N N . ASN A 1 312 ? -7.657 -13.559 20.267 1.00 98.12 312 ASN A N 1
ATOM 2315 C CA . ASN A 1 312 ? -6.654 -14.237 21.073 1.00 98.12 312 ASN A CA 1
ATOM 2316 C C . ASN A 1 312 ? -5.497 -14.737 20.199 1.00 98.12 312 ASN A C 1
ATOM 2318 O O . ASN A 1 312 ? -5.644 -15.676 19.422 1.00 98.12 312 ASN A O 1
ATOM 2322 N N . LYS A 1 313 ? -4.304 -14.162 20.387 1.00 97.88 313 LYS A N 1
ATOM 2323 C CA . LYS A 1 313 ? -3.077 -14.558 19.673 1.00 97.88 313 LYS A CA 1
ATOM 2324 C C . LYS A 1 313 ? -2.798 -16.064 19.702 1.00 97.88 313 LYS A C 1
ATOM 2326 O O . LYS A 1 313 ? -2.301 -16.597 18.720 1.00 97.88 313 LYS A O 1
ATOM 2331 N N . ALA A 1 314 ? -3.082 -16.740 20.817 1.00 97.81 314 ALA A N 1
ATOM 2332 C CA . ALA A 1 314 ? -2.764 -18.160 20.978 1.00 97.81 314 ALA A CA 1
ATOM 2333 C C . ALA A 1 314 ? -3.645 -19.093 20.127 1.00 97.81 314 ALA A C 1
ATOM 2335 O O . ALA A 1 314 ? -3.265 -20.243 19.917 1.00 97.81 314 ALA A O 1
ATOM 2336 N N . ASP A 1 315 ? -4.784 -18.600 19.635 1.00 98.06 315 ASP A N 1
ATOM 2337 C CA . ASP A 1 315 ? -5.716 -19.376 18.810 1.00 98.06 315 ASP A CA 1
ATOM 2338 C C . ASP A 1 315 ? -5.383 -19.286 17.311 1.00 98.06 315 ASP A C 1
ATOM 2340 O O . ASP A 1 315 ? -6.002 -19.971 16.496 1.00 98.06 315 ASP A O 1
ATOM 2344 N N . TRP A 1 316 ? -4.394 -18.460 16.947 1.00 98.62 316 TRP A N 1
ATOM 2345 C CA . TRP A 1 316 ? -3.891 -18.322 15.585 1.00 98.62 316 TRP A CA 1
ATOM 2346 C C . TRP A 1 316 ? -2.688 -19.228 15.331 1.00 98.62 316 TRP A C 1
ATOM 2348 O O . TRP A 1 316 ? -1.739 -19.286 16.115 1.00 98.62 316 TRP A O 1
ATOM 2358 N N . SER A 1 317 ? -2.692 -19.868 14.166 1.00 98.12 317 SER A N 1
ATOM 2359 C CA . SER A 1 317 ? -1.523 -20.535 13.594 1.00 98.12 317 SER A CA 1
ATOM 2360 C C . SER A 1 317 ? -1.179 -19.919 12.244 1.00 98.12 317 SER A C 1
ATOM 2362 O O . SER A 1 317 ? -2.073 -19.582 11.469 1.00 98.12 317 SER A O 1
ATOM 2364 N N . TRP A 1 318 ? 0.118 -19.755 11.981 1.00 98.56 318 TRP A N 1
ATOM 2365 C CA . TRP A 1 318 ? 0.630 -19.048 10.810 1.00 98.56 318 TRP A CA 1
ATOM 2366 C C . TRP A 1 318 ? 1.571 -19.940 10.011 1.00 98.56 318 TRP A C 1
ATOM 2368 O O . TRP A 1 318 ? 2.422 -20.624 10.583 1.00 98.56 318 TRP A O 1
ATOM 2378 N N . ARG A 1 319 ? 1.445 -19.905 8.684 1.00 98.38 319 ARG A N 1
ATOM 2379 C CA . ARG A 1 319 ? 2.386 -20.551 7.757 1.00 98.38 319 ARG A CA 1
ATOM 2380 C C . ARG A 1 319 ? 2.547 -19.739 6.473 1.00 98.38 319 ARG A C 1
ATOM 2382 O O . ARG A 1 319 ? 1.585 -19.087 6.058 1.00 98.38 319 ARG A O 1
ATOM 2389 N N . PRO A 1 320 ? 3.712 -19.788 5.810 1.00 98.62 320 PRO A N 1
ATOM 2390 C CA . PRO A 1 320 ? 3.860 -19.169 4.503 1.00 98.62 320 PRO A CA 1
ATOM 2391 C C . PRO A 1 320 ? 3.111 -19.988 3.440 1.00 98.62 320 PRO A C 1
ATOM 2393 O O . PRO A 1 320 ? 3.209 -21.212 3.390 1.00 98.62 320 PRO A O 1
ATOM 2396 N N . LEU A 1 321 ? 2.371 -19.307 2.569 1.00 98.81 321 LEU A N 1
ATOM 2397 C CA . LEU A 1 321 ? 1.894 -19.847 1.292 1.00 98.81 321 LEU A CA 1
ATOM 2398 C C . LEU A 1 321 ? 2.860 -19.468 0.167 1.00 98.81 321 LEU A C 1
ATOM 2400 O O . LEU A 1 321 ? 3.240 -20.320 -0.636 1.00 98.81 321 LEU A O 1
ATOM 2404 N N . VAL A 1 322 ? 3.252 -18.195 0.141 1.00 98.81 322 VAL A N 1
ATOM 2405 C CA . VAL A 1 322 ? 4.219 -17.608 -0.792 1.00 98.81 322 VAL A CA 1
ATOM 2406 C C . VAL A 1 322 ? 5.389 -17.101 0.043 1.00 98.81 322 VAL A C 1
ATOM 2408 O O . VAL A 1 322 ? 5.172 -16.283 0.937 1.00 98.81 322 VAL A O 1
ATOM 2411 N N . GLY A 1 323 ? 6.601 -17.597 -0.193 1.00 98.19 323 GLY A N 1
ATOM 2412 C CA . GLY A 1 323 ? 7.766 -17.278 0.633 1.00 98.19 323 GLY A CA 1
ATOM 2413 C C . GLY A 1 323 ? 8.910 -18.273 0.459 1.00 98.19 323 GLY A C 1
ATOM 2414 O O . GLY A 1 323 ? 9.145 -18.767 -0.636 1.00 98.19 323 GLY A O 1
ATOM 2415 N N . ASP A 1 324 ? 9.633 -18.570 1.540 1.00 97.50 324 ASP A N 1
ATOM 2416 C CA . ASP A 1 324 ? 10.745 -19.528 1.533 1.00 97.50 324 ASP A CA 1
ATOM 2417 C C . ASP A 1 324 ? 10.237 -20.990 1.511 1.00 97.50 324 ASP A C 1
ATOM 2419 O O . ASP A 1 324 ? 9.638 -21.441 2.496 1.00 97.50 324 ASP A O 1
ATOM 2423 N N . PRO A 1 325 ? 10.498 -21.775 0.444 1.00 96.94 325 PRO A N 1
ATOM 2424 C CA . PRO A 1 325 ? 10.064 -23.171 0.369 1.00 96.94 325 PRO A CA 1
ATOM 2425 C C . PRO A 1 325 ? 10.682 -24.060 1.454 1.00 96.94 325 PRO A C 1
ATOM 2427 O O . PRO A 1 325 ? 10.067 -25.040 1.874 1.00 96.94 325 PRO A O 1
ATOM 2430 N N . THR A 1 326 ? 11.865 -23.710 1.974 1.00 97.12 326 THR A N 1
ATOM 2431 C CA . THR A 1 326 ? 12.500 -24.458 3.074 1.00 97.12 326 THR A CA 1
ATOM 2432 C C . THR A 1 326 ? 11.742 -24.309 4.395 1.00 97.12 326 THR A C 1
ATOM 2434 O O . THR A 1 326 ? 11.875 -25.153 5.282 1.00 97.12 326 THR A O 1
ATOM 2437 N N . LYS A 1 327 ? 10.887 -23.282 4.501 1.00 96.69 327 LYS A N 1
ATOM 2438 C CA . LYS A 1 327 ? 9.954 -23.051 5.612 1.00 96.69 327 LYS A CA 1
ATOM 2439 C C . LYS A 1 327 ? 8.533 -23.551 5.327 1.00 96.69 327 LYS A C 1
ATOM 2441 O O . LYS A 1 327 ? 7.622 -23.285 6.107 1.00 96.69 327 LYS A O 1
ATOM 2446 N N . GLY A 1 328 ? 8.337 -24.290 4.234 1.00 97.00 328 GLY A N 1
ATOM 2447 C CA . GLY A 1 328 ? 7.055 -24.899 3.877 1.00 97.00 328 GLY A CA 1
ATOM 2448 C C . GLY A 1 328 ? 6.152 -24.040 2.992 1.00 97.00 328 GLY A C 1
ATOM 2449 O O . GLY A 1 328 ? 4.983 -24.388 2.835 1.00 97.00 328 GLY A O 1
ATOM 2450 N N . ALA A 1 329 ? 6.663 -22.950 2.405 1.00 98.44 329 ALA A N 1
ATOM 2451 C CA . ALA A 1 329 ? 5.916 -22.198 1.400 1.00 98.44 329 ALA A CA 1
ATOM 2452 C C . ALA A 1 329 ? 5.640 -23.067 0.164 1.00 98.44 329 ALA A C 1
ATOM 2454 O O . ALA A 1 329 ? 6.517 -23.799 -0.300 1.00 98.44 329 ALA A O 1
ATOM 2455 N N . LYS A 1 330 ? 4.425 -22.972 -0.383 1.00 98.19 330 LYS A N 1
ATOM 2456 C CA . LYS A 1 330 ? 4.023 -23.703 -1.595 1.00 98.19 330 LYS A CA 1
ATOM 2457 C C . LYS A 1 330 ? 4.586 -23.059 -2.861 1.00 98.19 330 LYS A C 1
ATOM 2459 O O . LYS A 1 330 ? 4.919 -23.772 -3.801 1.00 98.19 330 LYS A O 1
ATOM 2464 N N . TYR A 1 331 ? 4.703 -21.734 -2.861 1.00 98.56 331 TYR A N 1
ATOM 2465 C CA . TYR A 1 331 ? 5.287 -20.951 -3.946 1.00 98.56 331 TYR A CA 1
ATOM 2466 C C . TYR A 1 331 ? 6.435 -20.093 -3.414 1.00 98.56 331 TYR A C 1
ATOM 2468 O O . TYR A 1 331 ? 6.424 -19.680 -2.250 1.00 98.56 331 TYR A O 1
ATOM 2476 N N . PHE A 1 332 ? 7.418 -19.812 -4.270 1.00 98.19 332 PHE A N 1
ATOM 2477 C CA . PHE A 1 332 ? 8.516 -18.908 -3.929 1.00 98.19 332 PHE A CA 1
ATOM 2478 C C . PHE A 1 332 ? 8.010 -17.464 -3.760 1.00 98.19 332 PHE A C 1
ATOM 2480 O O . PHE A 1 332 ? 6.888 -17.157 -4.160 1.00 98.19 332 PHE A O 1
ATOM 2487 N N . TYR A 1 333 ? 8.811 -16.569 -3.175 1.00 98.00 333 TYR A N 1
ATOM 2488 C CA . TYR A 1 333 ? 8.523 -15.125 -3.154 1.00 98.00 333 TYR A CA 1
ATOM 2489 C C . TYR A 1 333 ? 8.089 -14.626 -4.540 1.00 98.00 333 TYR A C 1
ATOM 2491 O O . TYR A 1 333 ? 8.694 -14.996 -5.539 1.00 98.00 333 TYR A O 1
ATOM 2499 N N . GLY A 1 334 ? 7.030 -13.816 -4.613 1.00 96.88 334 GLY A N 1
ATOM 2500 C CA . GLY A 1 334 ? 6.491 -13.369 -5.907 1.00 96.88 334 GLY A CA 1
ATOM 2501 C C . GLY A 1 334 ? 5.834 -14.468 -6.762 1.00 96.88 334 GLY A C 1
ATOM 2502 O O . GLY A 1 334 ? 5.594 -14.238 -7.942 1.00 96.88 334 GLY A O 1
ATOM 2503 N N . LEU A 1 335 ? 5.529 -15.633 -6.174 1.00 98.06 335 LEU A N 1
ATOM 2504 C CA . LEU A 1 335 ? 4.937 -16.840 -6.779 1.00 98.06 335 LEU A CA 1
ATOM 2505 C C . LEU A 1 335 ? 5.854 -17.678 -7.686 1.00 98.06 335 LEU A C 1
ATOM 2507 O O . LEU A 1 335 ? 5.497 -18.816 -7.978 1.00 98.06 335 LEU A O 1
ATOM 2511 N N . ASP A 1 336 ? 7.023 -17.178 -8.081 1.00 96.06 336 ASP A N 1
ATOM 2512 C CA . ASP A 1 336 ? 7.984 -17.889 -8.934 1.00 96.06 336 ASP A CA 1
ATOM 2513 C C . ASP A 1 336 ? 9.421 -17.431 -8.629 1.00 96.06 336 ASP A C 1
ATOM 2515 O O . ASP A 1 336 ? 9.653 -16.261 -8.341 1.00 96.06 336 ASP A O 1
ATOM 2519 N N . SER A 1 337 ? 10.408 -18.329 -8.697 1.00 94.06 337 SER A N 1
ATOM 2520 C CA . SER A 1 337 ? 11.802 -18.001 -8.350 1.00 94.06 337 SER A CA 1
ATOM 2521 C C . SER A 1 337 ? 12.495 -17.045 -9.314 1.00 94.06 337 SER A C 1
ATOM 2523 O O . SER A 1 337 ? 13.450 -16.377 -8.914 1.00 94.06 337 SER A O 1
ATOM 2525 N N . SER A 1 338 ? 12.041 -16.963 -10.566 1.00 92.19 338 SER A N 1
ATOM 2526 C CA . SER A 1 338 ? 12.548 -15.980 -11.528 1.00 92.19 338 SER A CA 1
ATOM 2527 C C . SER A 1 338 ? 11.916 -14.600 -11.338 1.00 92.19 338 SER A C 1
ATOM 2529 O O . SER A 1 338 ? 12.434 -13.608 -11.861 1.00 92.19 338 SER A O 1
ATOM 2531 N N . ARG A 1 339 ? 10.816 -14.511 -10.576 1.00 90.81 339 ARG A N 1
ATOM 2532 C CA . ARG A 1 339 ? 10.119 -13.258 -10.310 1.00 90.81 339 ARG A CA 1
ATOM 2533 C C . ARG A 1 339 ? 10.854 -12.468 -9.233 1.00 90.81 339 ARG A C 1
ATOM 2535 O O . ARG A 1 339 ? 10.803 -12.781 -8.049 1.00 90.81 339 ARG A O 1
ATOM 2542 N N . VAL A 1 340 ? 11.532 -11.415 -9.669 1.00 90.81 340 VAL A N 1
ATOM 2543 C CA . VAL A 1 340 ? 12.340 -10.525 -8.818 1.00 90.81 340 VAL A CA 1
ATOM 2544 C C . VAL A 1 340 ? 11.779 -9.105 -8.755 1.00 90.81 340 VAL A C 1
ATOM 2546 O O . VAL A 1 340 ? 12.242 -8.297 -7.951 1.00 90.81 340 VAL A O 1
ATOM 2549 N N . SER A 1 341 ? 10.789 -8.800 -9.598 1.00 88.50 341 SER A N 1
ATOM 2550 C CA . SER A 1 341 ? 9.880 -7.659 -9.447 1.00 88.50 341 SER A CA 1
ATOM 2551 C C . SER A 1 341 ? 8.688 -8.031 -8.544 1.00 88.50 341 SER A C 1
ATOM 2553 O O . SER A 1 341 ? 8.630 -9.128 -7.993 1.00 88.50 341 SER A O 1
ATOM 2555 N N . ALA A 1 342 ? 7.731 -7.120 -8.363 1.00 92.31 342 ALA A N 1
ATOM 2556 C CA . ALA A 1 342 ? 6.590 -7.230 -7.445 1.00 92.31 342 ALA A CA 1
ATOM 2557 C C . ALA A 1 342 ? 6.963 -7.225 -5.946 1.00 92.31 342 ALA A C 1
ATOM 2559 O O . ALA A 1 342 ? 6.990 -8.248 -5.263 1.00 92.31 342 ALA A O 1
ATOM 2560 N N . GLY A 1 343 ? 7.207 -6.032 -5.399 1.00 93.19 343 GLY A N 1
ATOM 2561 C CA . GLY A 1 343 ? 7.488 -5.847 -3.971 1.00 93.19 343 GLY A CA 1
ATOM 2562 C C . GLY A 1 343 ? 6.281 -6.060 -3.046 1.00 93.19 343 GLY A C 1
ATOM 2563 O O . GLY A 1 343 ? 6.453 -6.261 -1.845 1.00 93.19 343 GLY A O 1
ATOM 2564 N N . ALA A 1 344 ? 5.067 -5.994 -3.598 1.00 94.69 344 ALA A N 1
ATOM 2565 C CA . ALA A 1 344 ? 3.792 -6.263 -2.933 1.00 94.69 344 ALA A CA 1
ATOM 2566 C C . ALA A 1 344 ? 2.834 -6.972 -3.906 1.00 94.69 344 ALA A C 1
ATOM 2568 O O . ALA A 1 344 ? 3.115 -7.091 -5.101 1.00 94.69 344 ALA A O 1
ATOM 2569 N N . CYS A 1 345 ? 1.673 -7.379 -3.402 1.00 95.94 345 CYS A N 1
ATOM 2570 C CA . CYS A 1 345 ? 0.524 -7.752 -4.215 1.00 95.94 345 CYS A CA 1
ATOM 2571 C C . CYS A 1 345 ? -0.777 -7.261 -3.567 1.00 95.94 345 CYS A C 1
ATOM 2573 O O . CYS A 1 345 ? -0.803 -6.885 -2.393 1.00 95.94 345 CYS A O 1
ATOM 2575 N N . THR A 1 346 ? -1.852 -7.248 -4.349 1.00 95.25 346 THR A N 1
ATOM 2576 C CA . THR A 1 346 ? -3.214 -6.980 -3.882 1.00 95.25 346 THR A CA 1
ATOM 2577 C C . THR A 1 346 ? -4.062 -8.241 -3.952 1.00 95.25 346 THR A C 1
ATOM 2579 O O . THR A 1 346 ? -3.860 -9.085 -4.824 1.00 95.25 346 THR A O 1
ATOM 2582 N N . LEU A 1 347 ? -5.014 -8.362 -3.030 1.00 96.56 347 LEU A N 1
ATOM 2583 C CA . LEU A 1 347 ? -5.918 -9.498 -2.894 1.00 96.56 347 LEU A CA 1
ATOM 2584 C C . LEU A 1 347 ? -7.376 -9.074 -3.107 1.00 96.56 347 LEU A C 1
ATOM 2586 O O . LEU A 1 347 ? -7.800 -8.039 -2.592 1.00 96.56 347 LEU A O 1
ATOM 2590 N N . GLN A 1 348 ? -8.156 -9.898 -3.812 1.00 96.62 348 GLN A N 1
ATOM 2591 C CA . GLN A 1 348 ? -9.601 -9.707 -3.993 1.00 96.62 348 GLN A CA 1
ATOM 2592 C C . GLN A 1 348 ? -10.327 -11.045 -4.118 1.00 96.62 348 GLN A C 1
ATOM 2594 O O . GLN A 1 348 ? -10.023 -11.832 -5.010 1.00 96.62 348 GLN A O 1
ATOM 2599 N N . VAL A 1 349 ? -11.341 -11.289 -3.286 1.00 97.06 349 VAL A N 1
ATOM 2600 C CA . VAL A 1 349 ? -12.249 -12.426 -3.503 1.00 97.06 349 VAL A CA 1
ATOM 2601 C C . VAL A 1 349 ? -13.213 -12.086 -4.634 1.00 97.06 349 VAL A C 1
ATOM 2603 O O . VAL A 1 349 ? -13.864 -11.039 -4.602 1.00 97.06 349 VAL A O 1
ATOM 2606 N N . PHE A 1 350 ? -13.348 -12.977 -5.613 1.00 97.12 350 PHE A N 1
ATOM 2607 C CA . PHE A 1 350 ? -14.401 -12.894 -6.619 1.00 97.12 350 PHE A CA 1
ATOM 2608 C C . PHE A 1 350 ? -14.865 -14.296 -7.020 1.00 97.12 350 PHE A C 1
ATOM 2610 O O . PHE A 1 350 ? -14.084 -15.119 -7.495 1.00 97.12 350 PHE A O 1
ATOM 2617 N N . GLY A 1 351 ? -16.157 -14.563 -6.823 1.00 95.81 351 GLY A N 1
ATOM 2618 C CA . GLY A 1 351 ? -16.700 -15.911 -6.954 1.00 95.81 351 GLY A CA 1
ATOM 2619 C C . GLY A 1 351 ? -16.111 -16.846 -5.897 1.00 95.81 351 GLY A C 1
ATOM 2620 O O . GLY A 1 351 ? -16.097 -16.526 -4.712 1.00 95.81 351 GLY A O 1
ATOM 2621 N N . ASP A 1 352 ? -15.629 -17.996 -6.341 1.00 96.94 352 ASP A N 1
ATOM 2622 C CA . ASP A 1 352 ? -15.006 -19.058 -5.547 1.00 96.94 352 ASP A CA 1
ATOM 2623 C C . ASP A 1 352 ? -13.469 -18.981 -5.518 1.00 96.94 352 ASP A C 1
ATOM 2625 O O . ASP A 1 352 ? -12.816 -19.929 -5.087 1.00 96.94 352 ASP A O 1
ATOM 2629 N N . HIS A 1 353 ? -12.887 -17.861 -5.963 1.00 98.31 353 HIS A N 1
ATOM 2630 C CA . HIS A 1 353 ? -11.441 -17.676 -6.060 1.00 98.31 353 HIS A CA 1
ATOM 2631 C C . HIS A 1 353 ? -10.954 -16.415 -5.343 1.00 98.31 353 HIS A C 1
ATOM 2633 O O . HIS A 1 353 ? -11.654 -15.400 -5.253 1.00 98.31 353 HIS A O 1
ATOM 2639 N N . LEU A 1 354 ? -9.696 -16.474 -4.911 1.00 98.31 354 LEU A N 1
ATOM 2640 C CA . LEU A 1 354 ? -8.909 -15.334 -4.461 1.00 98.31 354 LEU A CA 1
ATOM 2641 C C . LEU A 1 354 ? -7.992 -14.862 -5.591 1.00 98.31 354 LEU A C 1
ATOM 2643 O O . LEU A 1 354 ? -7.117 -15.600 -6.029 1.00 98.31 354 LEU A O 1
ATOM 2647 N N . TYR A 1 355 ? -8.163 -13.632 -6.053 1.00 98.06 355 TYR A N 1
ATOM 2648 C CA . TYR A 1 355 ? -7.305 -13.021 -7.063 1.00 98.06 355 TYR A CA 1
ATOM 2649 C C . TYR A 1 355 ? -6.113 -12.340 -6.402 1.00 98.06 355 TYR A C 1
ATOM 2651 O O . TYR A 1 355 ? -6.272 -11.687 -5.370 1.00 98.06 355 TYR A O 1
ATOM 2659 N N . ILE A 1 356 ? -4.939 -12.492 -7.015 1.00 98.12 356 ILE A N 1
ATOM 2660 C CA . ILE A 1 356 ? -3.661 -11.944 -6.555 1.00 98.12 356 ILE A CA 1
ATOM 2661 C C . ILE A 1 356 ? -3.098 -11.100 -7.698 1.00 98.12 356 ILE A C 1
ATOM 2663 O O . ILE A 1 356 ? -2.784 -11.632 -8.763 1.00 98.12 356 ILE A O 1
ATOM 2667 N N . GLY A 1 357 ? -3.019 -9.786 -7.508 1.00 96.69 357 GLY A N 1
ATOM 2668 C CA . GLY A 1 357 ? -2.501 -8.851 -8.507 1.00 96.69 357 GLY A CA 1
ATOM 2669 C C . GLY A 1 357 ? -1.156 -8.277 -8.088 1.00 96.69 357 GLY A C 1
ATOM 2670 O O . GLY A 1 357 ? -1.042 -7.729 -6.992 1.00 96.69 357 GLY A O 1
ATOM 2671 N N . ASP A 1 358 ? -0.150 -8.359 -8.953 1.00 95.81 358 ASP A N 1
ATOM 2672 C CA . ASP A 1 358 ? 1.188 -7.856 -8.635 1.00 95.81 358 ASP A CA 1
ATOM 2673 C C . ASP A 1 358 ? 1.232 -6.334 -8.462 1.00 95.81 358 ASP A C 1
ATOM 2675 O O . ASP A 1 358 ? 0.492 -5.577 -9.100 1.00 95.81 358 ASP A O 1
ATOM 2679 N N . TYR A 1 359 ? 2.173 -5.887 -7.630 1.00 93.94 359 TYR A N 1
ATOM 2680 C CA . TYR A 1 359 ? 2.507 -4.484 -7.421 1.00 93.94 359 TYR A CA 1
ATOM 2681 C C . TYR A 1 359 ? 4.034 -4.315 -7.430 1.00 93.94 359 TYR A C 1
ATOM 2683 O O . TYR A 1 359 ? 4.723 -4.689 -6.473 1.00 93.94 359 TYR A O 1
ATOM 2691 N N . ASN A 1 360 ? 4.577 -3.746 -8.511 1.00 93.12 360 ASN A N 1
ATOM 2692 C CA . ASN A 1 360 ? 6.009 -3.458 -8.629 1.00 93.12 360 ASN A CA 1
ATOM 2693 C C . ASN A 1 360 ? 6.412 -2.261 -7.760 1.00 93.12 360 ASN A C 1
ATOM 2695 O O . ASN A 1 360 ? 5.609 -1.375 -7.498 1.00 93.12 360 ASN A O 1
ATOM 2699 N N . ASP A 1 361 ? 7.669 -2.199 -7.319 1.00 85.88 361 ASP A N 1
ATOM 2700 C CA . ASP A 1 361 ? 8.166 -1.033 -6.580 1.00 85.88 361 ASP A CA 1
ATOM 2701 C C . ASP A 1 361 ? 8.708 0.030 -7.545 1.00 85.88 361 ASP A C 1
ATOM 2703 O O . ASP A 1 361 ? 9.903 0.098 -7.848 1.00 85.88 361 ASP A O 1
ATOM 2707 N N . VAL A 1 362 ? 7.806 0.874 -8.047 1.00 81.50 362 VAL A N 1
ATOM 2708 C CA . VAL A 1 362 ? 8.166 1.985 -8.944 1.00 81.50 362 VAL A CA 1
ATOM 2709 C C . VAL A 1 362 ? 8.888 3.106 -8.187 1.00 81.50 362 VAL A C 1
ATOM 2711 O O . VAL A 1 362 ? 9.643 3.870 -8.785 1.00 81.50 362 VAL A O 1
ATOM 2714 N N . SER A 1 363 ? 8.713 3.204 -6.865 1.00 75.44 363 SER A N 1
ATOM 2715 C CA . SER A 1 363 ? 9.376 4.239 -6.067 1.00 75.44 363 SER A CA 1
ATOM 2716 C C . SER A 1 363 ? 10.886 4.009 -5.983 1.00 75.44 363 SER A C 1
ATOM 2718 O O . SER A 1 363 ? 11.655 4.950 -6.186 1.00 75.44 363 SER A O 1
ATOM 2720 N N . SER A 1 364 ? 11.310 2.758 -5.788 1.00 77.50 364 SER A N 1
ATOM 2721 C CA . SER A 1 364 ? 12.723 2.370 -5.812 1.00 77.50 364 SER A CA 1
ATOM 2722 C C . SER A 1 364 ? 13.343 2.560 -7.197 1.00 77.50 364 SER A C 1
ATOM 2724 O O . SER A 1 364 ? 14.449 3.086 -7.306 1.00 77.50 364 SER A O 1
ATOM 2726 N N . ALA A 1 365 ? 12.613 2.219 -8.265 1.00 80.69 365 ALA A N 1
ATOM 2727 C CA . ALA A 1 365 ? 13.061 2.463 -9.638 1.00 80.69 365 ALA A CA 1
ATOM 2728 C C . ALA A 1 365 ? 13.274 3.962 -9.921 1.00 80.69 365 ALA A C 1
ATOM 2730 O O . ALA A 1 365 ? 14.306 4.354 -10.468 1.00 80.69 365 ALA A O 1
ATOM 2731 N N . LEU A 1 366 ? 12.343 4.812 -9.477 1.00 75.94 366 LEU A N 1
ATOM 2732 C CA . LEU A 1 366 ? 12.465 6.261 -9.611 1.00 75.94 366 LEU A CA 1
ATOM 2733 C C . LEU A 1 366 ? 13.651 6.816 -8.815 1.00 75.94 366 LEU A C 1
ATOM 2735 O O . LEU A 1 366 ? 14.348 7.692 -9.316 1.00 75.94 366 LEU A O 1
ATOM 2739 N N . GLN A 1 367 ? 13.895 6.329 -7.596 1.00 72.56 367 GLN A N 1
ATOM 2740 C CA . GLN A 1 367 ? 15.063 6.735 -6.806 1.00 72.56 367 GLN A CA 1
ATOM 2741 C C . GLN A 1 367 ? 16.372 6.323 -7.485 1.00 72.56 367 GLN A C 1
ATOM 2743 O O . GLN A 1 367 ? 17.291 7.135 -7.550 1.00 72.56 367 GLN A O 1
ATOM 2748 N N . GLY A 1 368 ? 16.445 5.107 -8.036 1.00 73.81 368 GLY A N 1
ATOM 2749 C CA . GLY A 1 368 ? 17.595 4.642 -8.815 1.00 73.81 368 GLY A CA 1
ATOM 2750 C C . GLY A 1 368 ? 17.914 5.580 -9.977 1.00 73.81 368 GLY A C 1
ATOM 2751 O O . GLY A 1 368 ? 19.038 6.070 -10.081 1.00 73.81 368 GLY A O 1
ATOM 2752 N N . PHE A 1 369 ? 16.900 5.932 -10.768 1.00 72.44 369 PHE A N 1
ATOM 2753 C CA . PHE A 1 369 ? 17.040 6.887 -11.866 1.00 72.44 369 PHE A CA 1
ATOM 2754 C C . PHE A 1 369 ? 17.452 8.283 -11.375 1.00 72.44 369 PHE A C 1
ATOM 2756 O O . PHE A 1 369 ? 18.465 8.829 -11.806 1.00 72.44 369 PHE A O 1
ATOM 2763 N N . ALA A 1 370 ? 16.667 8.850 -10.458 1.00 66.69 370 ALA A N 1
ATOM 2764 C CA . ALA A 1 370 ? 16.767 10.238 -10.018 1.00 66.69 370 ALA A CA 1
ATOM 2765 C C . ALA A 1 370 ? 18.034 10.540 -9.222 1.00 66.69 370 ALA A C 1
ATOM 2767 O O . ALA A 1 370 ? 18.572 11.643 -9.290 1.00 66.69 370 ALA A O 1
ATOM 2768 N N . MET A 1 371 ? 18.452 9.583 -8.399 1.00 68.06 371 MET A N 1
ATOM 2769 C CA . MET A 1 371 ? 19.611 9.732 -7.540 1.00 68.06 371 MET A CA 1
ATOM 2770 C C . MET A 1 371 ? 20.828 9.157 -8.257 1.00 68.06 371 MET A C 1
ATOM 2772 O O . MET A 1 371 ? 21.823 9.847 -8.418 1.00 68.06 371 MET A O 1
AT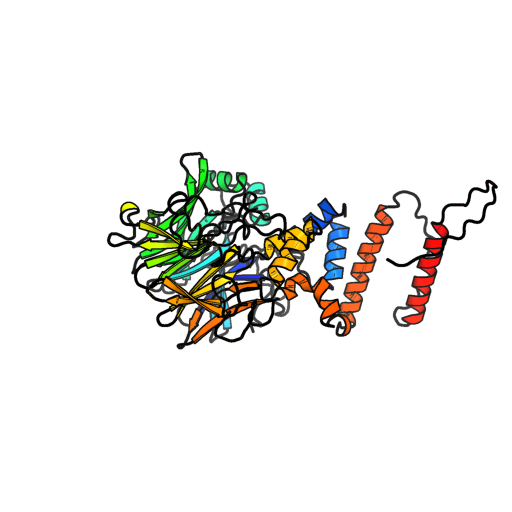OM 2776 N N . ASN A 1 372 ? 20.776 7.928 -8.757 1.00 69.75 372 ASN A N 1
ATOM 2777 C CA . ASN A 1 372 ? 22.000 7.208 -9.119 1.00 69.75 372 ASN A CA 1
ATOM 2778 C C . ASN A 1 372 ? 22.262 7.118 -10.627 1.00 69.75 372 ASN A C 1
ATOM 2780 O O . ASN A 1 372 ? 23.254 6.503 -11.010 1.00 69.75 372 ASN A O 1
ATOM 2784 N N . MET A 1 373 ? 21.399 7.698 -11.476 1.00 73.19 373 MET A N 1
ATOM 2785 C CA . MET A 1 373 ? 21.395 7.445 -12.928 1.00 73.19 373 MET A CA 1
ATOM 2786 C C . MET A 1 373 ? 21.370 5.937 -13.244 1.00 73.19 373 MET A C 1
ATOM 2788 O O . MET A 1 373 ? 21.911 5.483 -14.250 1.00 73.19 373 MET A O 1
ATOM 2792 N N . ASP A 1 374 ? 20.748 5.162 -12.353 1.00 79.50 374 ASP A N 1
ATOM 2793 C CA . ASP A 1 374 ? 20.635 3.712 -12.430 1.00 79.50 374 ASP A CA 1
ATOM 2794 C C . ASP A 1 374 ? 19.267 3.348 -13.011 1.00 79.50 374 ASP A C 1
ATOM 2796 O O . ASP A 1 374 ? 18.220 3.615 -12.416 1.00 79.50 374 ASP A O 1
ATOM 2800 N N . PHE A 1 375 ? 19.285 2.741 -14.196 1.00 84.88 375 PHE A N 1
ATOM 2801 C CA . PHE A 1 375 ? 18.087 2.331 -14.924 1.00 84.88 375 PHE A CA 1
ATOM 2802 C C . PHE A 1 375 ? 17.778 0.839 -14.769 1.00 84.88 375 PHE A C 1
ATOM 2804 O O . PHE A 1 375 ? 16.756 0.386 -15.283 1.00 84.88 375 PHE A O 1
ATOM 2811 N N . VAL A 1 376 ? 18.618 0.069 -14.071 1.00 89.50 376 VAL A N 1
ATOM 2812 C CA . VAL A 1 376 ? 18.525 -1.398 -14.021 1.00 89.50 376 VAL A CA 1
ATOM 2813 C C . VAL A 1 376 ? 17.220 -1.842 -13.358 1.00 89.50 376 VAL A C 1
ATOM 2815 O O . VAL A 1 376 ? 16.483 -2.654 -13.922 1.00 89.50 376 VAL A O 1
ATOM 2818 N N . THR A 1 377 ? 16.867 -1.250 -12.214 1.00 89.31 377 THR A N 1
ATOM 2819 C CA . THR A 1 377 ? 15.600 -1.546 -11.524 1.00 89.31 377 THR A CA 1
ATOM 2820 C C . THR A 1 377 ? 14.391 -1.188 -12.391 1.00 89.31 377 THR A C 1
ATOM 2822 O O . THR A 1 377 ? 13.413 -1.934 -12.437 1.00 89.31 377 THR A O 1
ATOM 2825 N N . GLN A 1 378 ? 14.446 -0.057 -13.103 1.00 88.31 378 GLN A N 1
ATOM 2826 C CA . GLN A 1 378 ? 13.353 0.376 -13.975 1.00 88.31 378 GLN A CA 1
ATOM 2827 C C . GLN A 1 378 ? 13.196 -0.551 -15.184 1.00 88.31 378 GLN A C 1
ATOM 2829 O O . GLN A 1 378 ? 12.071 -0.916 -15.516 1.00 88.31 378 GLN A O 1
ATOM 2834 N N . ALA A 1 379 ? 14.302 -0.945 -15.817 1.00 89.75 379 ALA A N 1
ATOM 2835 C CA . ALA A 1 379 ? 14.305 -1.895 -16.923 1.00 89.75 379 ALA A CA 1
ATOM 2836 C C . ALA A 1 379 ? 13.746 -3.253 -16.482 1.00 89.75 379 ALA A C 1
ATOM 2838 O O . ALA A 1 379 ? 12.830 -3.762 -17.123 1.00 89.75 379 AL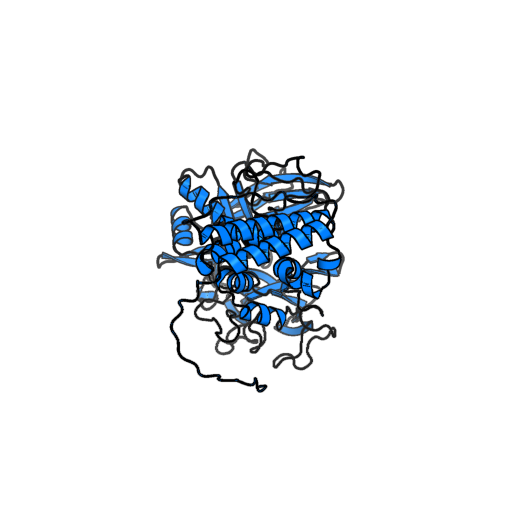A A O 1
ATOM 2839 N N . THR A 1 380 ? 14.196 -3.765 -15.331 1.00 93.06 380 THR A N 1
ATOM 2840 C CA . THR A 1 380 ? 13.689 -5.020 -14.754 1.00 93.06 380 THR A CA 1
ATOM 2841 C C . THR A 1 380 ? 12.185 -4.945 -14.499 1.00 93.06 380 THR A C 1
ATOM 2843 O O . THR A 1 380 ? 11.460 -5.853 -14.877 1.00 93.06 380 THR A O 1
ATOM 2846 N N . ASN A 1 381 ? 11.681 -3.856 -13.911 1.00 92.19 381 ASN A N 1
ATOM 2847 C CA . ASN A 1 381 ? 10.245 -3.687 -13.663 1.00 92.19 381 ASN A CA 1
ATOM 2848 C C . ASN A 1 381 ? 9.408 -3.620 -14.953 1.00 92.19 381 ASN A C 1
ATOM 2850 O O . ASN A 1 381 ? 8.252 -4.045 -14.957 1.00 92.19 381 ASN A O 1
ATOM 2854 N N . LEU A 1 382 ? 9.957 -3.073 -16.041 1.00 91.50 382 LEU A N 1
ATOM 2855 C CA . LEU A 1 382 ? 9.288 -3.080 -17.344 1.00 91.50 382 LEU A CA 1
ATOM 2856 C C . LEU A 1 382 ? 9.315 -4.479 -17.964 1.00 91.50 382 LEU A C 1
ATOM 2858 O O . LEU A 1 382 ? 8.294 -4.930 -18.466 1.00 91.50 382 LEU A O 1
ATOM 2862 N N . GLU A 1 383 ? 10.441 -5.186 -17.903 1.00 92.56 383 GLU A N 1
ATOM 2863 C CA . GLU A 1 383 ? 10.554 -6.565 -18.393 1.00 92.56 383 GLU A CA 1
ATOM 2864 C C . GLU A 1 383 ? 9.636 -7.513 -17.605 1.00 92.56 383 GLU A C 1
ATOM 2866 O O . GLU A 1 383 ? 8.793 -8.193 -18.182 1.00 92.56 383 GLU A O 1
ATOM 2871 N N . GLN A 1 384 ? 9.708 -7.463 -16.275 1.00 93.69 384 GLN A N 1
ATOM 2872 C CA . GLN A 1 384 ? 8.847 -8.179 -15.336 1.00 93.69 384 GLN A CA 1
ATOM 2873 C C . GLN A 1 384 ? 7.680 -7.299 -14.865 1.00 93.69 384 GLN A C 1
ATOM 2875 O O . GLN A 1 384 ? 7.471 -7.053 -13.672 1.00 93.69 384 GLN A O 1
ATOM 2880 N N . SER A 1 385 ? 6.895 -6.821 -15.829 1.00 94.62 385 SER A N 1
ATOM 2881 C CA . SER A 1 385 ? 5.656 -6.083 -15.568 1.00 94.62 385 SER A CA 1
ATOM 2882 C C . SER A 1 385 ? 4.616 -6.954 -14.845 1.00 94.62 385 SER A C 1
ATOM 2884 O O . SER A 1 385 ? 4.758 -8.173 -14.769 1.00 94.62 385 SER A O 1
ATOM 2886 N N . ILE A 1 386 ? 3.584 -6.341 -14.263 1.00 95.62 386 ILE A N 1
ATOM 2887 C CA . ILE A 1 386 ? 2.628 -6.991 -13.352 1.00 95.62 386 ILE A CA 1
ATOM 2888 C C . ILE A 1 386 ? 1.880 -8.177 -13.964 1.00 95.62 386 ILE A C 1
ATOM 2890 O O . ILE A 1 386 ? 1.395 -8.108 -15.092 1.00 95.62 386 ILE A O 1
ATOM 2894 N N . ASN A 1 387 ? 1.701 -9.220 -13.159 1.00 96.62 387 ASN A N 1
ATOM 2895 C CA . ASN A 1 387 ? 0.870 -10.371 -13.485 1.00 96.62 387 ASN A CA 1
ATOM 2896 C C . ASN A 1 387 ? -0.439 -10.358 -12.685 1.00 96.62 387 ASN A C 1
ATOM 2898 O O . ASN A 1 387 ? -0.586 -9.637 -11.689 1.00 96.62 387 ASN A O 1
ATOM 2902 N N . LEU A 1 388 ? -1.385 -11.187 -13.126 1.00 97.56 388 LEU A N 1
ATOM 2903 C CA . LEU A 1 388 ? -2.616 -11.493 -12.404 1.00 97.56 388 LEU A CA 1
ATOM 2904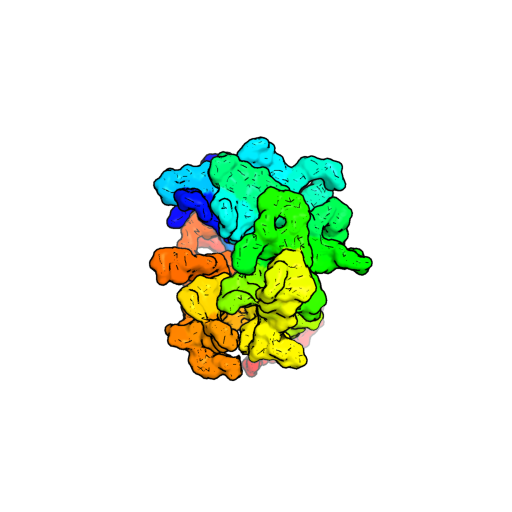 C C . LEU A 1 388 ? -2.740 -13.001 -12.234 1.00 97.56 388 LEU A C 1
ATOM 2906 O O . LEU A 1 388 ? -2.683 -13.749 -13.212 1.00 97.56 388 LEU A O 1
ATOM 2910 N N . TYR A 1 389 ? -3.011 -13.421 -11.007 1.00 98.12 389 TYR A N 1
ATOM 2911 C CA . TYR A 1 389 ? -3.240 -14.810 -10.647 1.00 98.12 389 TYR A CA 1
ATOM 2912 C C . TYR A 1 389 ? -4.608 -14.973 -9.986 1.00 98.12 389 TYR A C 1
ATOM 2914 O O . TYR A 1 389 ? -5.195 -14.010 -9.481 1.00 98.12 389 TYR A O 1
ATOM 2922 N N . ARG A 1 390 ? -5.100 -16.210 -9.941 1.00 97.94 390 ARG A N 1
ATOM 2923 C CA . ARG A 1 390 ? -6.213 -16.611 -9.076 1.00 97.94 390 ARG A CA 1
ATOM 2924 C C . ARG A 1 390 ? -5.858 -17.867 -8.302 1.00 97.9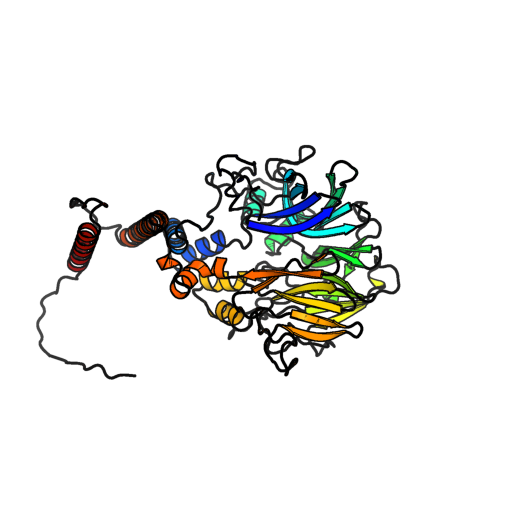4 390 ARG A C 1
ATOM 2926 O O . ARG A 1 390 ? -5.093 -18.695 -8.784 1.00 97.94 390 ARG A O 1
ATOM 2933 N N . MET A 1 391 ? -6.438 -18.015 -7.123 1.00 98.69 391 MET A N 1
ATOM 2934 C CA . MET A 1 391 ? -6.196 -19.124 -6.219 1.00 98.69 391 MET A CA 1
ATOM 2935 C C . MET A 1 391 ? -7.514 -19.773 -5.807 1.00 98.69 391 MET A C 1
ATOM 2937 O O . MET A 1 391 ? -8.468 -19.075 -5.453 1.00 98.69 391 MET A O 1
ATOM 2941 N N . ASP A 1 392 ? -7.556 -21.102 -5.858 1.00 98.56 392 ASP A N 1
ATOM 2942 C CA . ASP A 1 392 ? -8.704 -21.895 -5.418 1.00 98.56 392 ASP A CA 1
ATOM 2943 C C . ASP A 1 392 ? -8.719 -22.115 -3.889 1.00 98.56 392 ASP A C 1
ATOM 2945 O O . ASP A 1 392 ? -7.789 -21.768 -3.155 1.00 98.56 392 ASP A O 1
ATOM 2949 N N . ALA A 1 393 ? -9.786 -22.744 -3.395 1.00 97.62 393 ALA A N 1
ATOM 2950 C CA . ALA A 1 393 ? -9.960 -23.104 -1.986 1.00 97.62 393 ALA A CA 1
ATOM 2951 C C . ALA A 1 393 ? -8.875 -24.054 -1.424 1.00 97.62 393 ALA A C 1
ATOM 2953 O O . ALA A 1 393 ? -8.703 -24.129 -0.205 1.00 97.62 393 ALA A O 1
ATOM 2954 N N . ASN A 1 394 ? -8.152 -24.770 -2.293 1.00 98.19 394 ASN A N 1
ATOM 2955 C CA . ASN A 1 394 ? -7.060 -25.688 -1.950 1.00 98.19 394 ASN A CA 1
ATOM 2956 C C . ASN A 1 394 ? -5.678 -25.022 -2.082 1.00 98.19 394 ASN A C 1
ATOM 2958 O O . ASN A 1 394 ? -4.646 -25.705 -2.076 1.00 98.19 394 ASN A O 1
ATOM 2962 N N . GLU A 1 395 ? -5.649 -23.694 -2.221 1.00 98.56 395 GLU A N 1
ATOM 2963 C CA . GLU A 1 395 ? -4.438 -22.887 -2.353 1.00 98.56 395 GLU A CA 1
ATOM 2964 C C . GLU A 1 395 ? -3.617 -23.249 -3.612 1.00 98.56 395 GLU A C 1
ATOM 2966 O O . GLU A 1 395 ? -2.385 -23.141 -3.643 1.00 98.56 395 GLU A O 1
ATOM 2971 N N . ASN A 1 396 ? -4.267 -23.751 -4.668 1.00 98.50 396 ASN A N 1
ATOM 2972 C CA . ASN A 1 396 ? -3.665 -23.909 -5.994 1.00 98.50 396 ASN A CA 1
ATOM 2973 C C . ASN A 1 396 ? -3.804 -22.599 -6.765 1.00 98.50 396 ASN A C 1
ATOM 2975 O O . ASN A 1 396 ? -4.904 -22.060 -6.866 1.00 98.50 396 ASN A O 1
ATOM 2979 N N . VAL A 1 397 ? -2.691 -22.096 -7.292 1.00 98.62 397 VAL A N 1
ATOM 2980 C CA . VAL A 1 397 ? -2.618 -20.825 -8.010 1.00 98.62 397 VAL A CA 1
ATOM 2981 C C . VAL A 1 397 ? -2.557 -21.103 -9.508 1.00 98.62 397 VAL A C 1
ATOM 2983 O O . VAL A 1 397 ? -1.825 -21.982 -9.954 1.00 98.62 397 VAL A O 1
ATOM 2986 N N . GLU A 1 398 ? -3.313 -20.328 -10.275 1.00 98.12 398 GLU A N 1
ATOM 2987 C CA . GLU A 1 398 ? -3.270 -20.261 -11.733 1.00 98.12 398 GLU A CA 1
ATOM 2988 C C . GLU A 1 398 ? -2.887 -18.840 -12.154 1.00 98.12 398 GLU A C 1
ATOM 2990 O O . GLU A 1 398 ? -3.421 -17.862 -11.621 1.00 98.12 398 GLU A O 1
ATOM 2995 N N . MET A 1 399 ? -2.001 -18.718 -13.143 1.00 98.19 399 MET A N 1
ATOM 2996 C CA . MET A 1 399 ? -1.717 -17.447 -13.801 1.00 98.19 399 MET A CA 1
ATOM 2997 C C . MET A 1 399 ? -2.792 -17.145 -14.851 1.00 98.19 399 MET A C 1
ATOM 2999 O O . MET A 1 399 ? -3.048 -17.937 -15.756 1.00 98.19 399 MET A O 1
ATOM 3003 N N . LEU A 1 400 ? -3.412 -15.971 -14.750 1.00 97.56 400 LEU A N 1
ATOM 3004 C CA . LEU A 1 400 ? -4.404 -15.492 -15.713 1.00 97.56 400 LEU A CA 1
ATOM 3005 C C . LEU A 1 400 ? -3.772 -14.569 -16.752 1.00 97.56 400 LEU A C 1
ATOM 3007 O O . LEU A 1 400 ? -4.048 -14.694 -17.943 1.00 97.56 400 LEU A O 1
ATOM 3011 N N . VAL A 1 401 ? -2.929 -13.644 -16.297 1.00 97.00 401 VAL A N 1
ATOM 3012 C CA . VAL A 1 401 ? -2.209 -12.663 -17.119 1.00 97.00 401 VAL A CA 1
ATOM 3013 C C . VAL A 1 401 ? -0.745 -12.727 -16.723 1.00 97.00 401 VAL A C 1
ATOM 3015 O O . VAL A 1 401 ? -0.441 -12.628 -15.532 1.00 97.00 401 VAL A O 1
ATOM 3018 N N . GLY A 1 402 ? 0.138 -12.870 -17.703 1.00 96.00 402 GLY A N 1
ATOM 3019 C CA . GLY A 1 402 ? 1.574 -12.969 -17.470 1.00 96.00 402 GLY A CA 1
ATOM 3020 C C . GLY A 1 402 ? 2.265 -13.894 -18.460 1.00 96.00 402 GLY A C 1
ATOM 3021 O O . GLY A 1 402 ? 1.631 -14.723 -19.121 1.00 96.00 402 GLY A O 1
ATOM 3022 N N . ASP A 1 403 ? 3.576 -13.724 -18.563 1.00 95.19 403 ASP A N 1
ATOM 3023 C CA . ASP A 1 403 ? 4.418 -14.540 -19.434 1.00 95.19 403 ASP A CA 1
ATOM 3024 C C . ASP A 1 403 ? 4.761 -15.886 -18.779 1.00 95.19 403 ASP A C 1
ATOM 3026 O O . ASP A 1 403 ? 4.775 -16.019 -17.553 1.00 95.19 403 ASP A O 1
ATOM 3030 N N . ALA A 1 404 ? 5.041 -16.893 -19.609 1.00 95.56 404 ALA A N 1
ATOM 3031 C CA . ALA A 1 404 ? 5.428 -18.221 -19.146 1.00 95.56 404 ALA A CA 1
ATOM 3032 C C . ALA A 1 404 ? 6.721 -18.189 -18.314 1.00 95.56 404 ALA A C 1
ATOM 3034 O O . ALA A 1 404 ? 7.677 -17.489 -18.652 1.00 95.56 404 ALA A O 1
ATOM 3035 N N . ASN A 1 405 ? 6.760 -18.988 -17.249 1.00 95.44 405 ASN A N 1
ATOM 3036 C CA . ASN A 1 405 ? 7.929 -19.164 -16.385 1.00 95.44 405 ASN A CA 1
ATOM 3037 C C . ASN A 1 405 ? 7.997 -20.601 -15.838 1.00 95.44 405 ASN A C 1
ATOM 3039 O O . ASN A 1 405 ? 7.247 -21.473 -16.274 1.00 95.44 405 ASN A O 1
ATOM 3043 N N . GLU A 1 406 ? 8.920 -20.877 -14.916 1.00 95.88 406 GLU A N 1
ATOM 3044 C CA . GLU A 1 406 ? 9.142 -22.239 -14.416 1.00 95.88 406 GLU A CA 1
ATOM 3045 C C . GLU A 1 406 ? 7.944 -22.782 -13.628 1.00 95.88 406 GLU A C 1
ATOM 3047 O O . GLU A 1 406 ? 7.587 -23.952 -13.783 1.00 95.88 406 GLU A O 1
ATOM 3052 N N . THR A 1 407 ? 7.294 -21.941 -12.819 1.00 96.94 407 THR A N 1
ATOM 3053 C CA . THR A 1 407 ? 6.104 -22.327 -12.046 1.00 96.94 407 THR A CA 1
ATOM 3054 C C . THR A 1 407 ? 4.850 -22.416 -12.923 1.00 96.94 407 THR A C 1
ATOM 3056 O O . THR A 1 407 ? 3.997 -23.279 -12.705 1.00 96.94 407 THR A O 1
ATOM 3059 N N . PHE A 1 408 ? 4.743 -21.554 -13.936 1.00 97.12 408 PHE A N 1
ATOM 3060 C CA . PHE A 1 408 ? 3.600 -21.423 -14.841 1.00 97.12 408 PHE A CA 1
ATOM 3061 C C . PHE A 1 408 ? 4.067 -21.554 -16.306 1.00 97.12 408 PHE A C 1
ATOM 3063 O O . PHE A 1 408 ? 4.163 -20.551 -17.020 1.00 97.12 408 PHE A O 1
ATOM 3070 N N . PRO A 1 409 ? 4.364 -22.778 -16.784 1.00 96.31 409 PRO A N 1
ATOM 3071 C CA . PRO A 1 409 ? 5.013 -22.997 -18.083 1.00 96.31 409 PRO A CA 1
ATOM 3072 C C . PRO A 1 409 ? 4.145 -22.635 -19.293 1.00 96.31 409 PRO A C 1
ATOM 3074 O O . PRO A 1 409 ? 4.679 -22.353 -20.363 1.00 96.31 409 PRO A O 1
ATOM 3077 N N . ASP A 1 410 ? 2.822 -22.611 -19.128 1.00 95.19 410 ASP A N 1
ATOM 3078 C CA . ASP A 1 410 ? 1.882 -22.217 -20.183 1.00 95.19 410 ASP A CA 1
ATOM 3079 C C . ASP A 1 410 ? 1.603 -20.698 -20.193 1.00 95.19 410 ASP A C 1
ATOM 3081 O O . ASP A 1 410 ? 0.909 -20.202 -21.082 1.00 95.19 410 ASP A O 1
ATOM 3085 N N . GLY A 1 411 ? 2.142 -19.948 -19.221 1.00 95.06 411 GLY A N 1
ATOM 3086 C CA . GLY A 1 411 ? 1.831 -18.533 -19.012 1.00 95.06 411 GLY A CA 1
ATOM 3087 C C . GLY A 1 411 ? 0.376 -18.288 -18.596 1.00 95.06 411 GLY A C 1
ATOM 3088 O O . GLY A 1 411 ? -0.295 -19.161 -18.041 1.00 95.06 411 GLY A O 1
ATOM 3089 N N . GLY A 1 412 ? -0.105 -17.065 -18.833 1.00 96.06 412 GLY A N 1
ATOM 3090 C CA . GLY A 1 412 ? -1.454 -16.638 -18.473 1.00 96.06 412 GLY A CA 1
ATOM 3091 C C . GLY A 1 412 ? -2.558 -17.222 -19.362 1.00 96.06 412 GLY A C 1
ATOM 3092 O O . GLY A 1 412 ? -2.524 -17.102 -20.590 1.00 96.06 412 GLY A O 1
ATOM 3093 N N . SER A 1 413 ? -3.621 -17.755 -18.750 1.00 96.44 413 SER A N 1
ATOM 3094 C CA . SER A 1 413 ? -4.755 -18.355 -19.475 1.00 96.44 413 SER A CA 1
ATOM 3095 C C . SER A 1 413 ? -5.594 -17.373 -20.314 1.00 96.44 413 SER A C 1
ATOM 3097 O O . SER A 1 413 ? -6.376 -17.797 -21.167 1.00 96.44 413 SER A O 1
ATOM 3099 N N . THR A 1 414 ? -5.419 -16.058 -20.144 1.00 93.75 414 THR A N 1
ATOM 3100 C CA . THR A 1 414 ? -6.112 -15.019 -20.935 1.00 93.75 414 THR A CA 1
ATOM 3101 C C . THR A 1 414 ? -5.425 -14.672 -22.259 1.00 93.75 414 THR A C 1
ATOM 3103 O O . THR A 1 414 ? -5.962 -13.867 -23.021 1.00 93.75 414 THR A O 1
ATOM 3106 N N . SER A 1 415 ? -4.255 -15.258 -22.553 1.00 89.19 415 SER A N 1
ATOM 3107 C CA . SER A 1 415 ? -3.381 -14.888 -23.687 1.00 89.19 415 SER A CA 1
ATOM 3108 C C . SER A 1 415 ? -2.818 -13.457 -23.637 1.00 89.19 415 SER A C 1
ATOM 3110 O O . SER A 1 415 ? -2.188 -13.014 -24.596 1.00 89.19 415 SER A O 1
ATOM 3112 N N . LEU A 1 416 ? -3.031 -12.725 -22.538 1.00 94.62 416 LEU A N 1
ATOM 3113 C CA . LEU A 1 416 ? -2.366 -11.451 -22.276 1.00 94.62 416 LEU A CA 1
ATOM 3114 C C . LEU A 1 416 ? -1.052 -11.714 -21.532 1.00 94.62 416 LEU A C 1
ATOM 3116 O O . LEU A 1 416 ? -1.055 -12.339 -20.470 1.00 94.62 416 LEU A O 1
ATOM 3120 N N . GLY A 1 417 ? 0.050 -11.203 -22.084 1.00 94.44 417 GLY A N 1
ATOM 3121 C CA . GLY A 1 417 ? 1.351 -11.200 -21.415 1.00 94.44 417 GLY A CA 1
ATOM 3122 C C . GLY A 1 417 ? 1.401 -10.231 -20.232 1.00 94.44 417 GLY A C 1
ATOM 3123 O O . GLY A 1 417 ? 0.416 -9.540 -19.923 1.00 94.44 417 GLY A O 1
ATOM 3124 N N . SER A 1 418 ? 2.567 -10.166 -19.588 1.00 95.31 418 SER A N 1
ATOM 3125 C CA . SER A 1 418 ? 2.815 -9.292 -18.433 1.00 95.31 418 SER A CA 1
ATOM 3126 C C . SER A 1 418 ? 2.383 -7.843 -18.705 1.00 95.31 418 SER A C 1
ATOM 3128 O O . SER A 1 418 ? 2.472 -7.326 -19.821 1.00 95.31 418 SER A O 1
ATOM 3130 N N . GLY A 1 419 ? 1.850 -7.172 -17.685 1.00 94.50 419 GLY A N 1
ATOM 3131 C CA . GLY A 1 419 ? 1.313 -5.819 -17.820 1.00 94.50 419 GLY A CA 1
ATOM 3132 C C . GLY A 1 419 ? -0.015 -5.743 -18.569 1.00 94.50 419 GLY A C 1
ATOM 3133 O O . GLY A 1 419 ? -0.384 -4.673 -19.051 1.00 94.50 419 GLY A O 1
ATOM 3134 N N . TYR A 1 420 ? -0.761 -6.846 -18.685 1.00 93.56 420 TYR A N 1
ATOM 3135 C CA . TYR A 1 420 ? -2.011 -6.906 -19.458 1.00 93.56 420 TYR A CA 1
ATOM 3136 C C . TYR A 1 420 ? -1.791 -6.538 -20.939 1.00 93.56 420 TYR A C 1
ATOM 3138 O O . TYR A 1 420 ? -2.606 -5.847 -21.552 1.00 93.56 420 TYR A O 1
ATOM 3146 N N . GLY A 1 421 ? -0.652 -6.963 -21.499 1.00 90.19 421 GLY A N 1
ATOM 3147 C CA . GLY A 1 421 ? -0.216 -6.616 -22.857 1.00 90.19 421 GLY A CA 1
ATOM 3148 C C . GLY A 1 421 ? 0.420 -5.227 -22.996 1.00 90.19 421 GLY A C 1
ATOM 3149 O O . GLY A 1 421 ? 0.732 -4.809 -24.109 1.00 90.19 421 GLY A O 1
ATOM 3150 N N . ASN A 1 422 ? 0.615 -4.503 -21.890 1.00 90.88 422 ASN A N 1
ATOM 3151 C CA . ASN A 1 422 ? 1.379 -3.263 -21.856 1.00 90.88 422 ASN A CA 1
ATOM 3152 C C . ASN A 1 422 ? 2.304 -3.242 -20.637 1.00 90.88 422 ASN A C 1
ATOM 3154 O O . ASN A 1 422 ? 1.881 -2.920 -19.526 1.00 90.88 422 ASN A O 1
ATOM 3158 N N . ASN A 1 423 ? 3.590 -3.488 -20.872 1.00 91.25 423 ASN A N 1
ATOM 3159 C CA . ASN A 1 423 ? 4.629 -3.519 -19.846 1.00 91.25 423 ASN A CA 1
ATOM 3160 C C . ASN A 1 423 ? 4.774 -2.209 -19.050 1.00 91.25 423 ASN A C 1
ATOM 3162 O O . ASN A 1 423 ? 5.394 -2.193 -17.991 1.00 91.25 423 ASN A O 1
ATOM 3166 N N . MET A 1 424 ? 4.170 -1.106 -19.499 1.00 88.94 424 MET A N 1
ATOM 3167 C CA . MET A 1 424 ? 4.114 0.136 -18.727 1.00 88.94 424 MET A CA 1
ATOM 3168 C C . MET A 1 424 ? 3.131 0.067 -17.552 1.00 88.94 424 MET A C 1
ATOM 3170 O O . MET A 1 424 ? 3.176 0.927 -16.676 1.00 88.94 424 MET A O 1
ATOM 3174 N N . ASN A 1 425 ? 2.251 -0.933 -17.490 1.00 92.12 425 ASN A N 1
ATOM 3175 C CA . ASN A 1 425 ? 1.420 -1.172 -16.316 1.00 92.12 425 ASN A CA 1
ATOM 3176 C C . ASN A 1 425 ? 2.280 -1.756 -15.189 1.00 92.12 425 ASN A C 1
ATOM 3178 O O . ASN A 1 425 ? 2.977 -2.744 -15.380 1.00 92.12 425 ASN A O 1
ATOM 3182 N N . GLN A 1 426 ? 2.262 -1.135 -14.014 1.00 92.06 426 GLN A N 1
ATOM 3183 C CA . GLN A 1 426 ? 3.204 -1.467 -12.938 1.00 92.06 426 GLN A CA 1
ATOM 3184 C C . GLN A 1 426 ? 2.537 -1.771 -11.596 1.00 92.06 426 GLN A C 1
ATOM 3186 O O . GLN A 1 426 ? 3.173 -2.384 -10.742 1.00 92.06 426 GLN A O 1
ATOM 3191 N N . TYR A 1 427 ? 1.253 -1.438 -11.428 1.00 88.38 427 TYR A N 1
ATOM 3192 C CA . TYR A 1 427 ? 0.443 -1.862 -10.280 1.00 88.38 427 TYR A CA 1
ATOM 3193 C C . TYR A 1 427 ? -0.849 -2.520 -10.745 1.00 88.38 427 TYR A C 1
ATOM 3195 O O . TYR A 1 427 ? -1.505 -1.987 -11.640 1.00 88.38 427 TYR A O 1
ATOM 3203 N N . THR A 1 428 ? -1.266 -3.590 -10.076 1.00 90.19 428 THR A N 1
ATOM 3204 C CA . THR A 1 428 ? -2.687 -3.881 -9.869 1.00 90.19 428 THR A CA 1
ATOM 3205 C C . THR A 1 428 ? -3.064 -3.274 -8.520 1.00 90.19 428 THR A C 1
ATOM 3207 O O . THR A 1 428 ? -2.502 -3.640 -7.489 1.00 90.19 428 THR A O 1
ATOM 3210 N N . TRP A 1 429 ? -3.952 -2.284 -8.528 1.00 79.88 429 TRP A N 1
ATOM 3211 C CA . TRP A 1 429 ? -4.271 -1.441 -7.375 1.00 79.88 429 TRP A CA 1
ATOM 3212 C C . TRP A 1 429 ? -5.788 -1.325 -7.202 1.00 79.88 429 TRP A C 1
ATOM 3214 O O . TRP A 1 429 ? -6.502 -1.283 -8.198 1.00 79.88 429 TRP A O 1
ATOM 3224 N N . GLN A 1 430 ? -6.279 -1.242 -5.957 1.00 74.31 430 GLN A N 1
ATOM 3225 C CA . GLN A 1 430 ? -7.691 -0.958 -5.621 1.00 74.31 430 GLN A CA 1
ATOM 3226 C C . GLN A 1 430 ? -8.682 -1.746 -6.490 1.00 74.31 430 GLN A C 1
ATOM 3228 O O . GLN A 1 430 ? -9.383 -1.205 -7.351 1.00 74.31 430 GLN A O 1
ATOM 3233 N N . THR A 1 431 ? -8.670 -3.058 -6.294 1.00 83.62 431 THR A N 1
ATOM 3234 C CA . THR A 1 431 ? -9.604 -3.992 -6.911 1.00 83.62 431 THR A CA 1
ATOM 3235 C C . THR A 1 431 ? -10.923 -3.977 -6.136 1.00 83.62 431 THR A C 1
ATOM 3237 O O . THR A 1 431 ? -10.939 -3.777 -4.923 1.00 83.62 431 THR A O 1
ATOM 3240 N N . ALA A 1 432 ? -12.046 -4.111 -6.840 1.00 86.44 432 ALA A N 1
ATOM 3241 C CA . ALA A 1 432 ? -13.368 -4.103 -6.217 1.00 86.44 432 ALA A CA 1
ATOM 3242 C C . ALA A 1 432 ? -14.353 -4.971 -6.995 1.00 86.44 432 ALA A C 1
ATOM 3244 O O . ALA A 1 432 ? -14.242 -5.126 -8.212 1.00 86.44 432 ALA A O 1
ATOM 3245 N N . VAL A 1 433 ? -15.363 -5.501 -6.308 1.00 90.75 433 VAL A N 1
ATOM 3246 C CA . VAL A 1 433 ? -16.467 -6.235 -6.936 1.00 90.75 433 VAL A CA 1
ATOM 3247 C C . VAL A 1 433 ? -17.729 -5.388 -6.884 1.00 90.75 433 VAL A C 1
ATOM 3249 O O . VAL A 1 433 ? -18.152 -4.948 -5.819 1.00 90.75 433 VAL A O 1
ATOM 3252 N N . HIS A 1 434 ? -18.352 -5.177 -8.039 1.00 87.31 434 HIS A N 1
ATOM 3253 C CA . HIS A 1 434 ? -19.601 -4.436 -8.153 1.00 87.31 434 HIS A CA 1
ATOM 3254 C C . HIS A 1 434 ? -20.489 -5.056 -9.234 1.00 87.31 434 HIS A C 1
ATOM 3256 O O . HIS A 1 434 ? -20.019 -5.368 -10.327 1.00 87.31 434 HIS A O 1
ATOM 3262 N N . GLU A 1 435 ? -21.770 -5.268 -8.918 1.00 91.19 435 GLU A N 1
ATOM 3263 C CA . GLU A 1 435 ? -22.769 -5.850 -9.834 1.00 91.19 435 GLU A CA 1
ATOM 3264 C C . GLU A 1 435 ? -22.300 -7.146 -10.529 1.00 91.19 435 GLU A C 1
ATOM 3266 O O . GLU A 1 435 ? -22.465 -7.337 -11.734 1.00 91.19 435 GLU A O 1
ATOM 3271 N N . GLY A 1 436 ? -21.672 -8.047 -9.765 1.00 92.69 436 GLY A N 1
ATOM 3272 C CA . GLY A 1 436 ? -21.195 -9.336 -10.278 1.00 92.69 436 GLY A CA 1
ATOM 3273 C C . GLY A 1 436 ? -19.980 -9.241 -11.206 1.00 92.69 436 GLY A C 1
ATOM 3274 O O . GLY A 1 436 ? -19.655 -10.217 -11.878 1.00 92.69 436 GLY A O 1
ATOM 3275 N N . LYS A 1 437 ? -19.300 -8.091 -11.248 1.00 94.75 437 LYS A N 1
ATOM 3276 C CA . LYS A 1 437 ? -18.058 -7.886 -11.996 1.00 94.75 437 LYS A CA 1
ATOM 3277 C C . LYS A 1 437 ? -16.940 -7.486 -11.051 1.00 94.75 437 LYS A C 1
ATOM 3279 O O . LYS A 1 437 ? -17.137 -6.648 -10.175 1.00 94.75 437 LYS A O 1
ATOM 3284 N N . MET A 1 438 ? -15.764 -8.059 -11.265 1.00 93.31 438 MET A N 1
ATOM 3285 C CA . MET A 1 438 ? -14.536 -7.584 -10.646 1.00 93.31 438 MET A CA 1
ATOM 3286 C C . MET A 1 438 ? -13.925 -6.490 -11.522 1.00 93.31 438 MET A C 1
ATOM 3288 O O . MET A 1 438 ? -13.711 -6.690 -12.718 1.00 93.31 438 MET A O 1
ATOM 3292 N N . TYR A 1 439 ? -13.651 -5.342 -10.920 1.00 91.44 439 TYR A N 1
ATOM 3293 C CA . TYR A 1 439 ? -12.938 -4.229 -11.523 1.00 91.44 439 TYR A CA 1
ATOM 3294 C C . TYR A 1 439 ? -11.507 -4.244 -10.997 1.00 91.44 439 TYR A C 1
ATOM 3296 O O . TYR A 1 439 ? -11.278 -4.259 -9.787 1.00 91.44 439 TYR A O 1
ATOM 3304 N N . LEU A 1 440 ? -10.554 -4.262 -11.924 1.00 89.12 440 LEU A N 1
ATOM 3305 C CA . LEU A 1 440 ? -9.129 -4.185 -11.642 1.00 89.12 440 LEU A CA 1
ATOM 3306 C C . LEU A 1 440 ? -8.651 -2.805 -12.076 1.00 89.12 440 LEU A C 1
ATOM 3308 O O . LEU A 1 440 ? -8.822 -2.447 -13.243 1.00 89.12 440 LEU A O 1
ATOM 3312 N N . SER A 1 441 ? -8.060 -2.036 -11.164 1.00 88.06 441 SER A N 1
ATOM 3313 C CA . SER A 1 441 ? -7.406 -0.786 -11.549 1.00 88.06 441 SER A CA 1
ATOM 3314 C C . SER A 1 441 ? -5.923 -1.049 -11.767 1.00 88.06 441 SER A C 1
ATOM 3316 O O . SER A 1 441 ? -5.285 -1.756 -10.985 1.00 88.06 441 SER A O 1
ATOM 3318 N N . THR A 1 442 ? -5.364 -0.473 -12.827 1.00 88.12 442 THR A N 1
ATOM 3319 C CA . THR A 1 442 ? -3.925 -0.505 -13.077 1.00 88.12 442 THR A CA 1
ATOM 3320 C C . THR A 1 442 ? -3.341 0.896 -13.039 1.00 88.12 442 THR A C 1
ATOM 3322 O O . THR A 1 442 ? -4.022 1.883 -13.323 1.00 88.12 442 THR A O 1
ATOM 3325 N N . MET A 1 443 ? -2.066 0.992 -12.672 1.00 86.19 443 MET A N 1
ATOM 3326 C CA . MET A 1 443 ? -1.293 2.223 -12.816 1.00 86.19 443 MET A CA 1
ATOM 3327 C C . MET A 1 443 ? -0.293 2.044 -13.948 1.00 86.19 443 MET A C 1
ATOM 3329 O O . MET A 1 443 ? 0.493 1.095 -13.939 1.00 86.19 443 MET A O 1
ATOM 3333 N N . ASN A 1 444 ? -0.340 2.964 -14.909 1.00 85.25 444 ASN A N 1
ATOM 3334 C CA . ASN A 1 444 ? 0.595 3.023 -16.017 1.00 85.25 444 ASN A CA 1
ATOM 3335 C C . ASN A 1 444 ? 1.713 4.036 -15.720 1.00 85.25 444 ASN A C 1
ATOM 3337 O O . ASN A 1 444 ? 1.460 5.218 -15.464 1.00 85.25 444 ASN A O 1
ATOM 3341 N N . THR A 1 445 ? 2.957 3.563 -15.766 1.00 81.12 445 THR A N 1
ATOM 3342 C CA . THR A 1 445 ? 4.146 4.329 -15.388 1.00 81.12 445 THR A CA 1
ATOM 3343 C C . THR A 1 445 ? 4.615 5.307 -16.468 1.00 81.12 445 THR A C 1
ATOM 3345 O O . THR A 1 445 ? 5.587 6.024 -16.229 1.00 81.12 445 THR A O 1
ATOM 3348 N N . THR A 1 446 ? 3.947 5.405 -17.630 1.00 75.38 446 THR A N 1
ATOM 3349 C CA . THR A 1 446 ? 4.221 6.481 -18.607 1.00 75.38 446 THR A CA 1
ATOM 3350 C C . THR A 1 446 ? 4.112 7.853 -17.959 1.00 75.38 446 THR A C 1
ATOM 3352 O O . THR A 1 446 ? 4.939 8.706 -18.218 1.00 75.38 446 THR A O 1
ATOM 3355 N N . THR A 1 447 ? 3.190 8.032 -17.013 1.00 67.19 447 THR A N 1
ATOM 3356 C CA . THR A 1 447 ? 3.056 9.278 -16.240 1.00 67.19 447 THR A CA 1
ATOM 3357 C C . THR A 1 447 ? 4.331 9.693 -15.491 1.00 67.19 447 THR A C 1
ATOM 3359 O O . THR A 1 447 ? 4.560 10.883 -15.282 1.00 67.19 447 THR A O 1
ATOM 3362 N N . LEU A 1 448 ? 5.174 8.733 -15.096 1.00 69.69 448 LEU A N 1
ATOM 3363 C CA . LEU A 1 448 ? 6.465 8.976 -14.442 1.00 69.69 448 LEU A CA 1
ATOM 3364 C C . LEU A 1 448 ? 7.630 8.983 -15.433 1.00 69.69 448 LEU A C 1
ATOM 3366 O O . LEU A 1 448 ? 8.607 9.700 -15.235 1.00 69.69 448 LEU A O 1
ATOM 3370 N N . LEU A 1 449 ? 7.536 8.178 -16.491 1.00 71.88 449 LEU A N 1
ATOM 3371 C CA . LEU A 1 449 ? 8.551 8.075 -17.538 1.00 71.88 449 LEU A CA 1
ATOM 3372 C C . LEU A 1 449 ? 8.325 9.058 -18.689 1.00 71.88 449 LEU A C 1
ATOM 3374 O O . LEU A 1 449 ? 9.065 9.006 -19.665 1.00 71.88 449 LEU A O 1
ATOM 3378 N N . GLU A 1 450 ? 7.362 9.970 -18.562 1.00 73.31 450 GLU A N 1
ATOM 3379 C CA . GLU A 1 450 ? 6.986 10.967 -19.565 1.00 73.31 450 GLU A CA 1
ATOM 3380 C C . GLU A 1 450 ? 8.192 11.683 -20.188 1.00 73.31 450 GLU A C 1
ATOM 3382 O O . GLU A 1 450 ? 8.266 11.738 -21.417 1.00 73.31 450 GLU A O 1
ATOM 3387 N N . PRO A 1 451 ? 9.215 12.119 -19.414 1.00 68.75 451 PRO A N 1
ATOM 3388 C CA . PRO A 1 451 ? 10.385 12.768 -19.995 1.00 68.75 451 PRO A CA 1
ATOM 3389 C C . PRO A 1 451 ? 11.118 11.932 -21.044 1.00 68.75 451 PRO A C 1
ATOM 3391 O O . PRO A 1 451 ? 11.753 12.497 -21.929 1.00 68.75 451 PRO A O 1
ATOM 3394 N N . ILE A 1 452 ? 11.052 10.606 -20.922 1.00 69.12 452 ILE A N 1
ATOM 3395 C CA . ILE A 1 452 ? 11.675 9.634 -21.822 1.00 69.12 452 ILE A CA 1
ATOM 3396 C C . ILE A 1 452 ? 10.661 9.187 -22.881 1.00 69.12 452 ILE A C 1
ATOM 3398 O O . ILE A 1 452 ? 10.986 9.133 -24.066 1.00 69.12 452 ILE A O 1
ATOM 3402 N N . ALA A 1 453 ? 9.428 8.890 -22.462 1.00 72.31 453 ALA A N 1
ATOM 3403 C CA . ALA A 1 453 ? 8.377 8.359 -23.320 1.00 72.31 453 ALA A CA 1
ATOM 3404 C C . ALA A 1 453 ? 7.966 9.344 -24.422 1.00 72.31 453 ALA A C 1
ATOM 3406 O O . ALA A 1 453 ? 7.763 8.903 -25.550 1.00 72.31 453 ALA A O 1
ATOM 3407 N N . GLN A 1 454 ? 7.958 10.656 -24.151 1.00 71.75 454 GLN A N 1
ATOM 3408 C CA . GLN A 1 454 ? 7.559 11.689 -25.121 1.00 71.75 454 GLN A CA 1
ATOM 3409 C C . GLN A 1 454 ? 8.364 11.666 -26.437 1.00 71.75 454 GLN A C 1
ATOM 3411 O O . GLN A 1 454 ? 7.881 12.090 -27.490 1.00 71.75 454 GLN A O 1
ATOM 3416 N N . PHE A 1 455 ? 9.609 11.171 -26.391 1.00 68.12 455 PHE A N 1
ATOM 3417 C CA . PHE A 1 455 ? 10.479 11.045 -27.564 1.00 68.12 455 PHE A CA 1
ATOM 3418 C C . PHE A 1 455 ? 10.174 9.801 -28.399 1.00 68.12 455 PHE A C 1
ATOM 3420 O O . PHE A 1 455 ? 10.440 9.789 -29.600 1.00 68.12 455 PHE A O 1
ATOM 3427 N N . THR A 1 456 ? 9.643 8.749 -27.777 1.00 69.06 456 THR A N 1
ATOM 3428 C CA . THR A 1 456 ? 9.404 7.451 -28.420 1.00 69.06 456 THR A CA 1
ATOM 3429 C C . THR A 1 456 ? 7.944 7.248 -28.810 1.00 69.06 456 THR A C 1
ATOM 3431 O O . THR A 1 456 ? 7.673 6.548 -29.783 1.00 69.06 456 THR A O 1
ATOM 3434 N N . ASN A 1 457 ? 7.005 7.880 -28.102 1.00 69.94 457 ASN A N 1
ATOM 3435 C CA . ASN A 1 457 ? 5.570 7.815 -28.385 1.00 69.94 457 ASN A CA 1
ATOM 3436 C C . ASN A 1 457 ? 5.078 8.926 -29.340 1.00 69.94 457 ASN A C 1
ATOM 3438 O O . ASN A 1 457 ? 3.953 8.850 -29.825 1.00 69.94 457 ASN A O 1
ATOM 3442 N N . GLY A 1 458 ? 5.925 9.917 -29.647 1.00 72.06 458 GLY A N 1
ATOM 3443 C CA . GLY A 1 458 ? 5.613 11.017 -30.561 1.00 72.06 458 GLY A CA 1
ATOM 3444 C C . GLY A 1 458 ? 4.897 12.211 -29.923 1.00 72.06 458 GLY A C 1
ATOM 3445 O O . GLY A 1 458 ? 4.587 13.158 -30.646 1.00 72.06 458 GLY A O 1
ATOM 3446 N N . ASP A 1 459 ? 4.680 12.227 -28.604 1.00 76.50 459 ASP A N 1
ATOM 3447 C CA . ASP A 1 459 ? 3.986 13.322 -27.907 1.00 76.50 459 ASP A CA 1
ATOM 3448 C C . ASP A 1 459 ? 4.691 14.668 -28.099 1.00 76.50 459 ASP A C 1
ATOM 3450 O O . ASP A 1 459 ? 4.036 15.703 -28.248 1.00 76.50 459 ASP A O 1
ATOM 3454 N N . ILE A 1 460 ? 6.021 14.656 -28.239 1.00 79.31 460 ILE A N 1
ATOM 3455 C CA . ILE A 1 460 ? 6.803 15.857 -28.558 1.00 79.31 460 ILE A CA 1
ATOM 3456 C C . ILE A 1 460 ? 6.346 16.542 -29.860 1.00 79.31 460 ILE A C 1
ATOM 3458 O O . ILE A 1 460 ? 6.417 17.765 -29.983 1.00 79.31 460 ILE A O 1
ATOM 3462 N N . LEU A 1 461 ? 5.826 15.783 -30.833 1.00 80.81 461 LEU A N 1
ATOM 3463 C CA . LEU A 1 461 ? 5.310 16.315 -32.103 1.00 80.81 461 LEU A CA 1
ATOM 3464 C C . LEU A 1 461 ? 3.931 16.968 -31.953 1.00 80.81 461 LEU A C 1
ATOM 3466 O O . LEU A 1 461 ? 3.505 17.723 -32.829 1.00 80.81 461 LEU A O 1
ATOM 3470 N N . HIS A 1 462 ? 3.231 16.674 -30.861 1.00 84.19 462 HIS A N 1
ATOM 3471 C CA . HIS A 1 462 ? 1.874 17.135 -30.584 1.00 84.19 462 HIS A CA 1
ATOM 3472 C C . HIS A 1 462 ? 1.813 18.228 -29.513 1.00 84.19 462 HIS A C 1
ATOM 3474 O O . HIS A 1 462 ? 0.728 18.743 -29.238 1.00 84.19 462 HIS A O 1
ATOM 3480 N N . MET A 1 463 ? 2.962 18.642 -28.972 1.00 83.25 463 MET A N 1
ATOM 3481 C CA . MET A 1 463 ? 3.057 19.784 -28.068 1.00 83.25 463 MET A CA 1
ATOM 3482 C C . MET A 1 463 ? 2.522 21.061 -28.729 1.00 83.25 463 MET A C 1
ATOM 3484 O O . MET A 1 463 ? 2.922 21.467 -29.825 1.00 83.25 463 MET A O 1
ATOM 3488 N N . SER A 1 464 ? 1.633 21.744 -28.021 1.00 86.00 464 SER A N 1
ATOM 3489 C CA . SER A 1 464 ? 1.117 23.058 -28.372 1.00 86.00 464 SER A CA 1
ATOM 3490 C C . SER A 1 464 ? 2.222 24.119 -28.376 1.00 86.00 464 SER A C 1
ATOM 3492 O O . SER A 1 464 ? 3.258 24.004 -27.718 1.00 86.00 464 SER A O 1
ATOM 3494 N N . ALA A 1 465 ? 1.973 25.237 -29.062 1.00 86.56 465 ALA A N 1
ATOM 3495 C CA . ALA A 1 465 ? 2.894 26.376 -29.061 1.00 86.56 465 ALA A CA 1
ATOM 3496 C C . ALA A 1 465 ? 3.188 26.904 -27.641 1.00 86.56 465 ALA A C 1
ATOM 3498 O O . ALA A 1 465 ? 4.283 27.406 -27.376 1.00 86.56 465 ALA A O 1
ATOM 3499 N N . GLN A 1 466 ? 2.224 26.790 -26.720 1.00 83.38 466 GLN A N 1
ATOM 3500 C CA . GLN A 1 466 ? 2.407 27.211 -25.335 1.00 83.38 466 GLN A CA 1
ATOM 3501 C C . GLN A 1 466 ? 3.308 26.240 -24.561 1.00 83.38 466 GLN A C 1
ATOM 3503 O O . GLN A 1 466 ? 4.176 26.705 -23.827 1.00 83.38 466 GLN A O 1
ATOM 3508 N N . GLU A 1 467 ? 3.161 24.929 -24.757 1.00 82.94 467 GLU A N 1
ATOM 3509 C CA . GLU A 1 467 ? 4.035 23.910 -24.153 1.00 82.94 467 GLU A CA 1
ATOM 3510 C C . GLU A 1 467 ? 5.473 24.040 -24.661 1.00 82.94 467 GLU A C 1
ATOM 3512 O O . GLU A 1 467 ? 6.412 24.052 -23.862 1.00 82.94 467 GLU A O 1
ATOM 3517 N N . TRP A 1 468 ? 5.659 24.267 -25.966 1.00 86.69 468 TRP A N 1
ATOM 3518 C CA . TRP A 1 468 ? 6.973 24.569 -26.542 1.00 86.69 468 TRP A CA 1
ATOM 3519 C C . TRP A 1 468 ? 7.601 25.818 -25.928 1.00 86.69 468 TRP A C 1
ATOM 3521 O O . TRP A 1 468 ? 8.766 25.807 -25.522 1.00 86.69 468 TRP A O 1
ATOM 3531 N N . LYS A 1 469 ? 6.826 26.901 -25.813 1.00 85.75 469 LYS A N 1
ATOM 3532 C CA . LYS A 1 469 ? 7.296 28.150 -25.210 1.00 85.75 469 LYS A CA 1
ATOM 3533 C C . LYS A 1 469 ? 7.717 27.947 -23.755 1.00 85.75 469 LYS A C 1
ATOM 3535 O O . LYS A 1 469 ? 8.789 28.421 -23.381 1.00 85.75 469 LYS A O 1
ATOM 3540 N N . THR A 1 470 ? 6.910 27.250 -22.958 1.00 84.69 470 THR A N 1
ATOM 3541 C CA . THR A 1 470 ? 7.219 26.926 -21.557 1.00 84.69 470 THR A CA 1
ATOM 3542 C C . THR A 1 470 ? 8.488 26.075 -21.455 1.00 84.69 470 THR A C 1
ATOM 3544 O O . THR A 1 470 ? 9.408 26.421 -20.713 1.00 84.69 470 THR A O 1
ATOM 3547 N N . THR A 1 471 ? 8.594 25.018 -22.261 1.00 84.88 471 THR A N 1
ATOM 3548 C CA . THR A 1 471 ? 9.744 24.098 -22.275 1.00 84.88 471 THR A CA 1
ATOM 3549 C C . THR A 1 471 ? 11.043 24.821 -22.617 1.00 84.88 471 THR A C 1
ATOM 3551 O O . THR A 1 471 ? 12.016 24.740 -21.869 1.00 84.88 471 THR A O 1
ATOM 3554 N N . VAL A 1 472 ? 11.056 25.612 -23.695 1.00 87.56 472 VAL A N 1
ATOM 3555 C CA . VAL A 1 472 ? 12.239 26.387 -24.112 1.00 87.56 472 VAL A CA 1
ATOM 3556 C C . VAL A 1 472 ? 12.618 27.445 -23.072 1.00 87.56 472 VAL A C 1
ATOM 3558 O O . VAL A 1 472 ? 13.803 27.718 -22.871 1.00 87.56 472 VAL A O 1
ATOM 3561 N N . GLN A 1 473 ? 11.639 28.052 -22.393 1.00 86.94 473 GLN A N 1
ATOM 3562 C CA . GLN A 1 473 ? 11.904 29.010 -21.317 1.00 86.94 473 GLN A CA 1
ATOM 3563 C C . GLN A 1 473 ? 12.630 28.359 -20.136 1.00 86.94 473 GLN A C 1
ATOM 3565 O O . GLN A 1 473 ? 13.638 28.908 -19.683 1.00 86.94 473 GLN A O 1
ATOM 3570 N N . HIS A 1 474 ? 12.165 27.198 -19.670 1.00 85.06 474 HIS A N 1
ATOM 3571 C CA . HIS A 1 474 ? 12.824 26.459 -18.591 1.00 85.06 474 HIS A CA 1
ATOM 3572 C C . HIS A 1 474 ? 14.187 25.913 -19.012 1.00 85.06 474 HIS A C 1
ATOM 3574 O O . HIS A 1 474 ? 15.145 26.073 -18.256 1.00 85.06 474 HIS A O 1
ATOM 3580 N N . LEU A 1 475 ? 14.311 25.389 -20.238 1.00 86.25 475 LEU A N 1
ATOM 3581 C CA . LEU A 1 475 ? 15.588 24.916 -20.776 1.00 86.25 475 LEU A CA 1
ATOM 3582 C C . LEU A 1 475 ? 16.613 26.047 -20.793 1.00 86.25 475 LEU A C 1
ATOM 3584 O O . LEU A 1 475 ? 17.743 25.889 -20.341 1.00 86.25 475 LEU A O 1
ATOM 3588 N N . ARG A 1 476 ? 16.207 27.225 -21.271 1.00 85.00 476 ARG A N 1
ATOM 3589 C CA . ARG A 1 476 ? 17.067 28.404 -21.268 1.00 85.00 476 ARG A CA 1
ATOM 3590 C C . ARG A 1 476 ? 17.472 28.801 -19.851 1.00 85.00 476 ARG A C 1
ATOM 3592 O O . ARG A 1 476 ? 18.638 29.117 -19.645 1.00 85.00 476 ARG A O 1
ATOM 3599 N N . ALA A 1 477 ? 16.539 28.828 -18.901 1.00 83.62 477 ALA A N 1
ATOM 3600 C CA . ALA A 1 477 ? 16.848 29.164 -17.513 1.00 83.62 477 ALA A CA 1
ATOM 3601 C C . ALA A 1 477 ? 17.841 28.163 -16.903 1.00 83.62 477 ALA A C 1
ATOM 3603 O O . ALA A 1 477 ? 18.824 28.581 -16.299 1.00 83.62 477 ALA A O 1
ATOM 3604 N N . PHE A 1 478 ? 17.633 26.865 -17.135 1.00 83.44 478 PHE A N 1
ATOM 3605 C CA . PHE A 1 478 ? 18.554 25.804 -16.736 1.00 83.44 478 PHE A CA 1
ATOM 3606 C C . PHE A 1 478 ? 19.957 26.015 -17.324 1.00 83.44 478 PHE A C 1
ATOM 3608 O O . PHE A 1 478 ? 20.923 26.103 -16.568 1.00 83.44 478 PHE A O 1
ATOM 3615 N N . LEU A 1 479 ? 20.063 26.193 -18.645 1.00 83.88 479 LEU A N 1
ATOM 3616 C CA . LEU A 1 479 ? 21.338 26.449 -19.324 1.00 83.88 479 LEU A CA 1
ATOM 3617 C C . LEU A 1 479 ? 22.010 27.724 -18.810 1.00 83.88 479 LEU A C 1
ATOM 3619 O O . LEU A 1 479 ? 23.211 27.736 -18.586 1.00 83.88 479 LEU A O 1
ATOM 3623 N N . GLU A 1 480 ? 21.256 28.800 -18.579 1.00 82.88 480 GLU A N 1
ATOM 3624 C CA . GLU A 1 480 ? 21.809 30.029 -18.011 1.00 82.88 480 GLU A CA 1
ATOM 3625 C C . GLU A 1 480 ? 22.340 29.843 -16.583 1.00 82.88 480 GLU A C 1
ATOM 3627 O O . GLU A 1 480 ? 23.272 30.551 -16.219 1.00 82.88 480 GLU A O 1
ATOM 3632 N N . ILE A 1 481 ? 21.760 28.956 -15.769 1.00 81.06 481 ILE A N 1
ATOM 3633 C CA . ILE A 1 481 ? 22.251 28.671 -14.412 1.00 81.06 481 ILE A CA 1
ATOM 3634 C C . ILE A 1 481 ? 23.528 27.836 -14.481 1.00 81.06 481 ILE A C 1
ATOM 3636 O O . ILE A 1 481 ? 24.514 28.202 -13.848 1.00 81.06 481 ILE A O 1
ATOM 3640 N N . VAL A 1 482 ? 23.525 26.754 -15.266 1.00 78.56 482 VAL A N 1
ATOM 3641 C CA . VAL A 1 482 ? 24.683 25.855 -15.393 1.00 78.56 482 VAL A CA 1
ATOM 3642 C C . VAL A 1 482 ? 25.868 26.590 -16.022 1.00 78.56 482 VAL A C 1
ATOM 3644 O O . VAL A 1 482 ? 26.952 26.577 -15.457 1.00 78.56 482 VAL A O 1
ATOM 3647 N N . LEU A 1 483 ? 25.644 27.343 -17.104 1.00 79.44 483 LEU A N 1
ATOM 3648 C CA . LEU A 1 483 ? 26.706 28.084 -17.796 1.00 79.44 483 LEU A CA 1
ATOM 3649 C C . LEU A 1 483 ? 27.215 29.311 -17.018 1.00 79.44 483 LEU A C 1
ATOM 3651 O O . LEU A 1 483 ? 28.326 29.755 -17.260 1.00 79.44 483 LEU A O 1
ATOM 3655 N N . LYS A 1 484 ? 26.427 29.893 -16.097 1.00 70.81 484 LYS A N 1
ATOM 3656 C CA . LYS A 1 484 ? 26.916 30.954 -15.185 1.00 70.81 484 LYS A CA 1
ATOM 3657 C C . LYS A 1 484 ? 27.599 30.388 -13.938 1.00 70.81 484 LYS A C 1
ATOM 3659 O O . LYS A 1 484 ? 28.352 31.116 -13.299 1.00 70.81 484 LYS A O 1
ATOM 3664 N N . GLY A 1 485 ? 27.301 29.142 -13.562 1.00 54.44 485 GLY A N 1
ATOM 3665 C CA . GLY A 1 485 ? 27.899 28.455 -12.414 1.00 54.44 485 GLY A CA 1
ATOM 3666 C C . GLY A 1 485 ? 29.399 28.204 -12.578 1.00 54.44 485 GLY A C 1
ATOM 3667 O O . GLY A 1 485 ? 30.112 28.218 -11.579 1.00 54.44 485 GLY A O 1
ATOM 3668 N N . ASP A 1 486 ? 29.866 28.087 -13.823 1.00 46.34 486 ASP A N 1
ATOM 3669 C CA . ASP A 1 486 ? 31.288 27.977 -14.170 1.00 46.34 486 ASP A CA 1
ATOM 3670 C C . ASP A 1 486 ? 32.012 29.342 -14.261 1.00 46.34 486 ASP A C 1
ATOM 3672 O O . ASP A 1 486 ? 33.238 29.384 -14.255 1.00 46.34 486 ASP A O 1
ATOM 3676 N N . ASP A 1 487 ? 31.286 30.471 -14.217 1.00 40.12 487 ASP A N 1
ATOM 3677 C CA . ASP A 1 487 ? 31.815 31.826 -14.455 1.00 40.12 487 ASP A CA 1
ATOM 3678 C C . ASP A 1 487 ? 31.501 32.813 -13.309 1.00 40.12 487 ASP A C 1
ATOM 3680 O O . ASP A 1 487 ? 30.861 33.858 -13.479 1.00 40.12 487 ASP A O 1
ATOM 3684 N N . ALA A 1 488 ? 32.036 32.555 -12.111 1.00 32.94 488 ALA A N 1
ATOM 3685 C CA . ALA A 1 488 ? 32.249 33.639 -11.138 1.00 32.94 488 ALA A CA 1
ATOM 3686 C C . ALA A 1 488 ? 33.448 34.542 -11.510 1.00 32.94 488 ALA A C 1
ATOM 3688 O O . ALA A 1 488 ? 33.686 35.560 -10.854 1.00 32.94 488 ALA A O 1
ATOM 3689 N N . ALA A 1 489 ? 34.180 34.223 -12.580 1.00 35.19 489 ALA A N 1
ATOM 3690 C CA . ALA A 1 489 ? 35.188 35.091 -13.162 1.00 35.19 489 ALA A CA 1
ATOM 3691 C C . ALA A 1 489 ? 34.816 35.391 -14.620 1.00 35.19 489 ALA A C 1
ATOM 3693 O O . ALA A 1 489 ? 34.837 34.519 -15.471 1.00 35.19 489 ALA A O 1
ATOM 3694 N N . THR A 1 490 ? 34.560 36.666 -14.916 1.00 41.34 490 THR A N 1
ATOM 3695 C CA . THR A 1 490 ? 34.495 37.250 -16.273 1.00 41.34 490 THR A CA 1
ATOM 3696 C C . THR A 1 490 ? 33.237 37.014 -17.126 1.00 41.34 490 THR A C 1
ATOM 3698 O O . THR A 1 490 ? 33.298 36.490 -18.226 1.00 41.34 490 THR A O 1
ATOM 3701 N N . PHE A 1 491 ? 32.118 37.651 -16.751 1.00 34.72 491 PHE A N 1
ATOM 3702 C CA . PHE A 1 491 ? 31.099 38.047 -17.740 1.00 34.72 491 PHE A CA 1
ATOM 3703 C C . PHE A 1 491 ? 30.824 39.558 -17.711 1.00 34.72 491 PHE A C 1
ATOM 3705 O O . PHE A 1 491 ? 29.883 40.046 -17.079 1.00 34.72 491 PHE A O 1
ATOM 3712 N N . SER A 1 492 ? 31.647 40.325 -18.433 1.00 32.66 492 SER A N 1
ATOM 3713 C CA . SER A 1 492 ? 31.309 41.701 -18.818 1.00 32.66 492 SER A CA 1
ATOM 3714 C C . SER A 1 492 ? 30.549 41.674 -20.144 1.00 32.66 492 SER A C 1
ATOM 3716 O O . SER A 1 492 ? 31.060 41.248 -21.175 1.00 32.66 492 SER A O 1
ATOM 3718 N N . ARG A 1 493 ? 29.284 42.098 -20.096 1.00 38.12 493 ARG A N 1
ATOM 3719 C CA . ARG A 1 493 ? 28.331 42.090 -21.211 1.00 38.12 493 ARG A CA 1
ATOM 3720 C C . ARG A 1 493 ? 28.644 43.175 -22.244 1.00 38.12 493 ARG A C 1
ATOM 3722 O O . ARG A 1 493 ? 28.528 44.358 -21.936 1.00 38.12 493 ARG A O 1
ATOM 3729 N N . THR A 1 494 ? 28.751 42.790 -23.510 1.00 36.22 494 THR A N 1
ATOM 3730 C CA . THR A 1 494 ? 28.227 43.590 -24.629 1.00 36.22 494 THR A CA 1
ATOM 3731 C C . THR A 1 494 ? 26.980 42.895 -25.177 1.00 36.22 494 THR A C 1
ATOM 3733 O O . THR A 1 494 ? 27.028 41.818 -25.762 1.00 36.22 494 THR A O 1
ATOM 3736 N N . ARG A 1 495 ? 25.805 43.481 -24.911 1.00 40.66 495 ARG A N 1
ATOM 3737 C CA . ARG A 1 495 ? 24.508 42.980 -25.398 1.00 40.66 495 ARG A CA 1
ATOM 3738 C C . ARG A 1 495 ? 24.399 43.227 -26.906 1.00 40.66 495 ARG A C 1
ATOM 3740 O O . ARG A 1 495 ? 24.285 44.381 -27.311 1.00 40.66 495 ARG A O 1
ATOM 3747 N N . SER A 1 496 ? 24.349 42.170 -27.717 1.00 51.50 496 SER A N 1
ATOM 3748 C CA . SER A 1 496 ? 23.790 42.263 -29.071 1.00 51.50 496 SER A CA 1
ATOM 3749 C C . SER A 1 496 ? 22.255 42.259 -28.995 1.00 51.50 496 SER A C 1
ATOM 3751 O O . SER A 1 496 ? 21.662 41.646 -28.101 1.00 51.50 496 SER A O 1
ATOM 3753 N N . VAL A 1 497 ? 21.597 43.005 -29.886 1.00 55.06 497 VAL A N 1
ATOM 3754 C CA . VAL A 1 497 ? 20.131 43.114 -29.922 1.00 55.06 497 VAL A CA 1
ATOM 3755 C C . VAL A 1 497 ? 19.548 41.811 -30.473 1.00 55.06 497 VAL A C 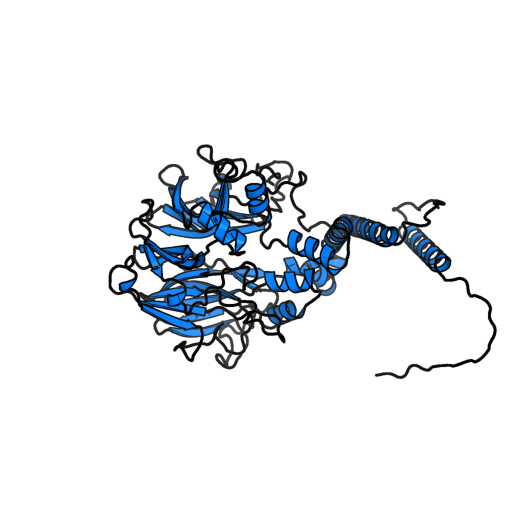1
ATOM 3757 O O . VAL A 1 497 ? 19.921 41.371 -31.558 1.00 55.06 497 VAL A O 1
ATOM 3760 N N . ARG A 1 498 ? 18.652 41.184 -29.704 1.00 62.69 498 ARG A N 1
ATOM 3761 C CA . ARG A 1 498 ? 17.975 39.931 -30.066 1.00 62.69 498 ARG A CA 1
ATOM 3762 C C . ARG A 1 498 ? 16.844 40.202 -31.078 1.00 62.69 498 ARG A C 1
ATOM 3764 O O . ARG A 1 498 ? 16.085 41.144 -30.841 1.00 62.69 498 ARG A O 1
ATOM 3771 N N . PRO A 1 499 ? 16.688 39.386 -32.138 1.00 71.44 499 PRO A N 1
ATOM 3772 C CA . PRO A 1 499 ? 15.549 39.463 -33.059 1.00 71.44 499 PRO A CA 1
ATOM 3773 C C . PRO A 1 499 ? 14.191 39.210 -32.377 1.00 71.44 499 PRO A C 1
ATOM 3775 O O . PRO A 1 499 ? 14.138 38.642 -31.281 1.00 71.44 499 PRO A O 1
ATOM 3778 N N . SER A 1 500 ? 13.097 39.631 -33.029 1.00 61.72 500 SER A N 1
ATOM 3779 C CA . SER A 1 500 ? 11.726 39.345 -32.568 1.00 61.72 500 SER A CA 1
ATOM 3780 C C . SER A 1 500 ? 11.455 37.838 -32.559 1.00 61.72 500 SER A C 1
ATOM 3782 O O . SER A 1 500 ? 12.026 37.097 -33.352 1.00 61.72 500 SER A O 1
ATOM 3784 N N . ALA A 1 501 ? 10.556 37.387 -31.683 1.00 58.88 501 ALA A N 1
ATOM 3785 C CA . ALA A 1 501 ? 10.110 35.994 -31.654 1.00 58.88 501 ALA A CA 1
ATOM 3786 C C . ALA A 1 501 ? 9.185 35.628 -32.833 1.00 58.88 501 ALA A C 1
ATOM 3788 O O . ALA A 1 501 ? 8.896 34.452 -33.020 1.00 58.88 501 ALA A O 1
ATOM 3789 N N . ASP A 1 502 ? 8.746 36.621 -33.613 1.00 66.44 502 ASP A N 1
ATOM 3790 C CA . ASP A 1 502 ? 7.859 36.435 -34.769 1.00 66.44 502 ASP A CA 1
ATOM 3791 C C . ASP A 1 502 ? 8.607 36.003 -36.045 1.00 66.44 502 ASP A C 1
ATOM 3793 O O . ASP A 1 502 ? 7.973 35.725 -37.059 1.00 66.44 502 ASP A O 1
ATOM 3797 N N . ASP A 1 503 ? 9.942 35.939 -35.999 1.00 66.12 503 ASP A N 1
ATOM 3798 C CA . ASP A 1 503 ? 10.799 35.418 -37.069 1.00 66.12 503 ASP A CA 1
ATOM 3799 C C . ASP A 1 503 ? 11.695 34.301 -36.493 1.00 66.12 503 ASP A C 1
ATOM 3801 O O . ASP A 1 503 ? 12.778 34.575 -35.956 1.00 66.12 503 ASP A O 1
ATOM 3805 N N . PRO A 1 504 ? 11.211 33.043 -36.512 1.00 56.31 504 PRO A N 1
ATOM 3806 C CA . PRO A 1 504 ? 11.882 31.914 -35.873 1.00 56.31 504 PRO A CA 1
ATOM 3807 C C . PRO A 1 504 ? 13.247 31.622 -36.490 1.00 56.31 504 PRO A C 1
ATOM 3809 O O . PRO A 1 504 ? 14.191 31.330 -35.757 1.00 56.31 504 PRO A O 1
ATOM 3812 N N . ASP A 1 505 ? 13.370 31.761 -37.808 1.00 64.62 505 ASP A N 1
ATOM 3813 C CA . ASP A 1 505 ? 14.598 31.462 -38.542 1.00 64.62 505 ASP A CA 1
ATOM 3814 C C . ASP A 1 505 ? 15.680 32.491 -38.208 1.00 64.62 505 ASP A C 1
ATOM 3816 O O . ASP A 1 505 ? 16.805 32.127 -37.860 1.00 64.62 505 ASP A O 1
ATOM 3820 N N . ALA A 1 506 ? 15.326 33.782 -38.166 1.00 66.25 506 ALA A N 1
ATOM 3821 C CA . ALA A 1 506 ? 16.250 34.823 -37.721 1.00 66.25 506 ALA A CA 1
ATOM 3822 C C . ALA A 1 506 ? 16.672 34.643 -36.252 1.00 66.25 506 ALA A C 1
ATOM 3824 O O . ALA A 1 506 ? 17.805 34.974 -35.881 1.00 66.25 506 ALA A O 1
ATOM 3825 N N . LEU A 1 507 ? 15.780 34.119 -35.406 1.00 63.25 507 LEU A N 1
ATOM 3826 C CA . LEU A 1 507 ? 16.060 33.840 -33.999 1.00 63.25 507 LEU A CA 1
ATOM 3827 C C . LEU A 1 507 ? 17.008 32.644 -33.829 1.00 63.25 507 LEU A C 1
ATOM 3829 O O . LEU A 1 507 ? 17.923 32.722 -33.004 1.00 63.25 507 LEU A O 1
ATOM 3833 N N . VAL A 1 508 ? 16.808 31.575 -34.606 1.00 62.84 508 VAL A N 1
ATOM 3834 C CA . VAL A 1 508 ? 17.672 30.384 -34.646 1.00 62.84 508 VAL A CA 1
ATOM 3835 C C . VAL A 1 508 ? 19.045 30.755 -35.194 1.00 62.84 508 VAL A C 1
ATOM 3837 O O . VAL A 1 508 ? 20.043 30.516 -34.520 1.00 62.84 508 VAL A O 1
ATOM 3840 N N . ASP A 1 509 ? 19.117 31.463 -36.319 1.00 67.88 509 ASP A N 1
ATOM 3841 C CA . ASP A 1 509 ? 20.383 31.930 -36.894 1.00 67.88 509 ASP A CA 1
ATOM 3842 C C . ASP A 1 509 ? 21.138 32.871 -35.955 1.00 67.88 509 ASP A C 1
ATOM 3844 O O . ASP A 1 509 ? 22.371 32.863 -35.891 1.00 67.88 509 ASP A O 1
ATOM 3848 N N . TRP A 1 510 ? 20.423 33.735 -35.234 1.00 81.06 510 TRP A N 1
ATOM 3849 C CA . TRP A 1 510 ? 21.034 34.577 -34.212 1.00 81.06 510 TRP A CA 1
ATOM 3850 C C . TRP A 1 510 ? 21.559 33.730 -33.050 1.00 81.06 510 TRP A C 1
ATOM 3852 O O . TRP A 1 510 ? 22.689 33.946 -32.617 1.00 81.06 510 TRP A O 1
ATOM 3862 N N . ALA A 1 511 ? 20.793 32.747 -32.573 1.00 63.94 511 ALA A N 1
ATOM 3863 C CA . ALA A 1 511 ? 21.205 31.863 -31.487 1.00 63.94 511 ALA A CA 1
ATOM 3864 C C . ALA A 1 511 ? 22.420 31.003 -31.873 1.00 63.94 511 ALA A C 1
ATOM 3866 O O . ALA A 1 511 ? 23.380 30.955 -31.107 1.00 63.94 511 ALA A O 1
ATOM 3867 N N . CYS A 1 512 ? 22.431 30.415 -33.073 1.00 64.62 512 CYS A N 1
ATOM 3868 C CA . CYS A 1 512 ? 23.558 29.659 -33.619 1.00 64.62 512 CYS A CA 1
ATOM 3869 C C . CYS A 1 512 ? 24.806 30.534 -33.762 1.00 64.62 512 CYS A C 1
ATOM 3871 O O . CYS A 1 512 ? 25.885 30.133 -33.333 1.00 64.62 512 CYS A O 1
ATOM 3873 N N . ARG A 1 513 ? 24.671 31.767 -34.272 1.00 69.06 513 ARG A N 1
ATOM 3874 C CA . ARG A 1 513 ? 25.796 32.717 -34.349 1.00 69.06 513 ARG A CA 1
ATOM 3875 C C . ARG A 1 513 ? 26.318 33.119 -32.974 1.00 69.06 513 ARG A C 1
ATOM 3877 O O . ARG A 1 513 ? 27.525 33.237 -32.798 1.00 69.06 513 ARG A O 1
ATOM 3884 N N . GLN A 1 514 ? 25.437 33.317 -31.996 1.00 71.06 514 GLN A N 1
ATOM 3885 C CA . GLN A 1 514 ? 25.844 33.614 -30.622 1.00 71.06 514 GLN A CA 1
ATOM 3886 C C . GLN A 1 514 ? 26.526 32.412 -29.958 1.00 71.06 514 GLN A C 1
ATOM 3888 O O . GLN A 1 514 ? 27.503 32.606 -29.245 1.00 71.06 514 GLN A O 1
ATOM 3893 N N . ALA A 1 515 ? 26.052 31.190 -30.203 1.00 55.50 515 ALA A N 1
ATOM 3894 C CA . ALA A 1 515 ? 26.670 29.967 -29.700 1.00 55.50 515 ALA A CA 1
ATOM 3895 C C . ALA A 1 515 ? 28.051 29.729 -30.331 1.00 55.50 515 A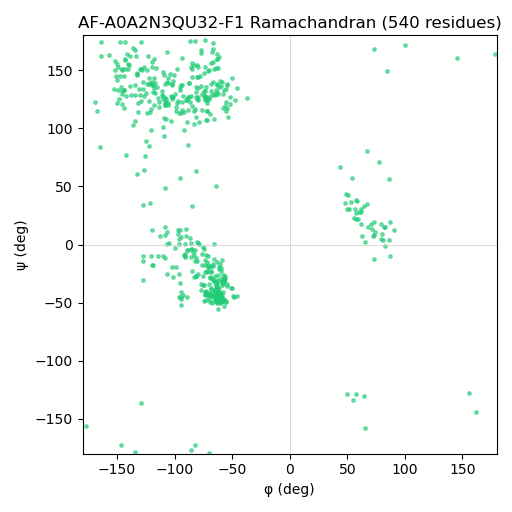LA A C 1
ATOM 3897 O O . ALA A 1 515 ? 29.012 29.498 -29.606 1.00 55.50 515 ALA A O 1
ATOM 3898 N N . ALA A 1 516 ? 28.177 29.887 -31.652 1.00 62.53 516 ALA A N 1
ATOM 3899 C CA . ALA A 1 516 ? 29.449 29.771 -32.363 1.00 62.53 516 ALA A CA 1
ATOM 3900 C C . ALA A 1 516 ? 30.460 30.845 -31.928 1.00 62.53 516 ALA A C 1
ATOM 3902 O O . ALA A 1 516 ? 31.629 30.543 -31.720 1.00 62.53 516 ALA A O 1
ATOM 3903 N N . ALA A 1 517 ? 30.011 32.090 -31.731 1.00 61.62 517 ALA A N 1
ATOM 3904 C CA . ALA A 1 517 ? 30.869 33.166 -31.236 1.00 61.62 517 ALA A CA 1
ATOM 3905 C C . ALA A 1 517 ? 31.362 32.923 -29.799 1.00 61.62 517 ALA A C 1
ATOM 3907 O O . ALA A 1 517 ? 32.469 33.333 -29.469 1.00 61.62 517 ALA A O 1
ATOM 3908 N N . ARG A 1 518 ? 30.563 32.253 -28.958 1.00 56.84 518 ARG A N 1
ATOM 3909 C CA . ARG A 1 518 ? 30.965 31.847 -27.599 1.00 56.84 518 ARG A CA 1
ATOM 3910 C C . ARG A 1 518 ? 31.961 30.693 -27.638 1.00 56.84 518 ARG A C 1
ATOM 3912 O O . ARG A 1 518 ? 33.035 30.818 -27.075 1.00 56.84 518 ARG A O 1
ATOM 3919 N N . ALA A 1 519 ? 31.671 29.651 -28.417 1.00 52.22 519 ALA A N 1
ATOM 3920 C CA . ALA A 1 519 ? 32.581 28.522 -28.606 1.00 52.22 519 ALA A CA 1
ATOM 3921 C C . ALA A 1 519 ? 33.950 28.947 -29.174 1.00 52.22 519 ALA A C 1
ATOM 3923 O O . ALA A 1 519 ? 34.974 28.386 -28.806 1.00 52.22 519 ALA A O 1
ATOM 3924 N N . ALA A 1 520 ? 33.978 29.964 -30.042 1.00 61.22 520 ALA A N 1
ATOM 3925 C CA . ALA A 1 520 ? 35.219 30.536 -30.561 1.00 61.22 520 ALA A CA 1
ATOM 3926 C C . ALA A 1 520 ? 35.962 31.424 -29.543 1.00 61.22 520 ALA A C 1
ATOM 3928 O O . ALA A 1 520 ? 37.177 31.568 -29.648 1.00 61.22 520 ALA A O 1
ATOM 3929 N N . ALA A 1 521 ? 35.256 32.031 -28.585 1.00 54.69 521 ALA A N 1
ATOM 3930 C CA . ALA A 1 521 ? 35.857 32.838 -27.521 1.00 54.69 521 ALA A CA 1
ATOM 3931 C C . ALA A 1 521 ? 36.445 31.979 -26.385 1.00 54.69 521 ALA A C 1
ATOM 3933 O O . ALA A 1 521 ? 37.393 32.417 -25.739 1.00 54.69 521 ALA A O 1
ATOM 3934 N N . ASP A 1 522 ? 35.924 30.762 -26.198 1.00 49.88 522 ASP A N 1
ATOM 3935 C CA . ASP A 1 522 ? 36.370 29.795 -25.183 1.00 49.88 522 ASP A CA 1
ATOM 3936 C C . ASP A 1 522 ? 37.469 28.836 -25.688 1.00 49.88 522 ASP A C 1
ATOM 3938 O O . ASP A 1 522 ? 37.940 27.971 -24.948 1.00 49.88 522 ASP A O 1
ATOM 3942 N N . ALA A 1 523 ? 37.913 28.973 -26.943 1.00 44.31 523 ALA A N 1
ATOM 3943 C CA . ALA A 1 523 ? 39.038 28.201 -27.464 1.00 44.31 523 ALA A CA 1
ATOM 3944 C C . ALA A 1 523 ? 40.355 28.680 -26.810 1.00 44.31 523 ALA A C 1
ATOM 3946 O O . ALA A 1 523 ? 40.660 29.876 -26.872 1.00 44.31 523 ALA A O 1
ATOM 3947 N N . PRO A 1 524 ? 41.164 27.794 -26.191 1.00 41.44 524 PRO A N 1
ATOM 3948 C CA . PRO A 1 524 ? 42.419 28.203 -25.574 1.00 41.44 524 PRO A CA 1
ATOM 3949 C C . PRO A 1 524 ? 43.352 28.780 -26.640 1.00 41.44 524 PRO A C 1
ATOM 3951 O O . PRO A 1 524 ? 43.496 28.213 -27.724 1.00 41.44 524 PRO A O 1
ATOM 3954 N N . ALA A 1 525 ? 43.992 29.911 -26.332 1.00 43.16 525 ALA A N 1
ATOM 3955 C CA . ALA A 1 525 ? 45.014 30.484 -27.196 1.00 43.16 525 ALA A CA 1
ATOM 3956 C C . ALA A 1 525 ? 46.087 29.418 -27.470 1.00 43.16 525 ALA A C 1
ATOM 3958 O O . ALA A 1 525 ? 46.745 28.953 -26.537 1.00 43.16 525 ALA A O 1
ATOM 3959 N N . GLN A 1 526 ? 46.244 29.026 -28.738 1.00 38.25 526 GLN A N 1
ATOM 3960 C CA . GLN A 1 526 ? 47.397 28.256 -29.191 1.00 38.25 526 GLN A CA 1
ATOM 3961 C C . GLN A 1 526 ? 48.654 29.019 -28.768 1.00 38.25 526 GLN A C 1
ATOM 3963 O O . GLN A 1 526 ? 48.937 30.109 -29.263 1.00 38.25 526 GLN A O 1
ATOM 3968 N N . ALA A 1 527 ? 49.374 28.466 -27.796 1.00 36.03 527 ALA A N 1
ATOM 3969 C CA . ALA A 1 527 ? 50.739 28.860 -27.533 1.00 36.03 527 ALA A CA 1
ATOM 3970 C C . ALA A 1 527 ? 51.582 28.281 -28.670 1.00 36.03 527 ALA A C 1
ATOM 3972 O O . ALA A 1 527 ? 51.779 27.068 -28.735 1.00 36.03 527 ALA A O 1
ATOM 3973 N N . ASP A 1 528 ? 52.028 29.154 -29.570 1.00 37.53 528 ASP A N 1
ATOM 3974 C CA . ASP A 1 528 ? 53.057 28.838 -30.552 1.00 37.53 528 ASP A CA 1
ATOM 3975 C C . ASP A 1 528 ? 54.279 28.246 -29.838 1.00 37.53 528 ASP A C 1
ATOM 3977 O O . ASP A 1 528 ? 54.884 28.859 -28.952 1.00 37.53 528 ASP A O 1
ATOM 3981 N N . GLY A 1 529 ? 54.620 27.029 -30.237 1.00 32.28 529 GLY A N 1
ATOM 3982 C CA . GLY A 1 529 ? 55.779 26.279 -29.792 1.00 32.28 529 GLY A CA 1
ATOM 3983 C C . GLY A 1 529 ? 55.990 25.124 -30.756 1.00 32.28 529 GLY A C 1
ATOM 3984 O O . GLY A 1 529 ? 55.497 24.026 -30.520 1.00 32.28 529 GLY A O 1
ATOM 3985 N N . ASP A 1 530 ? 56.669 25.429 -31.859 1.00 37.69 530 ASP A N 1
ATOM 3986 C CA . ASP A 1 530 ? 57.051 24.538 -32.953 1.00 37.69 530 ASP A CA 1
ATOM 3987 C C . ASP A 1 530 ? 57.446 23.119 -32.501 1.00 37.69 530 ASP A C 1
ATOM 3989 O O . ASP A 1 530 ? 58.368 22.944 -31.700 1.00 37.69 530 ASP A O 1
ATOM 3993 N N . ASN A 1 531 ? 56.799 22.105 -33.081 1.00 32.22 531 ASN A N 1
ATOM 3994 C CA . ASN A 1 531 ? 57.486 21.019 -33.786 1.00 32.22 531 ASN A CA 1
ATOM 3995 C C . ASN A 1 531 ? 56.484 20.163 -34.573 1.00 32.22 531 ASN A C 1
ATOM 3997 O O . ASN A 1 531 ? 55.540 19.599 -34.025 1.00 32.22 531 ASN A O 1
ATOM 4001 N N . GLU A 1 532 ? 56.741 20.089 -35.876 1.00 39.34 532 GLU A N 1
ATOM 4002 C CA . GLU A 1 532 ? 56.086 19.249 -36.873 1.00 39.34 532 GLU A CA 1
ATOM 4003 C C . GLU A 1 532 ? 56.165 17.755 -36.521 1.00 39.34 532 GLU A C 1
ATOM 4005 O O . GLU A 1 532 ? 57.250 17.234 -36.258 1.00 39.34 532 GLU A O 1
ATOM 4010 N N . ALA A 1 533 ? 55.031 17.059 -36.619 1.00 32.19 533 ALA A N 1
ATOM 4011 C CA . ALA A 1 533 ? 54.929 15.740 -37.244 1.00 32.19 533 ALA A CA 1
ATOM 4012 C C . ALA A 1 533 ? 53.444 15.409 -37.459 1.00 32.19 533 ALA A C 1
ATOM 4014 O O . ALA A 1 533 ? 52.687 15.264 -36.501 1.00 32.19 533 ALA A O 1
ATOM 4015 N N . ASP A 1 534 ? 53.044 15.310 -38.727 1.00 39.06 534 ASP A N 1
ATOM 4016 C CA . ASP A 1 534 ? 51.762 14.755 -39.153 1.00 39.06 534 ASP A CA 1
ATOM 4017 C C . ASP A 1 534 ? 51.621 13.308 -38.651 1.00 39.06 534 ASP A C 1
ATOM 4019 O O . ASP A 1 534 ? 52.377 12.430 -39.069 1.00 39.06 534 ASP A O 1
ATOM 4023 N N . GLU A 1 535 ? 50.625 13.035 -37.805 1.00 31.41 535 GLU A N 1
ATOM 4024 C CA . GLU A 1 535 ? 50.106 11.678 -37.610 1.00 31.41 535 GLU A CA 1
ATOM 4025 C C . GLU A 1 535 ? 48.617 11.638 -37.963 1.00 31.41 535 GLU A C 1
ATOM 4027 O O . GLU A 1 535 ? 47.727 12.018 -37.201 1.00 31.41 535 GLU A O 1
ATOM 4032 N N . GLU A 1 536 ? 48.373 11.174 -39.184 1.00 32.38 536 GLU A N 1
ATOM 4033 C CA . GLU A 1 536 ? 47.083 10.768 -39.718 1.00 32.38 536 GLU A CA 1
ATOM 4034 C C . GLU A 1 536 ? 46.640 9.470 -39.017 1.00 32.38 536 GLU A C 1
ATOM 4036 O O . GLU A 1 536 ? 47.243 8.415 -39.214 1.00 32.38 536 GLU A O 1
ATOM 4041 N N . PHE A 1 537 ? 45.583 9.525 -38.199 1.00 28.97 537 PHE A N 1
ATOM 4042 C CA . PHE A 1 537 ? 44.955 8.322 -37.643 1.00 28.97 537 PHE A CA 1
ATOM 4043 C C . PHE A 1 537 ? 43.585 8.078 -38.274 1.00 28.97 537 PHE A C 1
ATOM 4045 O O . PHE A 1 537 ? 42.607 8.782 -38.022 1.00 28.97 537 PHE A O 1
ATOM 4052 N N . ALA A 1 538 ? 43.545 7.035 -39.102 1.00 29.95 538 ALA A N 1
ATOM 4053 C CA . ALA A 1 538 ? 42.344 6.450 -39.668 1.00 29.95 538 ALA A CA 1
ATOM 4054 C C . ALA A 1 538 ? 41.507 5.753 -38.581 1.00 29.95 538 ALA A C 1
ATOM 4056 O O . ALA A 1 538 ? 42.017 4.942 -37.806 1.00 29.95 538 ALA A O 1
ATOM 4057 N N . LEU A 1 539 ? 40.205 6.039 -38.568 1.00 29.38 539 LEU A N 1
ATOM 4058 C CA . LEU A 1 539 ? 39.214 5.287 -37.802 1.00 29.38 539 LEU A CA 1
ATOM 4059 C C . LEU A 1 539 ? 39.033 3.906 -38.445 1.00 29.38 539 LEU A C 1
ATOM 4061 O O . LEU A 1 539 ? 38.765 3.810 -39.643 1.00 29.38 539 LEU A O 1
ATOM 4065 N N . THR A 1 540 ? 39.168 2.845 -37.651 1.00 34.00 540 THR A N 1
ATOM 4066 C CA . THR A 1 540 ? 38.671 1.514 -38.020 1.00 34.00 540 THR A CA 1
ATOM 4067 C C . THR A 1 540 ? 37.573 1.109 -37.053 1.00 34.00 540 THR A C 1
ATOM 4069 O O . THR A 1 540 ? 37.682 1.338 -35.850 1.00 34.00 540 THR A O 1
ATOM 4072 N N . ASP A 1 541 ? 36.507 0.564 -37.633 1.00 33.47 541 ASP A N 1
ATOM 4073 C CA . ASP A 1 541 ? 35.292 0.119 -36.963 1.00 33.47 541 ASP A CA 1
ATOM 4074 C C . ASP A 1 541 ? 35.554 -1.030 -35.976 1.00 33.47 541 ASP A C 1
ATOM 4076 O O . ASP A 1 541 ? 36.235 -2.005 -36.315 1.00 33.47 541 ASP A O 1
ATOM 4080 N N . ALA A 1 542 ? 34.929 -0.937 -34.798 1.00 33.69 542 ALA A N 1
ATOM 4081 C CA . ALA A 1 542 ? 34.458 -2.058 -33.983 1.00 33.69 542 ALA A CA 1
ATOM 4082 C C . ALA A 1 542 ? 33.291 -1.601 -33.099 1.00 33.69 542 ALA A C 1
ATOM 4084 O O . ALA A 1 542 ? 33.474 -0.601 -32.365 1.00 33.69 542 ALA A O 1
#

Organism: NCBI:txid1690